Protein AF-A0A955GBH8-F1 (afdb_monomer_lite)

Radius of gyration: 36.07 Å; chains: 1; bounding box: 97×92×114 Å

Sequence (458 aa):
MDKEPNIINPETDNKENIGEPTSDTNLEPQIDPQAVQSPSPAPETPANDPSKVRRKVNLPNSPKMPSLPSIPDFKSDKREQPQKKSKKKVFLIILVILLLLAGAAAAYYFLVMKDSNSNPTSSTDETTQQSQNNTLPGEDITINGNTYYANPKEITDLVLFESDKCVEGSPCENNKSAFSRAFLVGTTKDKKDIIAYRTNGGSDSVDIIFVKNSDKYEVVIPENITETIDTSNMEPSVVPSSSTKLDELNPDKDITIEEQPIKTVNGLTIAFFSVDDKGKMTIKAPEKGTKIFTKEKVEYYEQAEEQDNLSIKSITAYFGNLFQFDYSLSGELSSEGSTAAKEITWSEGEKTTSNYYTGVKGCSTDRTYLIAKVKKGELNEVGKTPGGQVVYQLDSDSPLLKELFEKNYNKGEKATEDQYKNLTVDQFTDQHGYFLIENGFNEYIIMLSGTIIPASEC

Structure (mmCIF, N/CA/C/O backbone):
data_AF-A0A955GBH8-F1
#
_entry.id   AF-A0A955GBH8-F1
#
loop_
_atom_site.group_PDB
_atom_site.id
_atom_site.type_symbol
_atom_site.label_atom_id
_atom_site.label_alt_id
_atom_site.label_comp_id
_atom_site.label_asym_id
_atom_site.label_entity_id
_atom_site.label_seq_id
_atom_site.pdbx_PDB_ins_code
_atom_site.Cartn_x
_atom_site.Cartn_y
_atom_site.Cartn_z
_atom_site.occupancy
_atom_site.B_iso_or_equiv
_atom_site.auth_seq_id
_atom_site.auth_comp_id
_atom_site.auth_asym_id
_atom_site.auth_atom_id
_atom_site.pdbx_PDB_model_num
ATOM 1 N N . MET A 1 1 ? 47.337 -37.500 -48.415 1.00 40.78 1 MET A N 1
ATOM 2 C CA . MET A 1 1 ? 47.029 -38.787 -49.062 1.00 40.78 1 MET A CA 1
ATOM 3 C C . MET A 1 1 ? 45.710 -39.266 -48.494 1.00 40.78 1 MET A C 1
ATOM 5 O O . MET A 1 1 ? 45.607 -39.373 -47.282 1.00 40.78 1 MET A O 1
ATOM 9 N N . ASP A 1 2 ? 44.745 -39.438 -49.394 1.00 47.38 2 ASP A N 1
ATOM 10 C CA . ASP A 1 2 ? 43.521 -40.242 -49.301 1.00 47.38 2 ASP A CA 1
ATOM 11 C C . ASP A 1 2 ? 42.495 -39.949 -48.193 1.00 47.38 2 ASP A C 1
ATOM 13 O O . ASP A 1 2 ? 42.667 -40.352 -47.044 1.00 47.38 2 ASP A O 1
ATOM 17 N N . LYS A 1 3 ? 41.353 -39.359 -48.589 1.00 39.34 3 LYS A N 1
ATOM 18 C CA . LYS A 1 3 ? 40.039 -40.044 -48.679 1.00 39.34 3 LYS A CA 1
ATOM 19 C C . LYS A 1 3 ? 38.891 -39.054 -48.974 1.00 39.34 3 LYS A C 1
ATOM 21 O O . LYS A 1 3 ? 38.539 -38.236 -48.133 1.00 39.34 3 LYS A O 1
ATOM 26 N N . GLU A 1 4 ? 38.304 -39.181 -50.165 1.00 43.56 4 GLU A N 1
ATOM 27 C CA . GLU A 1 4 ? 36.871 -38.935 -50.463 1.00 43.56 4 GLU A CA 1
ATOM 28 C C . GLU A 1 4 ? 35.993 -40.052 -49.820 1.00 43.56 4 GLU A C 1
ATOM 30 O O . GLU A 1 4 ? 36.598 -40.951 -49.216 1.00 43.56 4 GLU A O 1
ATOM 35 N N . PRO A 1 5 ? 34.636 -40.144 -49.960 1.00 62.34 5 PRO A N 1
ATOM 36 C CA . PRO A 1 5 ? 33.628 -39.378 -50.743 1.00 62.34 5 PRO A CA 1
ATOM 37 C C . PRO A 1 5 ? 32.384 -39.004 -49.855 1.00 62.34 5 PRO A C 1
ATOM 39 O O . PRO A 1 5 ? 32.486 -39.077 -48.639 1.00 62.34 5 PRO A O 1
ATOM 42 N N . ASN A 1 6 ? 31.174 -38.591 -50.265 1.00 42.28 6 ASN A N 1
ATOM 43 C CA . ASN A 1 6 ? 30.391 -38.817 -51.477 1.00 42.28 6 ASN A CA 1
ATOM 44 C C . ASN A 1 6 ? 29.155 -37.887 -51.513 1.00 42.28 6 ASN A C 1
ATOM 46 O O . ASN A 1 6 ? 28.569 -37.582 -50.475 1.00 42.28 6 ASN A O 1
ATOM 50 N N . ILE A 1 7 ? 28.745 -37.515 -52.724 1.00 42.56 7 ILE A N 1
ATOM 51 C CA . ILE A 1 7 ? 27.544 -36.752 -53.092 1.00 42.56 7 ILE A CA 1
ATOM 52 C C . ILE A 1 7 ? 26.484 -37.751 -53.566 1.00 42.56 7 ILE A C 1
ATOM 54 O O . ILE A 1 7 ? 26.802 -38.544 -54.447 1.00 42.56 7 ILE A O 1
ATOM 58 N N . ILE A 1 8 ? 25.236 -37.676 -53.081 1.00 46.09 8 ILE A N 1
ATOM 59 C CA . ILE A 1 8 ? 24.059 -38.219 -53.791 1.00 46.09 8 ILE A CA 1
ATOM 60 C C . ILE A 1 8 ? 22.846 -37.297 -53.575 1.00 46.09 8 ILE A C 1
ATOM 62 O O . ILE A 1 8 ? 22.359 -37.142 -52.458 1.00 46.09 8 ILE A O 1
ATOM 66 N N . ASN A 1 9 ? 22.372 -36.724 -54.683 1.00 46.06 9 ASN A N 1
ATOM 67 C CA . ASN A 1 9 ? 21.043 -36.140 -54.891 1.00 46.06 9 ASN A CA 1
ATOM 68 C C . ASN A 1 9 ? 20.034 -37.257 -55.212 1.00 46.06 9 ASN A C 1
ATOM 70 O O . ASN A 1 9 ? 20.427 -38.278 -55.784 1.00 46.06 9 ASN A O 1
ATOM 74 N N . PRO A 1 10 ? 18.729 -37.008 -55.022 1.00 53.78 10 PRO A N 1
ATOM 75 C CA . PRO A 1 10 ? 17.821 -37.364 -56.108 1.00 53.78 10 PRO A CA 1
ATOM 76 C C . PRO A 1 10 ? 16.802 -36.261 -56.419 1.00 53.78 10 PRO A C 1
ATOM 78 O O . PRO A 1 10 ? 16.003 -35.861 -55.575 1.00 53.78 10 PRO A O 1
ATOM 81 N N . GLU A 1 11 ? 16.805 -35.838 -57.682 1.00 47.41 11 GLU A N 1
ATOM 82 C CA . GLU A 1 11 ? 15.620 -35.337 -58.377 1.00 47.41 11 GLU A CA 1
ATOM 83 C C . GLU A 1 11 ? 14.710 -36.519 -58.736 1.00 47.41 11 GLU A C 1
ATOM 85 O O . GLU A 1 11 ? 15.179 -37.603 -59.090 1.00 47.41 11 GLU A O 1
ATOM 90 N N . THR A 1 12 ? 13.397 -36.302 -58.719 1.00 41.94 12 THR A N 1
ATOM 91 C CA . THR A 1 12 ? 12.503 -36.936 -59.694 1.00 41.94 12 THR A CA 1
ATOM 92 C C . THR A 1 12 ? 11.272 -36.068 -59.920 1.00 41.94 12 THR A C 1
ATOM 94 O O . THR A 1 12 ? 10.509 -35.774 -59.003 1.00 41.94 12 THR A O 1
ATOM 97 N N . ASP A 1 13 ? 11.122 -35.679 -61.183 1.00 44.34 13 ASP A N 1
ATOM 98 C CA . ASP A 1 13 ? 9.925 -35.168 -61.837 1.00 44.34 13 ASP A CA 1
ATOM 99 C C . ASP A 1 13 ? 8.692 -36.068 -61.638 1.00 44.34 13 ASP A C 1
ATOM 101 O O . ASP A 1 13 ? 8.807 -37.295 -61.693 1.00 44.34 13 ASP A O 1
ATOM 105 N N . ASN A 1 14 ? 7.495 -35.465 -61.566 1.00 41.22 14 ASN A N 1
ATOM 106 C CA . ASN A 1 14 ? 6.426 -35.741 -62.543 1.00 41.22 14 ASN A CA 1
ATOM 107 C C . ASN A 1 14 ? 5.181 -34.835 -62.391 1.00 41.22 14 ASN A C 1
ATOM 109 O O . ASN A 1 14 ? 4.437 -34.914 -61.421 1.00 41.22 14 ASN A O 1
ATOM 113 N N . LYS A 1 15 ? 4.995 -34.002 -63.423 1.00 35.34 15 LYS A N 1
ATOM 114 C CA . LYS A 1 15 ? 3.792 -33.702 -64.232 1.00 35.34 15 LYS A CA 1
ATOM 115 C C . LYS A 1 15 ? 2.362 -33.837 -63.669 1.00 35.34 15 LYS A C 1
ATOM 117 O O . LYS A 1 15 ? 1.919 -34.912 -63.289 1.00 35.34 15 LYS A O 1
ATOM 122 N N . GLU A 1 16 ? 1.639 -32.723 -63.861 1.00 39.12 16 GLU A N 1
ATOM 123 C CA . GLU A 1 16 ? 0.307 -32.556 -64.488 1.00 39.12 16 GLU A CA 1
ATOM 124 C C . GLU A 1 16 ? -0.773 -33.629 -64.248 1.00 39.12 16 GLU A C 1
ATOM 126 O O . GLU A 1 16 ? -0.684 -34.726 -64.792 1.00 39.12 16 GLU A O 1
ATOM 131 N N . ASN A 1 17 ? -1.919 -33.227 -63.675 1.00 37.75 17 ASN A N 1
ATOM 132 C CA . ASN A 1 17 ? -3.123 -33.099 -64.507 1.00 37.75 17 ASN A CA 1
ATOM 133 C C . ASN A 1 17 ? -4.264 -32.271 -63.888 1.00 37.75 17 ASN A C 1
ATOM 135 O O . ASN A 1 17 ? -4.410 -32.143 -62.677 1.00 37.75 17 ASN A O 1
ATOM 139 N N . ILE A 1 18 ? -5.050 -31.737 -64.815 1.00 42.75 18 ILE A N 1
ATOM 140 C CA . ILE A 1 18 ? -6.172 -30.799 -64.757 1.00 42.75 18 ILE A CA 1
ATOM 141 C C . ILE A 1 18 ? -7.460 -31.465 -64.235 1.00 42.75 18 ILE A C 1
ATOM 143 O O . ILE A 1 18 ? -7.705 -32.633 -64.537 1.00 42.75 18 ILE A O 1
ATOM 147 N N . GLY A 1 19 ? -8.330 -30.701 -63.558 1.00 31.95 19 GLY A N 1
ATOM 148 C CA . GLY A 1 19 ? -9.738 -31.081 -63.368 1.00 31.95 19 GLY A CA 1
ATOM 149 C C . GLY A 1 19 ? -10.540 -30.243 -62.360 1.00 31.95 19 GLY A C 1
ATOM 150 O O . GLY A 1 19 ? -10.773 -30.695 -61.247 1.00 31.95 19 GLY A O 1
ATOM 151 N N . GLU A 1 20 ? -11.018 -29.063 -62.762 1.00 38.31 20 GLU A N 1
ATOM 152 C CA . GLU A 1 20 ? -12.366 -28.575 -62.380 1.00 38.31 20 GLU A CA 1
ATOM 153 C C . GLU A 1 20 ? -13.417 -29.329 -63.244 1.00 38.31 20 GLU A C 1
ATOM 155 O O . GLU A 1 20 ? -12.997 -29.850 -64.287 1.00 38.31 20 GLU A O 1
ATOM 160 N N . PRO A 1 21 ? -14.747 -29.391 -62.941 1.00 51.19 21 PRO A N 1
ATOM 161 C CA . PRO A 1 21 ? -15.557 -28.334 -62.300 1.00 51.19 21 PRO A CA 1
ATOM 162 C C . PRO A 1 21 ? -16.774 -28.784 -61.429 1.00 51.19 21 PRO A C 1
ATOM 164 O O . PRO A 1 21 ? -17.059 -29.969 -61.270 1.00 51.19 21 PRO A O 1
ATOM 167 N N . THR A 1 22 ? -17.562 -27.776 -61.002 1.00 36.12 22 THR A N 1
ATOM 168 C CA . THR A 1 22 ? -18.986 -27.774 -60.550 1.00 36.12 22 THR A CA 1
ATOM 169 C C . THR A 1 22 ? -19.295 -28.271 -59.139 1.00 36.12 22 THR A C 1
ATOM 171 O O . THR A 1 22 ? -18.574 -29.092 -58.595 1.00 36.12 22 THR A O 1
ATOM 174 N N . SER A 1 23 ? -20.416 -27.929 -58.509 1.00 38.28 23 SER A N 1
ATOM 175 C CA . SER A 1 23 ? -21.240 -26.722 -58.324 1.00 38.28 23 SER A CA 1
ATOM 176 C C . SER A 1 23 ? -22.182 -27.103 -57.163 1.00 38.28 23 SER A C 1
ATOM 178 O O . SER A 1 23 ? -22.402 -28.287 -56.923 1.00 38.28 23 SER A O 1
ATOM 180 N N . ASP A 1 24 ? -22.723 -26.116 -56.453 1.00 36.66 24 ASP A N 1
ATOM 181 C CA . ASP A 1 24 ? -23.930 -26.219 -55.616 1.00 36.66 24 ASP A CA 1
ATOM 182 C C . ASP A 1 24 ? -23.972 -27.277 -54.495 1.00 36.66 24 ASP A C 1
ATOM 184 O O . ASP A 1 24 ? -24.298 -28.434 -54.727 1.00 36.66 24 ASP A O 1
ATOM 188 N N . THR A 1 25 ? -23.904 -26.848 -53.229 1.00 39.75 25 THR A N 1
ATOM 189 C CA . THR A 1 25 ? -25.062 -27.057 -52.339 1.00 39.75 25 THR A CA 1
ATOM 190 C C . THR A 1 25 ? -25.100 -26.008 -51.232 1.00 39.75 25 THR A C 1
ATOM 192 O O . THR A 1 25 ? -24.221 -25.888 -50.385 1.00 39.75 25 THR A O 1
ATOM 195 N N . ASN A 1 26 ? -26.185 -25.256 -51.301 1.00 42.72 26 ASN A N 1
ATOM 196 C CA . ASN A 1 26 ? -26.746 -24.318 -50.355 1.00 42.72 26 ASN A CA 1
ATOM 197 C C . ASN A 1 26 ? -27.297 -25.083 -49.135 1.00 42.72 26 ASN A C 1
ATOM 199 O O . ASN A 1 26 ? -28.138 -25.952 -49.343 1.00 42.72 26 ASN A O 1
ATOM 203 N N . LEU A 1 27 ? -26.877 -24.778 -47.903 1.00 38.78 27 LEU A N 1
ATOM 204 C CA . LEU A 1 27 ? -27.595 -25.174 -46.680 1.00 38.78 27 LEU A CA 1
ATOM 205 C C . LEU A 1 27 ? -27.359 -24.133 -45.571 1.00 38.78 27 LEU A C 1
ATOM 207 O O . LEU A 1 27 ? -26.361 -24.164 -44.852 1.00 38.78 27 LEU A O 1
ATOM 211 N N . GLU A 1 28 ? -28.312 -23.208 -45.455 1.00 44.28 28 GLU A N 1
ATOM 212 C CA . GLU A 1 28 ? -28.612 -22.473 -44.223 1.00 44.28 28 GLU A CA 1
ATOM 213 C C . GLU A 1 28 ? -28.953 -23.449 -43.085 1.00 44.28 28 GLU A C 1
ATOM 215 O O . GLU A 1 28 ? -29.657 -24.437 -43.315 1.00 44.28 28 GLU A O 1
ATOM 220 N N . PRO A 1 29 ? -28.616 -23.129 -41.828 1.00 50.53 29 PRO A N 1
ATOM 221 C CA . PRO A 1 29 ? -29.415 -23.558 -40.698 1.00 50.53 29 PRO A CA 1
ATOM 222 C C . PRO A 1 29 ? -30.493 -22.503 -40.410 1.00 50.53 29 PRO A C 1
ATOM 224 O O . PRO A 1 29 ? -30.236 -21.482 -39.772 1.00 50.53 29 PRO A O 1
ATOM 227 N N . GLN A 1 30 ? -31.721 -22.781 -40.858 1.00 41.62 30 GLN A N 1
ATOM 228 C CA . GLN A 1 30 ? -32.926 -22.235 -40.235 1.00 41.62 30 GLN A CA 1
ATOM 229 C C . GLN A 1 30 ? -33.069 -22.833 -38.831 1.00 41.62 30 GLN A C 1
ATOM 231 O O . GLN A 1 30 ? -33.224 -24.046 -38.694 1.00 41.62 30 GLN A O 1
ATOM 236 N N . ILE A 1 31 ? -33.077 -21.985 -37.799 1.00 43.78 31 ILE A N 1
ATOM 237 C CA . ILE A 1 31 ? -33.743 -22.294 -36.531 1.00 43.78 31 ILE A CA 1
ATOM 238 C C . ILE A 1 31 ? -34.694 -21.142 -36.185 1.00 43.78 31 ILE A C 1
ATOM 240 O O . ILE A 1 31 ? -34.333 -19.968 -36.202 1.00 43.78 31 ILE A O 1
ATOM 244 N N . ASP A 1 32 ? -35.924 -21.578 -35.936 1.00 39.03 32 ASP A N 1
ATOM 245 C CA . ASP A 1 32 ? -37.195 -20.920 -35.642 1.00 39.03 32 ASP A CA 1
ATOM 246 C C . ASP A 1 32 ? -37.182 -19.638 -34.778 1.00 39.03 32 ASP A C 1
ATOM 248 O O . ASP A 1 32 ? -36.556 -19.612 -33.714 1.00 39.03 32 ASP A O 1
ATOM 252 N N . PRO A 1 33 ? -37.997 -18.621 -35.130 1.00 50.12 33 PRO A N 1
ATOM 253 C CA . PRO A 1 33 ? -38.352 -17.512 -34.258 1.00 50.12 33 PRO A CA 1
ATOM 254 C C . PRO A 1 33 ? -39.762 -17.703 -33.664 1.00 50.12 33 PRO A C 1
ATOM 256 O O . PRO A 1 33 ? -40.746 -17.224 -34.221 1.00 50.12 33 PRO A O 1
ATOM 259 N N . GLN A 1 34 ? -39.874 -18.344 -32.498 1.00 36.78 34 GLN A N 1
ATOM 260 C CA . GLN A 1 34 ? -41.035 -18.254 -31.591 1.00 36.78 34 GLN A CA 1
ATOM 261 C C . GLN A 1 34 ? -40.510 -18.400 -30.147 1.00 36.78 34 GLN A C 1
ATOM 263 O O . GLN A 1 34 ? -39.676 -19.255 -29.894 1.00 36.78 34 GLN A O 1
ATOM 268 N N . ALA A 1 35 ? -40.873 -17.620 -29.131 1.00 37.69 35 ALA A N 1
ATOM 269 C CA . ALA A 1 35 ? -42.033 -16.779 -28.925 1.00 37.69 35 ALA A CA 1
ATOM 270 C C . ALA A 1 35 ? -41.651 -15.519 -28.127 1.00 37.69 35 ALA A C 1
ATOM 272 O O . ALA A 1 35 ? -40.898 -15.567 -27.155 1.00 37.69 35 ALA A O 1
ATOM 273 N N . VAL A 1 36 ? -42.239 -14.394 -28.526 1.00 44.91 36 VAL A N 1
ATOM 274 C CA . VAL A 1 36 ? -42.290 -13.152 -27.756 1.00 44.91 36 VAL A CA 1
ATOM 275 C C . VAL A 1 36 ? -43.123 -13.410 -26.498 1.00 44.91 36 VAL A C 1
ATOM 277 O O . VAL A 1 36 ? -44.348 -13.487 -26.571 1.00 44.91 36 VAL A O 1
ATOM 280 N N . GLN A 1 37 ? -42.471 -13.547 -25.344 1.00 37.53 37 GLN A N 1
ATOM 281 C CA . GLN A 1 37 ? -43.119 -13.314 -24.057 1.00 37.53 37 GLN A CA 1
ATOM 282 C C . GLN A 1 37 ? -42.938 -11.841 -23.702 1.00 37.53 37 GLN A C 1
ATOM 284 O O . GLN A 1 37 ? -41.825 -11.350 -23.523 1.00 37.53 37 GLN A O 1
ATOM 289 N N . SER A 1 38 ? -44.062 -11.130 -23.667 1.00 40.81 38 SER A N 1
ATOM 290 C CA . SER A 1 38 ? -44.168 -9.754 -23.199 1.00 40.81 38 SER A CA 1
ATOM 291 C C . SER A 1 38 ? -43.548 -9.605 -21.805 1.00 40.81 38 SER A C 1
ATOM 293 O O . SER A 1 38 ? -43.774 -10.472 -20.956 1.00 40.81 38 SER A O 1
ATOM 295 N N . PRO A 1 39 ? -42.817 -8.513 -21.520 1.00 48.59 39 PRO A N 1
ATOM 296 C CA . PRO A 1 39 ? -42.389 -8.239 -20.161 1.00 48.59 39 PRO A CA 1
ATOM 297 C C . PRO A 1 39 ? -43.628 -8.017 -19.289 1.00 48.59 39 PRO A C 1
ATOM 299 O O . PRO A 1 39 ? -44.468 -7.159 -19.566 1.00 48.59 39 PRO A O 1
ATOM 302 N N . SER A 1 40 ? -43.735 -8.834 -18.243 1.00 46.28 40 SER A N 1
ATOM 303 C CA . SER A 1 40 ? -44.661 -8.627 -17.136 1.00 46.28 40 SER A CA 1
ATOM 304 C C . SER A 1 40 ? -44.464 -7.208 -16.583 1.00 46.28 40 SER A C 1
ATOM 306 O O . SER A 1 40 ? -43.314 -6.794 -16.412 1.00 46.28 40 SER A O 1
ATOM 308 N N . PRO A 1 41 ? -45.537 -6.444 -16.310 1.00 48.75 41 PRO A N 1
ATOM 309 C CA . PRO A 1 41 ? -45.396 -5.111 -15.749 1.00 48.75 41 PRO A CA 1
ATOM 310 C C . PRO A 1 41 ? -44.718 -5.202 -14.381 1.00 48.75 41 PRO A C 1
ATOM 312 O O . PRO A 1 41 ? -45.020 -6.087 -13.575 1.00 48.75 41 PRO A O 1
ATOM 315 N N . ALA A 1 42 ? -43.777 -4.287 -14.152 1.00 46.12 42 ALA A N 1
ATOM 316 C CA . ALA A 1 42 ? -43.154 -4.077 -12.857 1.00 46.12 42 ALA A CA 1
ATOM 317 C C . ALA A 1 42 ? -44.240 -3.895 -11.780 1.00 46.12 42 ALA A C 1
ATOM 319 O O . ALA A 1 42 ? -45.253 -3.244 -12.055 1.00 46.12 42 ALA A O 1
ATOM 320 N N . PRO A 1 43 ? -44.063 -4.442 -10.565 1.00 49.19 43 PRO A N 1
ATOM 321 C CA . PRO A 1 43 ? -44.957 -4.122 -9.468 1.00 49.19 43 PRO A CA 1
ATOM 322 C C . PRO A 1 43 ? -44.862 -2.619 -9.198 1.00 49.19 43 PRO A C 1
ATOM 324 O O . PRO A 1 43 ? -43.785 -2.093 -8.920 1.00 49.19 43 PRO A O 1
ATOM 327 N N . GLU A 1 44 ? -45.995 -1.931 -9.324 1.00 40.09 44 GLU A N 1
ATOM 328 C CA . GLU A 1 44 ? -46.150 -0.544 -8.909 1.00 40.09 44 GLU A CA 1
ATOM 329 C C . GLU A 1 44 ? -45.728 -0.420 -7.443 1.00 40.09 44 GLU A C 1
ATOM 331 O O . GLU A 1 44 ? -46.381 -0.936 -6.534 1.00 40.09 44 GLU A O 1
ATOM 336 N N . THR A 1 45 ? -44.618 0.272 -7.208 1.00 41.62 45 THR A N 1
ATOM 337 C CA . THR A 1 45 ? -44.285 0.792 -5.888 1.00 41.62 45 THR A CA 1
ATOM 338 C C . THR A 1 45 ? -45.399 1.767 -5.500 1.00 41.62 45 THR A C 1
ATOM 340 O O . THR A 1 45 ? -45.606 2.748 -6.222 1.00 41.62 45 THR A O 1
ATOM 343 N N . PRO A 1 46 ? -46.137 1.551 -4.398 1.00 43.44 46 PRO A N 1
ATOM 344 C CA . PRO A 1 46 ? -47.138 2.512 -3.979 1.00 43.44 46 PRO A CA 1
ATOM 345 C C . PRO A 1 46 ? -46.433 3.826 -3.643 1.00 43.44 46 PRO A C 1
ATOM 347 O O . PRO A 1 46 ? -45.528 3.873 -2.806 1.00 43.44 46 PRO A O 1
ATOM 350 N N . ALA A 1 47 ? -46.851 4.895 -4.317 1.00 39.72 47 ALA A N 1
ATOM 351 C CA . ALA A 1 47 ? -46.503 6.256 -3.959 1.00 39.72 47 ALA A CA 1
ATOM 352 C C . ALA A 1 47 ? -47.008 6.523 -2.534 1.00 39.72 47 ALA A C 1
ATOM 354 O O . ALA A 1 47 ? -48.183 6.813 -2.314 1.00 39.72 47 ALA A O 1
ATOM 355 N N . ASN A 1 48 ? -46.118 6.389 -1.552 1.00 38.84 48 ASN A N 1
ATOM 356 C CA . ASN A 1 48 ? -46.370 6.882 -0.210 1.00 38.84 48 ASN A CA 1
ATOM 357 C C . ASN A 1 48 ? -46.308 8.408 -0.255 1.00 38.84 48 ASN A C 1
ATOM 359 O O . ASN A 1 48 ? -45.238 9.008 -0.295 1.00 38.84 48 ASN A O 1
ATOM 363 N N . ASP A 1 49 ? -47.493 9.006 -0.265 1.00 40.19 49 ASP A N 1
ATOM 364 C CA . ASP A 1 49 ? -47.754 10.406 0.034 1.00 40.19 49 ASP A CA 1
ATOM 365 C C . ASP A 1 49 ? -47.132 10.779 1.402 1.00 40.19 49 ASP A C 1
ATOM 367 O O . ASP A 1 49 ? -47.593 10.289 2.439 1.00 40.19 49 ASP A O 1
ATOM 371 N N . PRO A 1 50 ? -46.098 11.643 1.464 1.00 42.34 50 PRO A N 1
ATOM 372 C CA . PRO A 1 50 ? -45.490 12.045 2.731 1.00 42.34 50 PRO A CA 1
ATOM 373 C C . PRO A 1 50 ? -46.330 13.073 3.509 1.00 42.34 50 PRO A C 1
ATOM 375 O O . PRO A 1 50 ? -45.879 13.598 4.527 1.00 42.34 50 PRO A O 1
ATOM 378 N N . SER A 1 51 ? -47.560 13.378 3.088 1.00 41.09 51 SER A N 1
ATOM 379 C CA . SER A 1 51 ? -48.331 14.488 3.644 1.00 41.09 51 SER A CA 1
ATOM 380 C C . SER A 1 51 ? -49.496 14.095 4.555 1.00 41.09 51 SER A C 1
ATOM 382 O O . SER A 1 51 ? -50.506 14.788 4.549 1.00 41.09 51 SER A O 1
ATOM 384 N N . LYS A 1 52 ? -49.394 13.056 5.413 1.00 46.47 52 LYS A N 1
ATOM 385 C CA . LYS A 1 52 ? -50.400 12.873 6.497 1.00 46.47 52 LYS A CA 1
ATOM 386 C C . LYS A 1 52 ? -50.091 11.878 7.631 1.00 46.47 52 LYS A C 1
ATOM 388 O O . LYS A 1 52 ? -50.926 11.046 7.954 1.00 46.47 52 LYS A O 1
ATOM 393 N N . VAL A 1 53 ? -48.987 12.027 8.372 1.00 39.62 53 VAL A N 1
ATOM 394 C CA . VAL A 1 53 ? -48.914 11.470 9.747 1.00 39.62 53 VAL A CA 1
ATOM 395 C C . VAL A 1 53 ? -48.210 12.441 10.702 1.00 39.62 53 VAL A C 1
ATOM 397 O O . VAL A 1 53 ? -47.064 12.261 11.096 1.00 39.62 53 VAL A O 1
ATOM 400 N N . ARG A 1 54 ? -48.928 13.482 11.145 1.00 40.69 54 ARG A N 1
ATOM 401 C CA . ARG A 1 54 ? -48.594 14.189 12.394 1.00 40.69 54 ARG A CA 1
ATOM 402 C C . ARG A 1 54 ? -49.008 13.303 13.573 1.00 40.69 54 ARG A C 1
ATOM 404 O O . ARG A 1 54 ? -50.113 13.440 14.094 1.00 40.69 54 ARG A O 1
ATOM 411 N N . ARG A 1 55 ? -48.127 12.408 14.025 1.00 37.75 55 ARG A N 1
ATOM 412 C CA . ARG A 1 55 ? -48.209 11.899 15.401 1.00 37.75 55 ARG A CA 1
ATOM 413 C C . ARG A 1 55 ? -47.661 12.984 16.327 1.00 37.75 55 ARG A C 1
ATOM 415 O O . ARG A 1 55 ? -46.484 13.318 16.272 1.00 37.75 55 ARG A O 1
ATOM 422 N N . LYS A 1 56 ? -48.536 13.548 17.165 1.00 41.44 56 LYS A N 1
ATOM 423 C CA . LYS A 1 56 ? -48.137 14.304 18.358 1.00 41.44 56 LYS A CA 1
ATOM 424 C C . LYS A 1 56 ? -47.360 13.353 19.269 1.00 41.44 56 LYS A C 1
ATOM 426 O O . LYS A 1 56 ? -47.968 12.538 19.957 1.00 41.44 56 LYS A O 1
ATOM 431 N N . VAL A 1 57 ? -46.038 13.456 19.263 1.00 38.38 57 VAL A N 1
ATOM 432 C CA . VAL A 1 57 ? -45.213 12.935 20.352 1.00 38.38 57 VAL A CA 1
ATOM 433 C C . VAL A 1 57 ? -45.267 13.985 21.458 1.00 38.38 57 VAL A C 1
ATOM 435 O O . VAL A 1 57 ? -44.748 15.088 21.307 1.00 38.38 57 VAL A O 1
ATOM 438 N N . ASN A 1 58 ? -45.973 13.669 22.543 1.00 38.78 58 ASN A N 1
ATOM 439 C CA . ASN A 1 58 ? -45.885 14.432 23.782 1.00 38.78 58 ASN A CA 1
ATOM 440 C C . ASN A 1 58 ? -44.517 14.131 24.407 1.00 38.78 58 ASN A C 1
ATOM 442 O O . ASN A 1 58 ? -44.341 13.066 24.996 1.00 38.78 58 ASN A O 1
ATOM 446 N N . LEU A 1 59 ? -43.558 15.052 24.270 1.00 35.75 59 LEU A N 1
ATOM 447 C CA . LEU A 1 59 ? -42.347 15.036 25.090 1.00 35.75 59 LEU A CA 1
ATOM 448 C C . LEU A 1 59 ? -42.733 15.340 26.550 1.00 35.75 59 LEU A C 1
ATOM 450 O O . LEU A 1 59 ? -43.403 16.348 26.795 1.00 35.75 59 LEU A O 1
ATOM 454 N N . PRO A 1 60 ? -42.317 14.521 27.530 1.00 41.97 60 PRO A N 1
ATOM 455 C CA . PRO A 1 60 ? -42.408 14.897 28.930 1.00 41.97 60 PRO A CA 1
ATOM 456 C C . PRO A 1 60 ? -41.404 16.016 29.244 1.00 41.97 60 PRO A C 1
ATOM 458 O O . PRO A 1 60 ? -40.244 15.975 28.845 1.00 41.97 60 PRO A O 1
ATOM 461 N N . ASN A 1 61 ? -41.915 17.024 29.950 1.00 44.06 61 ASN A N 1
ATOM 462 C CA . ASN A 1 61 ? -41.256 18.199 30.522 1.00 44.06 61 ASN A CA 1
ATOM 463 C C . ASN A 1 61 ? -39.730 18.100 30.716 1.00 44.06 61 ASN A C 1
ATOM 465 O O . ASN A 1 61 ? -39.248 17.396 31.603 1.00 44.06 61 ASN A O 1
ATOM 469 N N . SER A 1 62 ? -38.992 18.927 29.973 1.00 38.09 62 SER A N 1
ATOM 470 C CA . SER A 1 62 ? -37.596 19.253 30.263 1.00 38.09 62 SER A CA 1
ATOM 471 C C . SER A 1 62 ? -37.474 19.962 31.626 1.00 38.09 62 SER A C 1
ATOM 473 O O . SER A 1 62 ? -38.260 20.876 31.907 1.00 38.09 62 SER A O 1
ATOM 475 N N . PRO A 1 63 ? -36.493 19.608 32.476 1.00 47.22 63 PRO A N 1
ATOM 476 C CA . PRO A 1 63 ? -36.230 20.339 33.710 1.00 47.22 63 PRO A CA 1
ATOM 477 C C . PRO A 1 63 ? -35.712 21.749 33.401 1.00 47.22 63 PRO A C 1
ATOM 479 O O . PRO A 1 63 ? -34.812 21.930 32.582 1.00 47.22 63 PRO A O 1
ATOM 482 N N . LYS A 1 64 ? -36.265 22.758 34.085 1.00 41.94 64 LYS A N 1
ATOM 483 C CA . LYS A 1 64 ? -35.722 24.125 34.122 1.00 41.94 64 LYS A CA 1
ATOM 484 C C . LYS A 1 64 ? -34.264 24.080 34.587 1.00 41.94 64 LYS A C 1
ATOM 486 O O . LYS A 1 64 ? -34.005 23.665 35.714 1.00 41.94 64 LYS A O 1
ATOM 491 N N . MET A 1 65 ? -33.340 24.565 33.756 1.00 45.97 65 MET A N 1
ATOM 492 C CA . MET A 1 65 ? -31.979 24.852 34.208 1.00 45.97 65 MET A CA 1
ATOM 493 C C . MET A 1 65 ? -31.999 25.932 35.304 1.00 45.97 65 MET A C 1
ATOM 495 O O . MET A 1 65 ? -32.753 26.907 35.185 1.00 45.97 65 MET A O 1
ATOM 499 N N . PRO A 1 66 ? -31.172 25.801 36.354 1.00 48.31 66 PRO A N 1
ATOM 500 C CA . PRO A 1 66 ? -30.932 26.882 37.296 1.00 48.31 66 PRO A CA 1
ATOM 501 C C . PRO A 1 66 ? -30.186 28.031 36.603 1.00 48.31 66 PRO A C 1
ATOM 503 O O . PRO A 1 66 ? -29.247 27.825 35.838 1.00 48.31 66 PRO A O 1
ATOM 506 N N . SER A 1 67 ? -30.629 29.256 36.876 1.00 49.50 67 SER A N 1
ATOM 507 C CA . SER A 1 67 ? -29.997 30.496 36.426 1.00 49.50 67 SER A CA 1
ATOM 508 C C . SER A 1 67 ? -28.549 30.588 36.912 1.00 49.50 67 SER A C 1
ATOM 510 O O . SER A 1 67 ? -28.293 30.402 38.104 1.00 49.50 67 SER A O 1
ATOM 512 N N . LEU A 1 68 ? -27.630 30.929 36.002 1.00 48.03 68 LEU A N 1
ATOM 513 C CA . LEU A 1 68 ? -26.238 31.231 36.334 1.00 48.03 68 LEU A CA 1
ATOM 514 C C . LEU A 1 68 ? -26.147 32.359 37.380 1.00 48.03 68 LEU A C 1
ATOM 516 O O . LEU A 1 68 ? -26.881 33.347 37.274 1.00 48.03 68 LEU A O 1
ATOM 520 N N . PRO A 1 69 ? -25.224 32.263 38.353 1.00 49.03 69 PRO A N 1
ATOM 521 C CA . PRO A 1 69 ? -24.915 33.372 39.239 1.00 49.03 69 PRO A CA 1
ATOM 522 C C . PRO A 1 69 ? -24.256 34.513 38.453 1.00 49.03 69 PRO A C 1
ATOM 524 O O . PRO A 1 69 ? -23.341 34.313 37.655 1.00 49.03 69 PRO A O 1
ATOM 527 N N . SER A 1 70 ? -24.743 35.725 38.698 1.00 45.06 70 SER A N 1
ATOM 528 C CA . SER A 1 70 ? -24.214 36.981 38.175 1.00 45.06 70 SER A CA 1
ATOM 529 C C . SER A 1 70 ? -22.753 37.196 38.583 1.00 45.06 70 SER A C 1
ATOM 531 O O . SER A 1 70 ? -22.402 37.098 39.760 1.00 45.06 70 SER A O 1
ATOM 533 N N . ILE A 1 71 ? -21.926 37.513 37.586 1.00 47.62 71 ILE A N 1
ATOM 534 C CA . ILE A 1 71 ? -20.505 37.857 37.701 1.00 47.62 71 ILE A CA 1
ATOM 535 C C . ILE A 1 71 ? -20.355 39.092 38.612 1.00 47.62 71 ILE A C 1
ATOM 537 O O . ILE A 1 71 ? -21.035 40.090 38.367 1.00 47.62 71 ILE A O 1
ATOM 541 N N . PRO A 1 72 ? -19.499 39.065 39.650 1.00 47.59 72 PRO A N 1
ATOM 542 C CA . PRO A 1 72 ? -19.264 40.231 40.491 1.00 47.59 72 PRO A CA 1
ATOM 543 C C . PRO A 1 72 ? -18.366 41.264 39.794 1.00 47.59 72 PRO A C 1
ATOM 545 O O . PRO A 1 72 ? -17.359 40.923 39.172 1.00 47.59 72 PRO A O 1
ATOM 548 N N . ASP A 1 73 ? -18.735 42.536 39.955 1.00 43.75 73 ASP A N 1
ATOM 549 C CA . ASP A 1 73 ? -17.998 43.718 39.505 1.00 43.75 73 ASP A CA 1
ATOM 550 C C . ASP A 1 73 ? -16.547 43.732 40.012 1.00 43.75 73 ASP A C 1
ATOM 552 O O . ASP A 1 73 ? -16.279 43.793 41.218 1.00 43.75 73 ASP A O 1
ATOM 556 N N . PHE A 1 74 ? -15.595 43.761 39.077 1.00 41.41 74 PHE A N 1
ATOM 557 C CA . PHE A 1 74 ? -14.190 44.017 39.376 1.00 41.41 74 PHE A CA 1
ATOM 558 C C . PHE A 1 74 ? -13.981 45.504 39.697 1.00 41.41 74 PHE A C 1
ATOM 560 O O . PHE A 1 74 ? -13.931 46.359 38.812 1.00 41.41 74 PHE A O 1
ATOM 567 N N . LYS A 1 75 ? -13.811 45.812 40.987 1.00 44.22 75 LYS A N 1
ATOM 568 C CA . LYS A 1 75 ? -13.260 47.092 41.448 1.00 44.22 75 LYS A CA 1
ATOM 569 C C . LYS A 1 75 ? -11.777 47.178 41.084 1.00 44.22 75 LYS A C 1
ATOM 571 O O . LYS A 1 75 ? -10.990 46.303 41.432 1.00 44.22 75 LYS A O 1
ATOM 576 N N . SER A 1 76 ? -11.398 48.264 40.413 1.00 44.81 76 SER A N 1
ATOM 577 C CA . SER A 1 76 ? -10.006 48.618 40.142 1.00 44.81 76 SER A CA 1
ATOM 578 C C . SER A 1 76 ? -9.317 49.074 41.431 1.00 44.81 76 SER A C 1
ATOM 580 O O . SER A 1 76 ? -9.622 50.161 41.933 1.00 44.81 76 SER A O 1
ATOM 582 N N . ASP A 1 77 ? -8.376 48.284 41.945 1.00 43.84 77 ASP A N 1
ATOM 583 C CA . ASP A 1 77 ? -7.566 48.674 43.097 1.00 43.84 77 ASP A CA 1
ATOM 584 C C . ASP A 1 77 ? -6.164 49.179 42.714 1.00 43.84 77 ASP A C 1
ATOM 586 O O . ASP A 1 77 ? -5.424 48.603 41.919 1.00 43.84 77 ASP A O 1
ATOM 590 N N . LYS A 1 78 ? -5.880 50.338 43.312 1.00 44.16 78 LYS A N 1
ATOM 591 C CA . LYS A 1 78 ? -4.629 51.056 43.593 1.00 44.16 78 LYS A CA 1
ATOM 592 C C . LYS A 1 78 ? -3.300 50.505 43.047 1.00 44.16 78 LYS A C 1
ATOM 594 O O . LYS A 1 78 ? -2.786 49.478 43.471 1.00 44.16 78 LYS A O 1
ATOM 599 N N . ARG A 1 79 ? -2.633 51.377 42.275 1.00 45.16 79 ARG A N 1
ATOM 600 C CA . ARG A 1 79 ? -1.171 51.432 42.081 1.00 45.16 79 ARG A CA 1
ATOM 601 C C . ARG A 1 79 ? -0.436 51.399 43.428 1.00 45.16 79 ARG A C 1
ATOM 603 O O . ARG A 1 79 ? -0.443 52.393 44.156 1.00 45.16 79 ARG A O 1
ATOM 610 N N . GLU A 1 80 ? 0.269 50.307 43.701 1.00 47.53 80 GLU A N 1
ATOM 611 C CA . GLU A 1 80 ? 1.298 50.257 44.739 1.00 47.53 80 GLU A CA 1
ATOM 612 C C . GLU A 1 80 ? 2.627 50.825 44.225 1.00 47.53 80 GLU A C 1
ATOM 614 O O . GLU A 1 80 ? 3.078 50.555 43.110 1.00 47.53 80 GLU A O 1
ATOM 619 N N . GLN A 1 81 ? 3.245 51.659 45.060 1.00 49.81 81 GLN A N 1
ATOM 620 C CA . GLN A 1 81 ? 4.550 52.258 44.817 1.00 49.81 81 GLN A CA 1
ATOM 621 C C . GLN A 1 81 ? 5.677 51.211 44.879 1.00 49.81 81 GLN A C 1
ATOM 623 O O . GLN A 1 81 ? 5.617 50.274 45.678 1.00 49.81 81 GLN A O 1
ATOM 628 N N . PRO A 1 82 ? 6.754 51.385 44.091 1.00 44.12 82 PRO A N 1
ATOM 629 C CA . PRO A 1 82 ? 7.846 50.425 44.020 1.00 44.12 82 PRO A CA 1
ATOM 630 C C . PRO A 1 82 ? 8.644 50.388 45.329 1.00 44.12 82 PRO A C 1
ATOM 632 O O . PRO A 1 82 ? 9.376 51.320 45.670 1.00 44.12 82 PRO A O 1
ATOM 635 N N . GLN A 1 83 ? 8.546 49.270 46.051 1.00 53.22 83 GLN A N 1
ATOM 636 C CA . GLN A 1 83 ? 9.393 49.008 47.207 1.00 53.22 83 GLN A CA 1
ATOM 637 C C . GLN A 1 83 ? 10.860 48.843 46.788 1.00 53.22 83 GLN A C 1
ATOM 639 O O . GLN A 1 83 ? 11.217 48.086 45.880 1.00 53.22 83 GLN A O 1
ATOM 644 N N . LYS A 1 84 ? 11.727 49.563 47.501 1.00 53.03 84 LYS A N 1
ATOM 645 C CA . LYS A 1 84 ? 13.180 49.610 47.325 1.00 53.03 84 LYS A CA 1
ATOM 646 C C . LYS A 1 84 ? 13.785 48.223 47.600 1.00 53.03 84 LYS A C 1
ATOM 648 O O . LYS A 1 84 ? 14.022 47.852 48.748 1.00 53.03 84 LYS A O 1
ATOM 653 N N . LYS A 1 85 ? 14.017 47.440 46.538 1.00 55.91 85 LYS A N 1
ATOM 654 C CA . LYS A 1 85 ? 14.583 46.080 46.605 1.00 55.91 85 LYS A CA 1
ATOM 655 C C . LYS A 1 85 ? 15.965 46.098 47.267 1.00 55.91 85 LYS A C 1
ATOM 657 O O . LYS A 1 85 ? 16.861 46.838 46.859 1.00 55.91 85 LYS A O 1
ATOM 662 N N . SER A 1 86 ? 16.154 45.263 48.290 1.00 63.31 86 SER A N 1
ATOM 663 C CA . SER A 1 86 ? 17.445 45.112 48.959 1.00 63.31 86 SER A CA 1
ATOM 664 C C . SER A 1 86 ? 18.461 44.476 48.001 1.00 63.31 86 SER A C 1
ATOM 666 O O . SER A 1 86 ? 18.231 43.405 47.436 1.00 63.31 86 SER A O 1
ATOM 668 N N . LYS A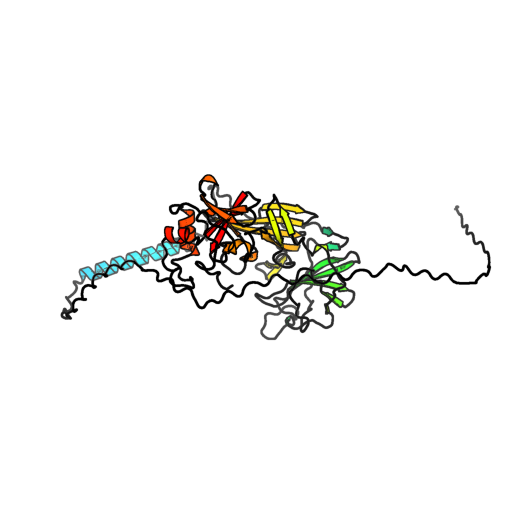 1 87 ? 19.609 45.141 47.814 1.00 64.38 87 LYS A N 1
ATOM 669 C CA . LYS A 1 87 ? 20.665 44.740 46.860 1.00 64.38 87 LYS A CA 1
ATOM 670 C C . LYS A 1 87 ? 21.158 43.294 47.055 1.00 64.38 87 LYS A C 1
ATOM 672 O O . LYS A 1 87 ? 21.600 42.669 46.099 1.00 64.38 87 LYS A O 1
ATOM 677 N N . LYS A 1 88 ? 21.009 42.728 48.261 1.00 72.12 88 LYS A N 1
ATOM 678 C CA . LYS A 1 88 ? 21.362 41.331 48.566 1.00 72.12 88 LYS A CA 1
ATOM 679 C C . LYS A 1 88 ? 20.452 40.300 47.879 1.00 72.12 88 LYS A C 1
ATOM 681 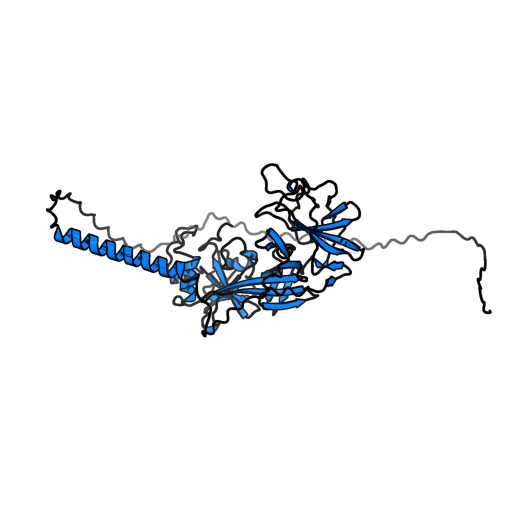O O . LYS A 1 88 ? 20.947 39.259 47.467 1.00 72.12 88 LYS A O 1
ATOM 686 N N . LYS A 1 89 ? 19.151 40.582 47.707 1.00 70.38 89 LYS A N 1
ATOM 687 C CA . LYS A 1 89 ? 18.217 39.644 47.049 1.00 70.38 89 LYS A CA 1
ATOM 688 C C . LYS A 1 89 ? 18.399 39.609 45.530 1.00 70.38 89 LYS A C 1
ATOM 690 O O . LYS A 1 89 ? 18.250 38.556 44.926 1.00 70.38 89 LYS A O 1
ATOM 695 N N . VAL A 1 90 ? 18.776 40.737 44.923 1.00 76.94 90 VAL A N 1
ATOM 696 C CA . VAL A 1 90 ? 19.073 40.805 43.481 1.00 76.94 90 VAL A CA 1
ATOM 697 C C . VAL A 1 90 ? 20.360 40.046 43.147 1.00 76.94 90 VAL A C 1
ATOM 699 O O . VAL A 1 90 ? 20.389 39.311 42.168 1.00 76.94 90 VAL A O 1
ATOM 702 N N . PHE A 1 91 ? 21.392 40.146 43.993 1.00 83.56 91 PHE A N 1
ATOM 703 C CA . PHE A 1 91 ? 22.639 39.400 43.799 1.00 83.56 91 PHE A CA 1
ATOM 704 C C . PHE A 1 91 ? 22.429 37.876 43.831 1.00 83.56 91 PHE A C 1
ATOM 706 O O . PHE A 1 91 ? 22.984 37.165 43.000 1.00 83.56 91 PHE A O 1
ATOM 713 N N . LEU A 1 92 ? 21.578 37.377 44.736 1.00 87.56 92 LEU A N 1
ATOM 714 C CA . LEU A 1 92 ? 21.290 35.943 44.835 1.00 87.56 92 LEU A CA 1
ATOM 715 C C . LEU A 1 92 ? 20.554 35.407 43.594 1.00 87.56 92 LEU A C 1
ATOM 717 O O . LEU A 1 92 ? 20.865 34.318 43.129 1.00 87.56 92 LEU A O 1
ATOM 721 N N . ILE A 1 93 ? 19.641 36.191 43.012 1.00 86.88 93 ILE A N 1
ATOM 722 C CA . ILE A 1 93 ? 18.950 35.821 41.764 1.00 86.88 93 ILE A CA 1
ATOM 723 C C . ILE A 1 93 ? 19.938 35.759 40.590 1.00 86.88 93 ILE A C 1
ATOM 725 O O . ILE A 1 93 ? 19.900 34.811 39.810 1.00 86.88 93 ILE A O 1
ATOM 729 N N . ILE A 1 94 ? 20.861 36.722 40.489 1.00 86.62 94 ILE A N 1
ATOM 730 C CA . ILE A 1 94 ? 21.891 36.730 39.437 1.00 86.62 94 ILE A CA 1
ATOM 731 C C . ILE A 1 94 ? 22.818 35.510 39.566 1.00 86.62 94 ILE A C 1
ATOM 733 O O . ILE A 1 94 ? 23.153 34.893 38.557 1.00 86.62 94 ILE A O 1
ATOM 737 N N . LEU A 1 95 ? 23.184 35.116 40.792 1.00 92.56 95 LEU A N 1
ATOM 738 C CA . LEU A 1 95 ? 24.009 33.930 41.043 1.00 92.56 95 LEU A CA 1
ATOM 739 C C . LEU A 1 95 ? 23.322 32.633 40.574 1.00 92.56 95 LEU A C 1
ATOM 741 O O . LEU A 1 95 ? 23.965 31.787 39.958 1.00 92.56 95 LEU A O 1
ATOM 745 N N . VAL A 1 96 ? 22.016 32.488 40.827 1.00 93.31 96 VAL A N 1
ATOM 746 C CA . VAL A 1 96 ? 21.237 31.310 40.401 1.00 93.31 96 VAL A CA 1
ATOM 747 C C . VAL A 1 96 ? 21.136 31.233 38.875 1.00 93.31 96 VAL A C 1
ATOM 749 O O . VAL A 1 96 ? 21.305 30.158 38.306 1.00 93.31 96 VAL A O 1
ATOM 752 N N . ILE A 1 97 ? 20.930 32.368 38.199 1.00 93.06 97 ILE A N 1
ATOM 753 C CA . ILE A 1 97 ? 20.884 32.415 36.729 1.00 93.06 97 ILE A CA 1
ATOM 754 C C . ILE A 1 97 ? 22.248 32.040 36.127 1.00 93.06 97 ILE A C 1
ATOM 756 O O . ILE A 1 97 ? 22.300 31.273 35.169 1.00 93.06 97 ILE A O 1
ATOM 760 N N . LEU A 1 98 ? 23.355 32.512 36.710 1.00 93.19 98 LEU A N 1
ATOM 761 C CA . LEU A 1 98 ? 24.706 32.136 36.271 1.00 93.19 98 LEU A CA 1
ATOM 762 C C . LEU A 1 98 ? 24.987 30.636 36.439 1.00 93.19 98 LEU A C 1
ATOM 764 O O . LEU A 1 98 ? 25.591 30.034 35.555 1.00 93.19 98 LEU A O 1
ATOM 768 N N . LEU A 1 99 ? 24.520 30.024 37.532 1.00 94.12 99 LEU A N 1
ATOM 769 C CA . LEU A 1 99 ? 24.645 28.579 37.756 1.00 94.12 99 LEU A CA 1
ATOM 770 C C . LEU A 1 99 ? 23.845 27.759 36.736 1.00 94.12 99 LEU A C 1
ATOM 772 O O . LEU A 1 99 ? 24.355 26.759 36.235 1.00 94.12 99 LEU A O 1
ATOM 776 N N . LEU A 1 100 ? 22.633 28.198 36.382 1.00 93.50 100 LEU A N 1
ATOM 777 C CA . LEU A 1 100 ? 21.822 27.537 35.353 1.00 93.50 100 LEU A CA 1
ATOM 778 C C . LEU A 1 100 ? 22.468 27.632 33.964 1.00 93.50 100 LEU A C 1
ATOM 780 O O . LEU A 1 100 ? 22.515 26.638 33.242 1.00 93.50 100 LEU A O 1
ATOM 784 N N . LEU A 1 101 ? 23.023 28.796 33.610 1.00 91.00 101 LEU A N 1
ATOM 785 C CA . LEU A 1 101 ? 23.724 28.981 32.336 1.00 91.00 101 LEU A CA 1
ATOM 786 C C . LEU A 1 101 ? 25.016 28.155 32.260 1.00 91.00 101 LEU A C 1
ATOM 788 O O . LEU A 1 101 ? 25.296 27.555 31.223 1.00 91.00 101 LEU A O 1
ATOM 792 N N . ALA A 1 102 ? 25.774 28.063 33.357 1.00 92.62 102 ALA A N 1
ATOM 793 C CA . ALA A 1 102 ? 26.958 27.208 33.427 1.00 92.62 102 ALA A CA 1
ATOM 794 C C . ALA A 1 102 ? 26.602 25.714 33.311 1.00 92.62 102 ALA A C 1
ATOM 796 O O . ALA A 1 102 ? 27.297 24.972 32.617 1.00 92.62 102 ALA A O 1
ATOM 797 N N . GLY A 1 103 ? 25.497 25.281 33.932 1.00 91.31 103 GLY A N 1
ATOM 798 C CA . GLY A 1 103 ? 24.992 23.910 33.816 1.00 91.31 103 GLY A CA 1
ATOM 799 C C . GLY A 1 103 ? 24.576 23.549 32.387 1.00 91.31 103 GLY A C 1
ATOM 800 O O . GLY A 1 103 ? 24.970 22.501 31.881 1.00 91.31 103 GLY A O 1
ATOM 801 N N . ALA A 1 104 ? 23.853 24.443 31.706 1.00 88.81 104 ALA A N 1
ATOM 802 C CA . ALA A 1 104 ? 23.451 24.243 30.314 1.00 88.81 104 ALA A CA 1
ATOM 803 C C . ALA A 1 104 ? 24.659 24.179 29.360 1.00 88.81 104 ALA A C 1
ATOM 805 O O . ALA A 1 104 ? 24.717 23.308 28.493 1.00 88.81 104 ALA A O 1
ATOM 806 N N . ALA A 1 105 ? 25.658 25.049 29.554 1.00 87.75 105 ALA A N 1
ATOM 807 C CA . ALA A 1 105 ? 26.882 25.036 28.753 1.00 87.75 105 ALA A CA 1
ATOM 808 C C . ALA A 1 105 ? 27.700 23.746 28.951 1.00 87.75 105 ALA A C 1
ATOM 810 O O . ALA A 1 105 ? 28.208 23.184 27.981 1.00 87.75 105 ALA A O 1
ATOM 811 N N . ALA A 1 106 ? 27.795 23.245 30.188 1.00 88.81 106 ALA A N 1
ATOM 812 C CA . ALA A 1 106 ? 28.477 21.987 30.483 1.00 88.81 106 ALA A CA 1
ATOM 813 C C . ALA A 1 106 ? 27.759 20.775 29.861 1.00 88.81 106 ALA A C 1
ATOM 815 O O . ALA A 1 106 ? 28.419 19.904 29.298 1.00 88.81 106 ALA A O 1
ATOM 816 N N . ALA A 1 107 ? 26.422 20.740 29.910 1.00 88.38 107 ALA A N 1
ATOM 817 C CA . ALA A 1 107 ? 25.626 19.685 29.283 1.00 88.38 107 ALA A CA 1
ATOM 818 C C . ALA A 1 107 ? 25.788 19.673 27.754 1.00 88.38 107 ALA A C 1
ATOM 820 O O . ALA A 1 107 ? 26.008 18.615 27.168 1.00 88.38 107 ALA A O 1
ATOM 821 N N . TYR A 1 108 ? 25.766 20.849 27.116 1.00 87.62 108 TYR A N 1
ATOM 822 C CA . TYR A 1 108 ? 26.003 20.977 25.676 1.00 87.62 108 TYR A CA 1
ATOM 823 C C . TYR A 1 108 ? 27.410 20.506 25.280 1.00 87.62 108 TYR A C 1
ATOM 825 O O . TYR A 1 108 ? 27.566 19.752 24.322 1.00 87.62 108 TYR A O 1
ATOM 833 N N . TYR A 1 109 ? 28.437 20.886 26.049 1.00 85.81 109 TYR A N 1
ATOM 834 C CA . TYR A 1 109 ? 29.811 20.440 25.804 1.00 85.81 109 TYR A CA 1
ATOM 835 C C . TYR A 1 109 ? 29.946 18.911 25.899 1.00 85.81 109 TYR A C 1
ATOM 837 O O . TYR A 1 109 ? 30.590 18.299 25.051 1.00 85.81 109 TYR A O 1
ATOM 845 N N . PHE A 1 110 ? 29.301 18.278 26.886 1.00 83.56 110 PHE A N 1
ATOM 846 C CA . PHE A 1 110 ? 29.371 16.825 27.068 1.00 83.56 110 PHE A CA 1
ATOM 847 C C . PHE A 1 110 ? 28.599 16.033 26.008 1.00 83.56 110 PHE A C 1
ATOM 849 O O . PHE A 1 110 ? 29.023 14.933 25.667 1.00 83.56 110 PHE A O 1
ATOM 856 N N . LEU A 1 111 ? 27.493 16.572 25.489 1.00 81.00 111 LEU A N 1
ATOM 857 C CA . LEU A 1 111 ? 26.714 15.912 24.440 1.00 81.00 111 LEU A CA 1
ATOM 858 C C . LEU A 1 111 ? 27.354 16.058 23.057 1.00 81.00 111 LEU A C 1
ATOM 860 O O . LEU A 1 111 ? 27.308 15.120 22.279 1.00 81.00 111 LEU A O 1
ATOM 864 N N . VAL A 1 112 ? 27.979 17.199 22.751 1.00 77.75 112 VAL A N 1
ATOM 865 C CA . VAL A 1 112 ? 28.477 17.468 21.389 1.00 77.75 112 VAL A CA 1
ATOM 866 C C . VAL A 1 112 ? 29.934 17.042 21.184 1.00 77.75 112 VAL A C 1
ATOM 868 O O . VAL A 1 112 ? 30.300 16.654 20.080 1.00 77.75 112 VAL A O 1
ATOM 871 N N . MET A 1 113 ? 30.793 17.093 22.211 1.00 70.19 113 MET A N 1
ATOM 872 C CA . MET A 1 113 ? 32.209 16.712 22.051 1.00 70.19 113 MET A CA 1
ATOM 873 C C . MET A 1 113 ? 32.526 15.250 22.388 1.00 70.19 113 MET A C 1
ATOM 875 O O . MET A 1 113 ? 33.615 14.786 22.044 1.00 70.19 113 MET A O 1
ATOM 879 N N . LYS A 1 114 ? 31.627 14.511 23.051 1.00 57.97 114 LYS A N 1
ATOM 880 C CA . LYS A 1 114 ? 31.906 13.120 23.451 1.00 57.97 114 LYS A CA 1
ATOM 881 C C . LYS A 1 114 ? 31.890 12.133 22.272 1.00 57.97 114 LYS A C 1
ATOM 883 O O . LYS A 1 114 ? 32.545 11.097 22.369 1.00 57.97 114 LYS A O 1
ATOM 888 N N . ASP A 1 115 ? 31.284 12.494 21.144 1.00 50.56 115 ASP A N 1
ATOM 889 C CA . ASP A 1 115 ? 31.225 11.627 19.958 1.00 50.56 115 ASP A CA 1
ATOM 890 C C . ASP A 1 115 ? 32.515 11.629 19.121 1.00 50.56 115 ASP A C 1
ATOM 892 O O . ASP A 1 115 ? 32.716 10.753 18.283 1.00 50.56 115 ASP A O 1
ATOM 896 N N . SER A 1 116 ? 33.448 12.555 19.373 1.00 52.50 116 SER A N 1
ATOM 897 C CA . SER A 1 116 ? 34.628 12.712 18.512 1.00 52.50 116 SER A CA 1
ATOM 898 C C . SER A 1 116 ? 35.870 11.930 18.954 1.00 52.50 116 SER A C 1
ATOM 900 O O . SER A 1 116 ? 36.880 12.013 18.262 1.00 52.50 116 SER A O 1
ATOM 902 N N . ASN A 1 117 ? 35.867 11.221 20.095 1.00 55.16 117 ASN A N 1
ATOM 903 C CA . ASN A 1 117 ? 37.108 10.644 20.646 1.00 55.16 117 ASN A CA 1
ATOM 904 C C . ASN A 1 117 ? 36.926 9.416 21.566 1.00 55.16 117 ASN A C 1
ATOM 906 O O . ASN A 1 117 ? 37.423 9.394 22.694 1.00 55.16 117 ASN A O 1
ATOM 910 N N . SER A 1 118 ? 36.280 8.342 21.100 1.00 44.69 118 SER A N 1
ATOM 911 C CA . SER A 1 118 ? 36.410 7.050 21.797 1.00 44.69 118 SER A CA 1
ATOM 912 C C . SER A 1 118 ? 36.603 5.860 20.855 1.00 44.69 118 SER A C 1
ATOM 914 O O . SER A 1 118 ? 35.714 5.462 20.114 1.00 44.69 118 SER A O 1
ATOM 916 N N . ASN A 1 119 ? 37.808 5.280 20.921 1.00 48.06 119 ASN A N 1
ATOM 917 C CA . ASN A 1 119 ? 38.074 3.898 20.520 1.00 48.06 119 ASN A CA 1
ATOM 918 C C . ASN A 1 119 ? 37.256 2.953 21.422 1.00 48.06 119 ASN A C 1
ATOM 920 O O . ASN A 1 119 ? 37.231 3.183 22.637 1.00 48.06 119 ASN A O 1
ATOM 924 N N . PRO A 1 120 ? 36.630 1.887 20.893 1.00 50.75 120 PRO A N 1
ATOM 925 C CA . PRO A 1 120 ? 35.718 1.076 21.680 1.00 50.75 120 PRO A CA 1
ATOM 926 C C . PRO A 1 120 ? 36.454 -0.068 22.385 1.00 50.75 120 PRO A C 1
ATOM 928 O O . PRO A 1 120 ? 37.128 -0.878 21.750 1.00 50.75 120 PRO A O 1
ATOM 931 N N . THR A 1 121 ? 36.245 -0.173 23.698 1.00 38.44 121 THR A N 1
ATOM 932 C CA . THR A 1 121 ? 36.458 -1.410 24.455 1.00 38.44 121 THR A CA 1
ATOM 933 C C . THR A 1 121 ? 35.212 -1.699 25.292 1.00 38.44 121 THR A C 1
ATOM 935 O O . THR A 1 121 ? 34.870 -0.941 26.195 1.00 38.44 121 THR A O 1
ATOM 938 N N . SER A 1 122 ? 34.606 -2.842 24.959 1.00 42.12 122 SER A N 1
ATOM 939 C CA . SER A 1 122 ? 33.735 -3.736 25.738 1.00 42.12 122 SER A CA 1
ATOM 940 C C . SER A 1 122 ? 32.326 -3.307 26.190 1.00 42.12 122 SER A C 1
ATOM 942 O O . SER A 1 122 ? 32.151 -2.491 27.089 1.00 42.12 122 SER A O 1
ATOM 944 N N . SER A 1 123 ? 31.384 -4.095 25.650 1.00 47.84 123 SER A N 1
ATOM 945 C CA . SER A 1 123 ? 30.271 -4.805 26.306 1.00 47.84 123 SER A CA 1
ATOM 946 C C . SER A 1 123 ? 29.030 -4.023 26.735 1.00 47.84 123 SER A C 1
ATOM 948 O O . SER A 1 123 ? 28.891 -3.684 27.907 1.00 47.84 123 SER A O 1
ATOM 950 N N . THR A 1 124 ? 28.084 -3.932 25.796 1.00 37.91 124 THR A N 1
ATOM 951 C CA . THR A 1 124 ? 26.644 -4.130 26.024 1.00 37.91 124 THR A CA 1
ATOM 952 C C . THR A 1 124 ? 26.079 -4.804 24.769 1.00 37.91 124 THR A C 1
ATOM 954 O O . THR A 1 124 ? 26.276 -4.290 23.670 1.00 37.91 124 THR A O 1
ATOM 957 N N . ASP A 1 125 ? 25.441 -5.966 24.926 1.00 41.44 125 ASP A N 1
ATOM 958 C CA . ASP A 1 125 ? 24.697 -6.663 23.870 1.00 41.44 125 ASP A CA 1
ATOM 959 C C . ASP A 1 125 ? 23.441 -5.855 23.503 1.00 41.44 125 ASP A C 1
ATOM 961 O O . ASP A 1 125 ? 22.346 -6.110 23.997 1.00 41.44 125 ASP A O 1
ATOM 965 N N . GLU A 1 126 ? 23.598 -4.867 22.630 1.00 37.56 126 GLU A N 1
ATOM 966 C CA . GLU A 1 126 ? 22.535 -4.447 21.724 1.00 37.56 126 GLU A CA 1
ATOM 967 C C . GLU A 1 126 ? 22.908 -4.980 20.345 1.00 37.56 126 GLU A C 1
ATOM 969 O O . GLU A 1 126 ? 23.974 -4.684 19.802 1.00 37.56 126 GLU A O 1
ATOM 974 N N . THR A 1 127 ? 22.043 -5.834 19.799 1.00 37.53 127 THR A N 1
ATOM 975 C CA . THR A 1 127 ? 22.178 -6.358 18.439 1.00 37.53 127 THR A CA 1
ATOM 976 C C . THR A 1 127 ? 21.858 -5.230 17.465 1.00 37.53 127 THR A C 1
ATOM 978 O O . THR A 1 127 ? 20.782 -5.168 16.880 1.00 37.53 127 THR A O 1
ATOM 981 N N . THR A 1 128 ? 22.800 -4.307 17.299 1.00 34.62 128 THR A N 1
ATOM 982 C CA . THR A 1 128 ? 22.810 -3.372 16.183 1.00 34.62 128 THR A CA 1
ATOM 983 C C . THR A 1 128 ? 23.137 -4.194 14.948 1.00 34.62 128 THR A C 1
ATOM 985 O O . THR A 1 128 ? 24.296 -4.528 14.695 1.00 34.62 128 THR A O 1
ATOM 988 N N . GLN A 1 129 ? 22.103 -4.564 14.190 1.00 33.12 129 GLN A N 1
ATOM 989 C CA . GLN A 1 129 ? 22.270 -5.064 12.832 1.00 33.12 129 GLN A CA 1
ATOM 990 C C . GLN A 1 129 ? 22.896 -3.946 11.997 1.00 33.12 129 GLN A C 1
ATOM 992 O O . GLN A 1 129 ? 22.222 -3.105 11.409 1.00 33.12 129 GLN A O 1
ATOM 997 N N . GLN A 1 130 ? 24.224 -3.920 11.965 1.00 35.19 130 GLN A N 1
ATOM 998 C CA . GLN A 1 130 ? 24.964 -3.201 10.949 1.00 35.19 130 GLN A CA 1
ATOM 999 C C . GLN A 1 130 ? 24.644 -3.908 9.628 1.00 35.19 130 GLN A C 1
ATOM 1001 O O . GLN A 1 130 ? 25.216 -4.954 9.319 1.00 35.19 130 GLN A O 1
ATOM 1006 N N . SER A 1 131 ? 23.662 -3.373 8.898 1.00 38.66 131 SER A N 1
ATOM 1007 C CA . SER A 1 131 ? 23.311 -3.806 7.550 1.00 38.66 131 SER A CA 1
ATOM 1008 C C . SER A 1 131 ? 24.539 -3.612 6.663 1.00 38.66 131 SER A C 1
ATOM 1010 O O . SER A 1 131 ? 24.832 -2.521 6.172 1.00 38.66 131 SER A O 1
ATOM 1012 N N . GLN A 1 132 ? 25.345 -4.664 6.539 1.00 33.25 132 GLN A N 1
ATOM 1013 C CA . GLN A 1 132 ? 26.367 -4.723 5.516 1.00 33.25 132 GLN A CA 1
ATOM 1014 C C . GLN A 1 132 ? 25.622 -4.786 4.185 1.00 33.25 132 GLN A C 1
ATOM 1016 O O . GLN A 1 132 ? 25.000 -5.801 3.878 1.00 33.25 132 GLN A O 1
ATOM 1021 N N . ASN A 1 133 ? 25.704 -3.702 3.408 1.00 40.53 133 ASN A N 1
ATOM 1022 C CA . ASN A 1 133 ? 25.330 -3.613 1.991 1.00 40.53 133 ASN A CA 1
ATOM 1023 C C . ASN A 1 133 ? 26.212 -4.552 1.137 1.00 40.53 133 ASN A C 1
ATOM 1025 O O . ASN A 1 133 ? 26.897 -4.138 0.203 1.00 40.53 133 ASN A O 1
ATOM 1029 N N . ASN A 1 134 ? 26.231 -5.841 1.468 1.00 34.41 134 ASN A N 1
ATOM 1030 C CA . ASN A 1 134 ? 26.744 -6.885 0.605 1.00 34.41 134 ASN A CA 1
ATOM 1031 C C . ASN A 1 134 ? 25.670 -7.131 -0.450 1.00 34.41 134 ASN A C 1
ATOM 1033 O O . ASN A 1 134 ? 24.889 -8.077 -0.358 1.00 34.41 134 ASN A O 1
ATOM 1037 N N . THR A 1 135 ? 25.616 -6.246 -1.445 1.00 44.50 135 THR A N 1
ATOM 1038 C CA . THR A 1 135 ? 24.890 -6.492 -2.687 1.00 44.50 135 THR A CA 1
ATOM 1039 C C . THR A 1 135 ? 25.582 -7.662 -3.378 1.00 44.50 135 THR A C 1
ATOM 1041 O O . THR A 1 135 ? 26.500 -7.481 -4.177 1.00 44.50 135 THR A O 1
ATOM 1044 N N . LEU A 1 136 ? 25.198 -8.888 -3.020 1.00 39.34 136 LEU A N 1
ATOM 1045 C CA . LEU A 1 136 ? 25.450 -10.041 -3.871 1.00 39.34 136 LEU A CA 1
ATOM 1046 C C . LEU A 1 136 ? 24.842 -9.696 -5.237 1.00 39.34 136 LEU A C 1
ATOM 1048 O O . LEU A 1 136 ? 23.676 -9.290 -5.272 1.00 39.34 136 LEU A O 1
ATOM 1052 N N . PRO A 1 137 ? 25.604 -9.783 -6.343 1.00 56.28 137 PRO A N 1
ATOM 1053 C CA . PRO A 1 137 ? 25.023 -9.581 -7.657 1.00 56.28 137 PRO A CA 1
ATOM 1054 C C . PRO A 1 137 ? 23.927 -10.632 -7.804 1.00 56.28 137 PRO A C 1
ATOM 1056 O O . PRO A 1 137 ? 24.204 -11.829 -7.731 1.00 56.28 137 PRO A O 1
ATOM 1059 N N . GLY A 1 138 ? 22.680 -10.179 -7.926 1.00 68.12 138 GLY A N 1
ATOM 1060 C CA . GLY A 1 138 ? 21.586 -11.087 -8.240 1.00 68.12 138 GLY A CA 1
ATOM 1061 C C . GLY A 1 138 ? 21.886 -11.824 -9.546 1.00 68.12 138 GLY A C 1
ATOM 1062 O O . GLY A 1 138 ? 22.698 -11.373 -10.359 1.00 68.12 138 GLY A O 1
ATOM 1063 N N . GLU A 1 139 ? 21.237 -12.961 -9.750 1.00 82.94 139 GLU A N 1
ATOM 1064 C CA . GLU A 1 139 ? 21.223 -13.614 -11.056 1.00 82.94 139 GLU A CA 1
ATOM 1065 C C . GLU A 1 139 ? 20.154 -12.969 -11.940 1.00 82.94 139 GLU A C 1
ATOM 1067 O O . GLU A 1 139 ? 19.105 -12.544 -11.445 1.00 82.94 139 GLU A O 1
ATOM 1072 N N . ASP A 1 140 ? 20.420 -12.890 -13.245 1.00 87.75 140 ASP A N 1
ATOM 1073 C CA . ASP A 1 140 ? 19.418 -12.469 -14.222 1.00 87.75 140 ASP A CA 1
ATOM 1074 C C . ASP A 1 140 ? 18.207 -13.413 -14.181 1.00 87.75 140 ASP A C 1
ATOM 1076 O O . ASP A 1 140 ? 18.335 -14.623 -13.975 1.00 87.75 140 ASP A O 1
ATOM 1080 N N . ILE A 1 141 ? 17.013 -12.868 -14.404 1.00 85.44 141 ILE A N 1
ATOM 1081 C CA . ILE A 1 141 ? 15.753 -13.607 -14.274 1.00 85.44 141 ILE A CA 1
ATOM 1082 C C . ILE A 1 141 ? 15.087 -13.714 -15.644 1.00 85.44 141 ILE A C 1
ATOM 1084 O O . ILE A 1 141 ? 14.822 -12.698 -16.277 1.00 85.44 141 ILE A O 1
ATOM 1088 N N . THR A 1 142 ? 14.762 -14.932 -16.092 1.00 89.38 142 THR A N 1
ATOM 1089 C CA . THR A 1 142 ? 14.036 -15.160 -17.357 1.00 89.38 142 THR A CA 1
ATOM 1090 C C . THR A 1 142 ? 12.609 -15.650 -17.120 1.00 89.38 142 THR A C 1
ATOM 1092 O O . THR A 1 142 ? 12.393 -16.658 -16.432 1.00 89.38 142 THR A O 1
ATOM 1095 N N . ILE A 1 143 ? 11.623 -14.952 -17.694 1.00 85.31 143 ILE A N 1
ATOM 1096 C CA . ILE A 1 143 ? 10.181 -15.199 -17.528 1.00 85.31 143 ILE A CA 1
ATOM 1097 C C . ILE A 1 143 ? 9.483 -14.960 -18.863 1.00 85.31 143 ILE A C 1
ATOM 1099 O O . ILE A 1 143 ? 9.744 -13.968 -19.528 1.00 85.31 143 ILE A O 1
ATOM 1103 N N . ASN A 1 144 ? 8.668 -15.921 -19.306 1.00 88.38 144 ASN A N 1
ATOM 1104 C CA . ASN A 1 144 ? 8.012 -15.898 -20.624 1.00 88.38 144 ASN A CA 1
ATOM 1105 C C . ASN A 1 144 ? 8.971 -15.645 -21.812 1.00 88.38 144 ASN A C 1
ATOM 1107 O O . ASN A 1 144 ? 8.568 -15.178 -22.875 1.00 88.38 144 ASN A O 1
ATOM 1111 N N . GLY A 1 145 ? 10.256 -15.975 -21.638 1.00 91.12 145 GLY A N 1
ATOM 1112 C CA . GLY A 1 145 ? 11.323 -15.716 -22.608 1.00 91.12 145 GLY A CA 1
ATOM 1113 C C . GLY A 1 145 ? 11.950 -14.319 -22.525 1.00 91.12 145 GLY A C 1
ATOM 1114 O O . GLY A 1 145 ? 12.980 -14.107 -23.157 1.00 91.12 145 GLY A O 1
ATOM 1115 N N . ASN A 1 146 ? 11.394 -13.398 -21.738 1.00 92.38 146 ASN A N 1
ATOM 1116 C CA . ASN A 1 146 ? 11.990 -12.097 -21.438 1.00 92.38 146 ASN A CA 1
ATOM 1117 C C . ASN A 1 146 ? 13.030 -12.260 -20.322 1.00 92.38 146 ASN A C 1
ATOM 1119 O O . ASN A 1 146 ? 12.781 -12.964 -19.345 1.00 92.38 146 ASN A O 1
ATOM 1123 N N . THR A 1 147 ? 14.196 -11.636 -20.465 1.00 92.75 147 THR A N 1
ATOM 1124 C CA . THR A 1 147 ? 15.286 -11.669 -19.483 1.00 92.75 147 THR A CA 1
ATOM 1125 C C . THR A 1 147 ? 15.419 -10.313 -18.821 1.00 92.75 147 THR A C 1
ATOM 1127 O O . THR A 1 147 ? 15.503 -9.298 -19.503 1.00 92.75 147 THR A O 1
ATOM 1130 N N . TYR A 1 148 ? 15.509 -10.304 -17.501 1.00 88.31 148 TYR A N 1
ATOM 1131 C CA . TYR A 1 148 ? 15.667 -9.116 -16.683 1.00 88.31 148 TYR A CA 1
ATOM 1132 C C . TYR A 1 148 ? 17.012 -9.144 -15.978 1.00 88.31 148 TYR A C 1
ATOM 1134 O O . TYR A 1 148 ? 17.364 -10.136 -15.336 1.00 88.31 148 TYR A O 1
ATOM 1142 N N . TYR A 1 149 ? 17.762 -8.057 -16.113 1.00 87.31 149 TYR A N 1
ATOM 1143 C CA . TYR A 1 149 ? 19.122 -7.972 -15.613 1.00 87.31 149 TYR A CA 1
ATOM 1144 C C . TYR A 1 149 ? 19.128 -7.707 -14.118 1.00 87.31 149 TYR A C 1
ATOM 1146 O O . TYR A 1 149 ? 18.535 -6.737 -13.651 1.00 87.31 149 TYR A O 1
ATOM 1154 N N . ALA A 1 150 ? 19.870 -8.511 -13.365 1.00 79.31 150 ALA A N 1
ATOM 1155 C CA . ALA A 1 150 ? 20.042 -8.272 -11.937 1.00 79.31 150 ALA A CA 1
ATOM 1156 C C . ALA A 1 150 ? 20.783 -6.967 -11.632 1.00 79.31 150 ALA A C 1
ATOM 1158 O O . ALA A 1 150 ? 20.612 -6.387 -10.562 1.00 79.31 150 ALA A O 1
ATOM 1159 N N . ASN A 1 151 ? 21.604 -6.507 -12.581 1.00 80.44 151 ASN A N 1
ATOM 1160 C CA . ASN A 1 151 ? 22.338 -5.251 -12.507 1.00 80.44 151 ASN A CA 1
ATOM 1161 C C . ASN A 1 151 ? 22.006 -4.388 -13.733 1.00 80.44 151 ASN A C 1
ATOM 1163 O O . ASN A 1 151 ? 22.745 -4.422 -14.723 1.00 80.44 151 ASN A O 1
ATOM 1167 N N . PRO A 1 152 ? 20.900 -3.628 -13.707 1.00 86.00 152 PRO A N 1
ATOM 1168 C CA . PRO A 1 152 ? 20.535 -2.759 -14.815 1.00 86.00 152 PRO A CA 1
ATOM 1169 C C . PRO A 1 152 ? 21.601 -1.717 -15.129 1.00 86.00 152 PRO A C 1
ATOM 1171 O O . PRO A 1 152 ? 22.275 -1.184 -14.244 1.00 86.00 152 PRO A O 1
ATOM 1174 N N . LYS A 1 153 ? 21.741 -1.412 -16.418 1.00 89.06 153 LYS A N 1
ATOM 1175 C CA . LYS A 1 153 ? 22.736 -0.462 -16.915 1.00 89.06 153 LYS A CA 1
ATOM 1176 C C . LYS A 1 153 ? 22.081 0.886 -17.181 1.00 89.06 153 LYS A C 1
ATOM 1178 O O . LYS A 1 153 ? 21.165 0.967 -17.993 1.00 89.06 153 LYS A O 1
ATOM 1183 N N . GLU A 1 154 ? 22.586 1.943 -16.557 1.00 88.50 154 GLU A N 1
ATOM 1184 C CA . GLU A 1 154 ? 22.119 3.303 -16.829 1.00 88.50 154 GLU A CA 1
ATOM 1185 C C . GLU A 1 154 ? 22.413 3.730 -18.280 1.00 88.50 154 GLU A C 1
ATOM 1187 O O . GLU A 1 154 ? 23.483 3.448 -18.831 1.00 88.50 154 GLU A O 1
ATOM 1192 N N . ILE A 1 155 ? 21.453 4.428 -18.888 1.00 91.38 155 ILE A N 1
ATOM 1193 C CA . ILE A 1 155 ? 21.536 5.047 -20.212 1.00 91.38 155 ILE A CA 1
ATOM 1194 C C . ILE A 1 155 ? 21.561 6.569 -20.007 1.00 91.38 155 ILE A C 1
ATOM 1196 O O . ILE A 1 155 ? 20.535 7.225 -19.801 1.00 91.38 155 ILE A O 1
ATOM 1200 N N . THR A 1 156 ? 22.762 7.143 -19.989 1.00 88.81 156 THR A N 1
ATOM 1201 C CA . THR A 1 156 ? 22.987 8.519 -19.519 1.00 88.81 156 THR A CA 1
ATOM 1202 C C . THR A 1 156 ? 22.481 9.592 -20.480 1.00 88.81 156 THR A C 1
ATOM 1204 O O . THR A 1 156 ? 22.169 10.691 -20.037 1.00 88.81 156 THR A O 1
ATOM 1207 N N . ASP A 1 157 ? 22.334 9.276 -21.761 1.00 88.88 157 ASP A N 1
ATOM 1208 C CA . ASP A 1 157 ? 21.992 10.192 -22.854 1.00 88.88 157 ASP A CA 1
ATOM 1209 C C . ASP A 1 157 ? 20.556 10.033 -23.384 1.00 88.88 157 ASP A C 1
ATOM 1211 O O . ASP A 1 157 ? 20.163 10.729 -24.318 1.00 88.88 157 ASP A O 1
ATOM 1215 N N . LEU A 1 158 ? 19.749 9.146 -22.790 1.00 91.81 158 LEU A N 1
ATOM 1216 C CA . LEU A 1 158 ? 18.374 8.930 -23.236 1.00 91.81 158 LEU A CA 1
ATOM 1217 C C . LEU A 1 158 ? 17.410 9.992 -22.685 1.00 91.81 158 LEU A C 1
ATOM 1219 O O . LEU A 1 158 ? 17.253 10.130 -21.468 1.00 91.81 158 LEU A O 1
ATOM 1223 N N . VAL A 1 159 ? 16.715 10.674 -23.596 1.00 92.56 159 VAL A N 1
ATOM 1224 C CA . VAL A 1 159 ? 15.600 11.593 -23.327 1.00 92.56 159 VAL A CA 1
ATOM 1225 C C . VAL A 1 159 ? 14.398 11.114 -24.133 1.00 92.56 159 VAL A C 1
ATOM 1227 O O . VAL A 1 159 ? 14.510 10.960 -25.346 1.00 92.56 159 VAL A O 1
ATOM 1230 N N . LEU A 1 160 ? 13.286 10.824 -23.454 1.00 92.06 160 LEU A N 1
ATOM 1231 C CA . LEU A 1 160 ? 12.046 10.338 -24.080 1.00 92.06 160 LEU A CA 1
ATOM 1232 C C . LEU A 1 160 ? 10.885 11.334 -23.945 1.00 92.06 160 LEU A C 1
ATOM 1234 O O . LEU A 1 160 ? 9.858 11.160 -24.600 1.00 92.06 160 LEU A O 1
ATOM 1238 N N . PHE A 1 161 ? 11.062 12.379 -23.134 1.00 91.44 161 PHE A N 1
ATOM 1239 C CA . PHE A 1 161 ? 10.079 13.432 -22.909 1.00 91.44 161 PHE A CA 1
ATOM 1240 C C . PHE A 1 161 ? 10.717 14.812 -23.086 1.00 91.44 161 PHE A C 1
ATOM 1242 O O . PHE A 1 161 ? 11.823 15.068 -22.613 1.00 91.44 161 PHE A O 1
ATOM 1249 N N . GLU A 1 162 ? 9.991 15.722 -23.722 1.00 89.94 162 GLU A N 1
ATOM 1250 C CA . GLU A 1 162 ? 10.383 17.118 -23.930 1.00 89.94 162 GLU A CA 1
ATOM 1251 C C . GLU A 1 162 ? 10.589 17.849 -22.594 1.00 89.94 162 GLU A C 1
ATOM 1253 O O . GLU A 1 162 ? 11.538 18.619 -22.447 1.00 89.94 162 GLU A O 1
ATOM 1258 N N . SER A 1 163 ? 9.758 17.550 -21.586 1.00 86.94 163 SER A N 1
ATOM 1259 C CA . SER A 1 163 ? 9.877 18.073 -20.210 1.00 86.94 163 SER A CA 1
ATOM 1260 C C . SER A 1 163 ? 11.184 17.687 -19.516 1.00 86.94 163 SER A C 1
ATOM 1262 O O . SER A 1 163 ? 11.593 18.319 -18.541 1.00 86.94 163 SER A O 1
ATOM 1264 N N . ASP A 1 164 ? 11.836 16.642 -20.019 1.00 88.44 164 ASP A N 1
ATOM 1265 C CA . ASP A 1 164 ? 13.037 16.064 -19.437 1.00 88.44 164 ASP A CA 1
ATOM 1266 C C . ASP A 1 164 ? 14.306 16.594 -20.113 1.00 88.44 164 ASP A C 1
ATOM 1268 O O . ASP A 1 164 ? 15.422 16.312 -19.660 1.00 88.44 164 ASP A O 1
ATOM 1272 N N . LYS A 1 165 ? 14.163 17.409 -21.167 1.00 89.88 165 LYS A N 1
ATOM 1273 C CA . LYS A 1 165 ? 15.271 18.191 -21.717 1.00 89.88 165 LYS A CA 1
ATOM 1274 C C . LYS A 1 165 ? 15.768 19.182 -20.673 1.00 89.88 165 LYS A C 1
ATOM 1276 O O . LYS A 1 165 ? 15.009 19.734 -19.881 1.00 89.88 165 LYS A O 1
ATOM 1281 N N . CYS A 1 166 ? 17.076 19.420 -20.675 1.00 87.12 166 CYS A N 1
ATOM 1282 C CA . CYS A 1 166 ? 17.659 20.419 -19.792 1.00 87.12 166 CYS A CA 1
ATOM 1283 C C . CYS A 1 166 ? 17.079 21.813 -20.085 1.00 87.12 166 CYS A C 1
ATOM 1285 O O . CYS A 1 166 ? 17.237 22.337 -21.189 1.00 87.12 166 CYS A O 1
ATOM 1287 N N . VAL A 1 167 ? 16.453 22.422 -19.077 1.00 86.12 167 VAL A N 1
ATOM 1288 C CA . VAL A 1 167 ? 15.990 23.814 -19.112 1.00 86.12 167 VAL A CA 1
ATOM 1289 C C . VAL A 1 167 ? 16.983 24.686 -18.347 1.00 86.12 167 VAL A C 1
ATOM 1291 O O . VAL A 1 167 ? 17.458 24.311 -17.272 1.00 86.12 167 VAL A O 1
ATOM 1294 N N . GLU A 1 168 ? 17.298 25.863 -18.890 1.00 86.88 168 GLU A N 1
ATOM 1295 C CA . GLU A 1 168 ? 18.186 26.830 -18.242 1.00 86.88 168 GLU A CA 1
ATOM 1296 C C . GLU A 1 168 ? 17.704 27.152 -16.815 1.00 86.88 168 GLU A C 1
ATOM 1298 O O . GLU A 1 168 ? 16.527 27.423 -16.583 1.00 86.88 168 GLU A O 1
ATOM 1303 N N . GLY A 1 169 ? 18.620 27.090 -15.845 1.00 84.75 169 GLY A N 1
ATOM 1304 C CA . GLY A 1 169 ? 18.314 27.310 -14.427 1.00 84.75 169 GLY A CA 1
ATOM 1305 C C . GLY A 1 169 ? 17.865 26.067 -13.649 1.00 84.75 169 GLY A C 1
ATOM 1306 O O . GLY A 1 169 ? 17.719 26.157 -12.432 1.00 84.75 169 GLY A O 1
ATOM 1307 N N . SER A 1 170 ? 17.704 24.912 -14.302 1.00 84.56 170 SER A N 1
ATOM 1308 C CA . SER A 1 170 ? 17.440 23.633 -13.628 1.00 84.56 170 SER A CA 1
ATOM 1309 C C . SER A 1 170 ? 18.719 22.803 -13.453 1.00 84.56 170 SER A C 1
ATOM 1311 O O . SER A 1 170 ? 19.654 22.937 -14.248 1.00 84.56 170 SER A O 1
ATOM 1313 N N . PRO A 1 171 ? 18.794 21.922 -12.437 1.00 83.62 171 PRO A N 1
ATOM 1314 C CA . PRO A 1 171 ? 19.854 20.926 -12.350 1.00 83.62 171 PRO A CA 1
ATOM 1315 C C . PRO A 1 171 ? 19.840 20.031 -13.594 1.00 83.62 171 PRO A C 1
ATOM 1317 O O . PRO A 1 171 ? 18.860 19.330 -13.854 1.00 83.62 171 PRO A O 1
ATOM 1320 N N . CYS A 1 172 ? 20.928 20.057 -14.360 1.00 84.62 172 CYS A N 1
ATOM 1321 C CA . CYS A 1 172 ? 21.067 19.281 -15.585 1.00 84.62 172 CYS A CA 1
ATOM 1322 C C . CYS A 1 172 ? 22.313 18.408 -15.561 1.00 84.62 172 CYS A C 1
ATOM 1324 O O . CYS A 1 172 ? 23.363 18.805 -15.056 1.00 84.62 172 CYS A O 1
ATOM 1326 N N . GLU A 1 173 ? 22.208 17.250 -16.197 1.00 83.38 173 GLU A N 1
ATOM 1327 C CA . GLU A 1 173 ? 23.304 16.313 -16.389 1.00 83.38 173 GLU A CA 1
ATOM 1328 C C . GLU A 1 173 ? 23.205 15.739 -17.804 1.00 83.38 173 GLU A C 1
ATOM 1330 O O . GLU A 1 173 ? 22.133 15.319 -18.220 1.00 83.38 173 GLU A O 1
ATOM 1335 N N . ASN A 1 174 ? 24.295 15.751 -18.579 1.00 83.50 174 ASN A N 1
ATOM 1336 C CA . ASN A 1 174 ? 24.325 15.209 -19.949 1.00 83.50 174 ASN A CA 1
ATOM 1337 C C . ASN A 1 174 ? 23.188 15.722 -20.872 1.00 83.50 174 ASN A C 1
ATOM 1339 O O . ASN A 1 174 ? 22.614 14.952 -21.636 1.00 83.50 174 ASN A O 1
ATOM 1343 N N . ASN A 1 175 ? 22.873 17.024 -20.815 1.00 82.25 175 ASN A N 1
ATOM 1344 C CA . ASN A 1 175 ? 21.800 17.693 -21.581 1.00 82.25 175 ASN A CA 1
ATOM 1345 C C . ASN A 1 175 ? 20.355 17.268 -21.244 1.00 82.25 175 ASN A C 1
ATOM 1347 O O . ASN A 1 175 ? 19.426 17.658 -21.954 1.00 82.25 175 ASN A O 1
ATOM 1351 N N . LYS A 1 176 ? 20.140 16.546 -20.143 1.00 85.94 176 LYS A N 1
ATOM 1352 C CA . LYS A 1 176 ? 18.810 16.212 -19.618 1.00 85.94 176 LYS A CA 1
ATOM 1353 C C . LYS A 1 176 ? 18.636 16.696 -18.182 1.00 85.94 176 LYS A C 1
ATOM 1355 O O . LYS A 1 176 ? 19.608 17.089 -17.532 1.00 85.94 176 LYS A O 1
ATOM 1360 N N . SER A 1 177 ? 17.401 16.672 -17.694 1.00 84.56 177 SER A N 1
ATOM 1361 C CA . SER A 1 177 ? 17.097 16.911 -16.287 1.00 84.56 177 SER A CA 1
ATOM 1362 C C . SER A 1 177 ? 17.886 15.946 -15.400 1.00 84.56 177 SER A C 1
ATOM 1364 O O . SER A 1 177 ? 17.933 14.741 -15.659 1.00 84.56 177 SER A O 1
ATOM 1366 N N . ALA A 1 178 ? 18.487 16.461 -14.324 1.00 83.38 178 ALA A N 1
ATOM 1367 C CA . ALA A 1 178 ? 19.172 15.632 -13.334 1.00 83.38 178 ALA A CA 1
ATOM 1368 C C . ALA A 1 178 ? 18.219 14.666 -12.602 1.00 83.38 178 ALA A C 1
ATOM 1370 O O . ALA A 1 178 ? 18.683 13.744 -11.939 1.00 83.38 178 ALA A O 1
ATOM 1371 N N . PHE A 1 179 ? 16.905 14.847 -12.741 1.00 81.75 179 PHE A N 1
ATOM 1372 C CA . PHE A 1 179 ? 15.890 13.977 -12.150 1.00 81.75 179 PHE A CA 1
ATOM 1373 C C . PHE A 1 179 ? 15.416 12.875 -13.108 1.00 81.75 179 PHE A C 1
ATOM 1375 O O . PHE A 1 179 ? 14.909 11.853 -12.653 1.00 81.75 179 PHE A O 1
ATOM 1382 N N . SER A 1 180 ? 15.647 13.036 -14.415 1.00 87.50 180 SER A N 1
ATOM 1383 C CA . SER A 1 180 ? 15.283 12.036 -15.422 1.00 87.50 180 SER A CA 1
ATOM 1384 C C . SER A 1 180 ? 16.365 10.987 -15.587 1.00 87.50 180 SER A C 1
ATOM 1386 O O . SER A 1 180 ? 17.564 11.284 -15.713 1.00 87.50 180 SER A O 1
ATOM 1388 N N . ARG A 1 181 ? 15.950 9.724 -15.602 1.00 87.38 181 ARG A N 1
ATOM 1389 C CA . ARG A 1 181 ? 16.870 8.587 -15.568 1.00 87.38 181 ARG A CA 1
ATOM 1390 C C . ARG A 1 181 ? 16.316 7.423 -16.366 1.00 87.38 181 ARG A C 1
ATOM 1392 O O . ARG A 1 181 ? 15.115 7.191 -16.389 1.00 87.38 181 ARG A O 1
ATOM 1399 N N . ALA A 1 182 ? 17.214 6.698 -17.020 1.00 90.38 182 ALA A N 1
ATOM 1400 C CA . ALA A 1 182 ? 16.868 5.590 -17.891 1.00 90.38 182 ALA A CA 1
ATOM 1401 C C . ALA A 1 182 ? 17.803 4.416 -17.628 1.00 90.38 182 ALA A C 1
ATOM 1403 O O . ALA A 1 182 ? 19.014 4.609 -17.522 1.00 90.38 182 ALA A O 1
ATOM 1404 N N . PHE A 1 183 ? 17.259 3.207 -17.571 1.00 90.06 183 PHE A N 1
ATOM 1405 C CA . PHE A 1 183 ? 18.024 1.988 -17.342 1.00 90.06 183 PHE A CA 1
ATOM 1406 C C . PHE A 1 183 ? 17.623 0.923 -18.340 1.00 90.06 183 PHE A C 1
ATOM 1408 O O . PHE A 1 183 ? 16.443 0.643 -18.522 1.00 90.06 183 PHE A O 1
ATOM 1415 N N . LEU A 1 184 ? 18.619 0.276 -18.931 1.00 92.50 184 LEU A N 1
ATOM 1416 C CA . LEU A 1 184 ? 18.451 -1.001 -19.596 1.00 92.50 184 LEU A CA 1
ATOM 1417 C C . LEU A 1 184 ? 18.252 -2.071 -18.515 1.00 92.50 184 LEU A C 1
ATOM 1419 O O . LEU A 1 184 ? 19.212 -2.462 -17.847 1.00 92.50 184 LEU A O 1
ATOM 1423 N N . VAL A 1 185 ? 17.007 -2.511 -18.339 1.00 90.56 185 VAL A N 1
ATOM 1424 C CA . VAL A 1 185 ? 16.596 -3.453 -17.282 1.00 90.56 185 VAL A CA 1
ATOM 1425 C C . VAL A 1 185 ? 16.425 -4.881 -17.783 1.00 90.56 185 VAL A C 1
ATOM 1427 O O . VAL A 1 185 ? 16.288 -5.794 -16.976 1.00 90.56 185 VAL A O 1
ATOM 1430 N N . GLY A 1 186 ? 16.447 -5.107 -19.096 1.00 92.75 186 GLY A N 1
ATOM 1431 C CA . GLY A 1 186 ? 16.297 -6.446 -19.646 1.00 92.75 186 GLY A CA 1
ATOM 1432 C C . GLY A 1 186 ? 16.256 -6.491 -21.165 1.00 92.75 186 GLY A C 1
ATOM 1433 O O . GLY A 1 186 ? 16.504 -5.495 -21.844 1.00 92.75 186 GLY A O 1
ATOM 1434 N N . THR A 1 187 ? 15.916 -7.660 -21.695 1.00 95.94 187 THR A N 1
ATOM 1435 C CA . THR A 1 187 ? 15.597 -7.898 -23.102 1.00 95.94 187 THR A CA 1
ATOM 1436 C C . THR A 1 187 ? 14.350 -8.761 -23.228 1.00 95.94 187 THR A C 1
ATOM 1438 O O . THR A 1 187 ? 14.103 -9.654 -22.424 1.00 95.94 187 THR A O 1
ATOM 1441 N N . THR A 1 188 ? 13.551 -8.506 -24.256 1.00 95.81 188 THR A N 1
ATOM 1442 C CA . THR A 1 188 ? 12.407 -9.354 -24.595 1.00 95.81 188 THR A CA 1
ATOM 1443 C C . THR A 1 188 ? 12.870 -10.684 -25.197 1.00 95.81 188 THR A C 1
ATOM 1445 O O . THR A 1 188 ? 14.022 -10.818 -25.619 1.00 95.81 188 THR A O 1
ATOM 1448 N N . LYS A 1 189 ? 11.956 -11.650 -25.335 1.00 94.56 189 LYS A N 1
ATOM 1449 C CA . LYS A 1 189 ? 12.187 -12.923 -26.042 1.00 94.56 189 LYS A CA 1
ATOM 1450 C C . LYS A 1 189 ? 12.734 -1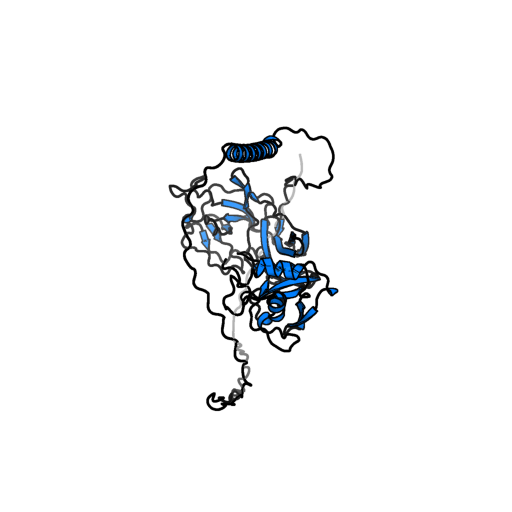2.740 -27.464 1.00 94.56 189 LYS A C 1
ATOM 1452 O O . LYS A 1 189 ? 13.537 -13.544 -27.932 1.00 94.56 189 LYS A O 1
ATOM 1457 N N . ASP A 1 190 ? 12.355 -11.639 -28.114 1.00 94.88 190 ASP A N 1
ATOM 1458 C CA . ASP A 1 190 ? 12.794 -11.256 -29.459 1.00 94.88 190 ASP A CA 1
ATOM 1459 C C . ASP A 1 190 ? 14.056 -10.368 -29.432 1.00 94.88 190 ASP A C 1
ATOM 1461 O O . ASP A 1 190 ? 14.410 -9.743 -30.430 1.00 94.88 190 ASP A O 1
ATOM 1465 N N . LYS A 1 191 ? 14.751 -10.313 -28.285 1.00 95.38 191 LYS A N 1
ATOM 1466 C CA . LYS A 1 191 ? 15.993 -9.562 -28.033 1.00 95.38 191 LYS A CA 1
ATOM 1467 C C . LYS A 1 191 ? 15.875 -8.043 -28.195 1.00 95.38 191 LYS A C 1
ATOM 1469 O O . LYS A 1 191 ? 16.874 -7.376 -28.454 1.00 95.38 191 LYS A O 1
ATOM 1474 N N . LYS A 1 192 ? 14.673 -7.484 -28.032 1.00 96.06 192 LYS A N 1
ATOM 1475 C CA . LYS A 1 192 ? 14.474 -6.025 -27.931 1.00 96.06 192 LYS A CA 1
ATOM 1476 C C . LYS A 1 192 ? 14.807 -5.549 -26.522 1.00 96.06 192 LYS A C 1
ATOM 1478 O O . LYS A 1 192 ? 14.418 -6.225 -25.575 1.00 96.06 192 LYS A O 1
ATOM 1483 N N . ASP A 1 193 ? 15.460 -4.402 -26.379 1.00 96.25 193 ASP A N 1
ATOM 1484 C CA . ASP A 1 193 ? 15.797 -3.846 -25.063 1.00 96.25 193 ASP A CA 1
ATOM 1485 C C . ASP A 1 193 ? 14.533 -3.468 -24.281 1.00 96.25 193 ASP A C 1
ATOM 1487 O O . ASP A 1 193 ? 13.628 -2.845 -24.836 1.00 96.25 193 ASP A O 1
ATOM 1491 N N . ILE A 1 194 ? 14.498 -3.803 -22.992 1.00 94.06 194 ILE A N 1
ATOM 1492 C CA . ILE A 1 194 ? 13.493 -3.330 -22.036 1.00 94.06 194 ILE A CA 1
ATOM 1493 C C . ILE A 1 194 ? 14.136 -2.208 -21.225 1.00 94.06 194 ILE A C 1
ATOM 1495 O O . ILE A 1 194 ? 15.194 -2.397 -20.616 1.00 94.06 194 ILE A O 1
ATOM 1499 N N . ILE A 1 195 ? 13.511 -1.036 -21.232 1.00 93.31 195 ILE A N 1
ATOM 1500 C CA . ILE A 1 195 ? 14.034 0.185 -20.631 1.00 93.31 195 ILE A CA 1
ATOM 1501 C C . ILE A 1 195 ? 13.064 0.673 -19.566 1.00 93.31 195 ILE A C 1
ATOM 1503 O O . ILE A 1 195 ? 11.893 0.894 -19.846 1.00 93.31 195 ILE A O 1
ATOM 1507 N N . ALA A 1 196 ? 13.568 0.872 -18.357 1.00 90.19 196 ALA A N 1
ATOM 1508 C CA . ALA A 1 196 ? 12.872 1.596 -17.309 1.00 90.19 196 ALA A CA 1
ATOM 1509 C C . ALA A 1 196 ? 13.253 3.072 -17.375 1.00 90.19 196 ALA A C 1
ATOM 1511 O O . ALA A 1 196 ? 14.440 3.391 -17.469 1.00 90.19 196 ALA A O 1
ATOM 1512 N N . TYR A 1 197 ? 12.272 3.962 -17.321 1.00 89.75 197 TYR A N 1
ATOM 1513 C CA . TYR A 1 197 ? 12.475 5.399 -17.438 1.00 89.75 197 TYR A CA 1
ATOM 1514 C C . TYR A 1 197 ? 11.687 6.134 -16.356 1.00 89.75 197 TYR A C 1
ATOM 1516 O O . TYR A 1 197 ? 10.482 5.938 -16.244 1.00 89.75 197 TYR A O 1
ATOM 1524 N N . ARG A 1 198 ? 12.357 6.999 -15.596 1.00 87.75 198 ARG A N 1
ATOM 1525 C CA . ARG A 1 198 ? 11.728 7.898 -14.624 1.00 87.75 198 ARG A CA 1
ATOM 1526 C C . ARG A 1 198 ? 11.695 9.311 -15.188 1.00 87.75 198 ARG A C 1
ATOM 1528 O O . ARG A 1 198 ? 12.753 9.828 -15.564 1.00 87.75 198 ARG A O 1
ATOM 1535 N N . THR A 1 199 ? 10.508 9.913 -15.229 1.00 87.06 199 THR A N 1
ATOM 1536 C CA . THR A 1 199 ? 10.311 11.291 -15.703 1.00 87.06 199 THR A CA 1
ATOM 1537 C C . THR A 1 199 ? 10.702 12.334 -14.654 1.00 87.06 199 THR A C 1
ATOM 1539 O O . THR A 1 199 ? 10.759 12.055 -13.452 1.00 87.06 199 THR A O 1
ATOM 1542 N N . ASN A 1 200 ? 10.954 13.569 -15.095 1.00 81.00 200 ASN A N 1
ATOM 1543 C CA . ASN A 1 200 ? 11.184 14.699 -14.199 1.00 81.00 200 ASN A CA 1
ATOM 1544 C C . ASN A 1 200 ? 9.850 15.266 -13.681 1.00 81.00 200 ASN A C 1
ATOM 1546 O O . ASN A 1 200 ? 9.263 16.137 -14.318 1.00 81.00 200 ASN A O 1
ATOM 1550 N N . GLY A 1 201 ? 9.376 14.778 -12.530 1.00 70.94 201 GLY A N 1
ATOM 1551 C CA . GLY A 1 201 ? 8.110 15.231 -11.924 1.00 70.94 201 GLY A CA 1
ATOM 1552 C C . GLY A 1 201 ? 8.187 15.656 -10.455 1.00 70.94 201 GLY A C 1
ATOM 1553 O O . GLY A 1 201 ? 7.180 16.056 -9.882 1.00 70.94 201 GLY A O 1
ATOM 1554 N N . GLY A 1 202 ? 9.353 15.575 -9.803 1.00 73.31 202 GLY A N 1
ATOM 1555 C CA . GLY A 1 202 ? 9.420 15.753 -8.348 1.00 73.31 202 GLY A CA 1
ATOM 1556 C C . GLY A 1 202 ? 8.601 14.675 -7.628 1.00 73.31 202 GLY A C 1
ATOM 1557 O O . GLY A 1 202 ? 8.908 13.496 -7.777 1.00 73.31 202 GLY A O 1
ATOM 1558 N N . SER A 1 203 ? 7.570 15.070 -6.870 1.00 64.00 203 SER A N 1
ATOM 1559 C CA . SER A 1 203 ? 6.597 14.138 -6.267 1.00 64.00 203 SER A CA 1
ATOM 1560 C C . SER A 1 203 ? 5.776 13.371 -7.304 1.00 64.00 203 SER A C 1
ATOM 1562 O O . SER A 1 203 ? 5.322 12.269 -7.018 1.00 64.00 203 SER A O 1
ATOM 1564 N N . ASP A 1 204 ? 5.639 13.933 -8.506 1.00 66.75 204 ASP A N 1
ATOM 1565 C CA . ASP A 1 204 ? 4.770 13.426 -9.569 1.00 66.75 204 ASP A CA 1
ATOM 1566 C C . ASP A 1 204 ? 5.582 12.653 -10.623 1.00 66.75 204 ASP A C 1
ATOM 1568 O O . ASP A 1 204 ? 5.163 12.492 -11.769 1.00 66.75 204 ASP A O 1
ATOM 1572 N N . SER A 1 205 ? 6.803 12.225 -10.278 1.00 75.00 205 SER A N 1
ATOM 1573 C CA . SER A 1 205 ? 7.621 11.416 -11.180 1.00 75.00 205 SER A CA 1
ATOM 1574 C C . SER A 1 205 ? 6.926 10.084 -11.447 1.00 75.00 205 SER A C 1
ATOM 1576 O O . SER A 1 205 ? 6.590 9.369 -10.502 1.00 75.00 205 SER A O 1
ATOM 1578 N N . VAL A 1 206 ? 6.776 9.727 -12.721 1.00 79.25 206 VAL A N 1
ATOM 1579 C CA . VAL A 1 206 ? 6.187 8.451 -13.132 1.00 79.25 206 VAL A CA 1
ATOM 1580 C C . VAL A 1 206 ? 7.292 7.544 -13.650 1.00 79.25 206 VAL A C 1
ATOM 1582 O O . VAL A 1 206 ? 8.168 7.967 -14.411 1.00 79.25 206 VAL A O 1
ATOM 1585 N N . ASP A 1 207 ? 7.240 6.284 -13.231 1.00 84.38 207 ASP A N 1
ATOM 1586 C CA . ASP A 1 207 ? 8.098 5.225 -13.740 1.00 84.38 207 ASP A CA 1
ATOM 1587 C C . ASP A 1 207 ? 7.404 4.532 -14.920 1.00 84.38 207 ASP A C 1
ATOM 1589 O O . ASP A 1 207 ? 6.304 3.998 -14.793 1.00 84.38 207 ASP A O 1
ATOM 1593 N N . ILE A 1 208 ? 8.046 4.550 -16.086 1.00 87.50 208 ILE A N 1
ATOM 1594 C CA . ILE A 1 208 ? 7.485 4.058 -17.346 1.00 87.50 208 ILE A CA 1
ATOM 1595 C C . ILE A 1 208 ? 8.408 2.987 -17.921 1.00 87.50 208 ILE A C 1
ATOM 1597 O O . ILE A 1 208 ? 9.632 3.141 -17.953 1.00 87.50 208 ILE A O 1
ATOM 1601 N N . ILE A 1 209 ? 7.816 1.896 -18.409 1.00 90.50 209 ILE A N 1
ATOM 1602 C CA . ILE A 1 209 ? 8.538 0.844 -19.121 1.00 90.50 209 ILE A CA 1
ATOM 1603 C C . ILE A 1 209 ? 8.410 1.059 -20.624 1.00 90.50 209 ILE A C 1
ATOM 1605 O O . ILE A 1 209 ? 7.322 1.268 -21.153 1.00 90.50 209 ILE A O 1
ATOM 1609 N N . PHE A 1 210 ? 9.535 0.957 -21.316 1.00 92.88 210 PHE A N 1
ATOM 1610 C CA . PHE A 1 210 ? 9.632 1.012 -22.763 1.00 92.88 210 PHE A CA 1
ATOM 1611 C C . PHE A 1 210 ? 10.255 -0.270 -23.303 1.00 92.88 210 PHE A C 1
ATOM 1613 O O . PHE A 1 210 ? 11.133 -0.865 -22.678 1.00 92.88 210 PHE A O 1
ATOM 1620 N N . VAL A 1 211 ? 9.867 -0.653 -24.514 1.00 94.94 211 VAL A N 1
ATOM 1621 C CA . VAL A 1 211 ? 10.592 -1.636 -25.318 1.00 94.94 211 VAL A CA 1
ATOM 1622 C C . VAL A 1 211 ? 11.162 -0.942 -26.542 1.00 94.94 211 VAL A C 1
ATOM 1624 O O . VAL A 1 211 ? 10.438 -0.329 -27.327 1.00 94.94 211 VAL A O 1
ATOM 1627 N N . LYS A 1 212 ? 12.478 -1.034 -26.724 1.00 94.88 212 LYS A N 1
ATOM 1628 C CA . LYS A 1 212 ? 13.153 -0.435 -27.874 1.00 94.88 212 LYS A CA 1
ATOM 1629 C C . LYS A 1 212 ? 12.970 -1.316 -29.104 1.00 94.88 212 LYS A C 1
ATOM 1631 O O . LYS A 1 212 ? 13.529 -2.408 -29.193 1.00 94.88 212 LYS A O 1
ATOM 1636 N N . ASN A 1 213 ? 12.220 -0.827 -30.081 1.00 91.56 213 ASN A N 1
ATOM 1637 C CA . ASN A 1 213 ? 12.009 -1.488 -31.357 1.00 91.56 213 ASN A CA 1
ATOM 1638 C C . ASN A 1 213 ? 12.701 -0.688 -32.468 1.00 91.56 213 ASN A C 1
ATOM 1640 O O . ASN A 1 213 ? 12.156 0.292 -32.973 1.00 91.56 213 ASN A O 1
ATOM 1644 N N . SER A 1 214 ? 13.914 -1.107 -32.844 1.00 89.50 214 SER A N 1
ATOM 1645 C CA . SER A 1 214 ? 14.777 -0.374 -33.784 1.00 89.50 214 SER A CA 1
ATOM 1646 C C . SER A 1 214 ? 15.135 1.030 -33.257 1.00 89.50 214 SER A C 1
ATOM 1648 O O . SER A 1 214 ? 15.840 1.160 -32.254 1.00 89.50 214 SER A O 1
ATOM 1650 N N . ASP A 1 215 ? 14.659 2.070 -33.933 1.00 88.50 215 ASP A N 1
ATOM 1651 C CA . ASP A 1 215 ? 14.827 3.496 -33.664 1.00 88.50 215 ASP A CA 1
ATOM 1652 C C . ASP A 1 215 ? 13.667 4.078 -32.844 1.00 88.50 215 ASP A C 1
ATOM 1654 O O . ASP A 1 215 ? 13.687 5.259 -32.500 1.00 88.50 215 ASP A O 1
ATOM 1658 N N . LYS A 1 216 ? 12.668 3.249 -32.516 1.00 91.56 216 LYS A N 1
ATOM 1659 C CA . LYS A 1 216 ? 11.474 3.650 -31.777 1.00 91.56 216 LYS A CA 1
ATOM 1660 C C . LYS A 1 216 ? 11.426 3.041 -30.384 1.00 91.56 216 LYS A C 1
ATOM 1662 O O . LYS A 1 216 ? 11.953 1.955 -30.140 1.00 91.56 216 LYS A O 1
ATOM 1667 N N . TYR A 1 217 ? 10.741 3.732 -29.485 1.00 92.81 217 TYR A N 1
ATOM 1668 C CA . TYR A 1 217 ? 10.472 3.294 -28.122 1.00 92.81 217 TYR A CA 1
ATOM 1669 C C . TYR A 1 217 ? 8.976 3.069 -27.972 1.00 92.81 217 TYR A C 1
ATOM 1671 O O . TYR A 1 217 ? 8.183 3.996 -28.106 1.00 92.81 217 TYR A O 1
ATOM 1679 N N . GLU A 1 218 ? 8.594 1.826 -27.724 1.00 92.75 218 GLU A N 1
ATOM 1680 C CA . GLU A 1 218 ? 7.206 1.447 -27.509 1.00 92.75 218 GLU A CA 1
ATOM 1681 C C . GLU A 1 218 ? 6.898 1.489 -26.017 1.00 92.75 218 GLU A C 1
ATOM 1683 O O . GLU A 1 218 ? 7.543 0.787 -25.240 1.00 92.75 218 GLU A O 1
ATOM 1688 N N . VAL A 1 219 ? 5.934 2.318 -25.617 1.00 89.38 219 VAL A N 1
ATOM 1689 C CA . VAL A 1 219 ? 5.473 2.377 -24.222 1.00 89.38 219 VAL A CA 1
ATOM 1690 C C . VAL A 1 219 ? 4.784 1.059 -23.873 1.00 89.38 219 VAL A C 1
ATOM 1692 O O . VAL A 1 219 ? 3.868 0.651 -24.581 1.00 89.38 219 VAL A O 1
ATOM 1695 N N . VAL A 1 220 ? 5.191 0.416 -22.781 1.00 86.94 220 VAL A N 1
ATOM 1696 C CA . VAL A 1 220 ? 4.493 -0.740 -22.212 1.00 86.94 220 VAL A CA 1
ATOM 1697 C C . VAL A 1 220 ? 3.497 -0.223 -21.187 1.00 86.94 220 VAL A C 1
ATOM 1699 O O . VAL A 1 220 ? 3.893 0.309 -20.152 1.00 86.94 220 VAL A O 1
ATOM 1702 N N . ILE A 1 221 ? 2.208 -0.376 -21.481 1.00 79.25 221 ILE A N 1
ATOM 1703 C CA . ILE A 1 221 ? 1.118 0.013 -20.583 1.00 79.25 221 ILE A CA 1
ATOM 1704 C C . ILE A 1 221 ? 0.621 -1.258 -19.880 1.00 79.25 221 ILE A C 1
ATOM 1706 O O . ILE A 1 221 ? 0.020 -2.106 -20.547 1.00 79.25 221 ILE A O 1
ATOM 1710 N N . PRO A 1 222 ? 0.867 -1.432 -18.568 1.00 73.25 222 PRO A N 1
ATOM 1711 C CA . PRO A 1 222 ? 0.269 -2.522 -17.808 1.00 73.25 222 PRO A CA 1
ATOM 1712 C C . PRO A 1 222 ? -1.258 -2.423 -17.871 1.00 73.25 222 PRO A C 1
ATOM 1714 O O . PRO A 1 222 ? -1.817 -1.330 -17.790 1.00 73.25 222 PRO A O 1
ATOM 1717 N N . GLU A 1 223 ? -1.950 -3.559 -17.957 1.00 72.75 223 GLU A N 1
ATOM 1718 C CA . GLU A 1 223 ? -3.409 -3.624 -18.158 1.00 72.75 223 GLU A CA 1
ATOM 1719 C C . GLU A 1 223 ? -4.218 -2.978 -17.016 1.00 72.75 223 GLU A C 1
ATOM 1721 O O . GLU A 1 223 ? -5.422 -2.749 -17.143 1.00 72.75 223 GLU A O 1
ATOM 1726 N N . ASN A 1 224 ? -3.552 -2.676 -15.898 1.00 65.19 224 ASN A N 1
ATOM 1727 C CA . ASN A 1 224 ? -4.155 -2.186 -14.662 1.00 65.19 224 ASN A CA 1
ATOM 1728 C C . ASN A 1 224 ? -3.875 -0.702 -14.402 1.00 65.19 224 ASN A C 1
ATOM 1730 O O . ASN A 1 224 ? -4.382 -0.164 -13.421 1.00 65.19 224 ASN A O 1
ATOM 1734 N N . ILE A 1 225 ? -3.087 -0.037 -15.254 1.00 65.75 225 ILE A N 1
ATOM 1735 C CA . ILE A 1 225 ? -2.862 1.406 -15.151 1.00 65.75 225 ILE A CA 1
ATOM 1736 C C . ILE A 1 225 ? -3.971 2.116 -15.923 1.00 65.75 225 ILE A C 1
ATOM 1738 O O . ILE A 1 225 ? -4.021 2.081 -17.149 1.00 65.75 225 ILE A O 1
ATOM 1742 N N . THR A 1 226 ? -4.883 2.754 -15.188 1.00 59.31 226 THR A N 1
ATOM 1743 C CA . THR A 1 226 ? -5.932 3.611 -15.762 1.00 59.31 226 THR A CA 1
ATOM 1744 C C . THR A 1 226 ? -5.450 5.029 -16.038 1.00 59.31 226 THR A C 1
ATOM 1746 O O . THR A 1 226 ? -6.161 5.795 -16.687 1.00 59.31 226 THR A O 1
ATOM 1749 N N . GLU A 1 227 ? -4.273 5.400 -15.531 1.00 65.75 227 GLU A N 1
ATOM 1750 C CA . GLU A 1 227 ? -3.702 6.716 -15.778 1.00 65.75 227 GLU A CA 1
ATOM 1751 C C . GLU A 1 227 ? -3.355 6.868 -17.257 1.00 65.75 227 GLU A C 1
ATOM 1753 O O . GLU A 1 227 ? -2.616 6.079 -17.851 1.00 65.75 227 GLU A O 1
ATOM 1758 N N . THR A 1 228 ? -3.916 7.906 -17.868 1.00 68.25 228 THR A N 1
ATOM 1759 C CA . THR A 1 228 ? -3.534 8.315 -19.210 1.00 68.25 228 THR A CA 1
ATOM 1760 C C . THR A 1 228 ? -2.126 8.877 -19.144 1.00 68.25 228 THR A C 1
ATOM 1762 O O . THR A 1 228 ? -1.930 9.984 -18.645 1.00 68.25 228 THR A O 1
ATOM 1765 N N . ILE A 1 229 ? -1.153 8.127 -19.658 1.00 76.00 229 ILE A N 1
ATOM 1766 C CA . ILE A 1 229 ? 0.190 8.657 -19.882 1.00 76.00 229 ILE A CA 1
ATOM 1767 C C . ILE A 1 229 ? 0.042 9.851 -20.828 1.00 76.00 229 ILE A C 1
ATOM 1769 O O . ILE A 1 229 ? -0.462 9.696 -21.943 1.00 76.00 229 ILE A O 1
ATOM 1773 N N . ASP A 1 230 ? 0.445 11.040 -20.383 1.00 80.06 230 ASP A N 1
ATOM 1774 C CA . ASP A 1 230 ? 0.396 12.236 -21.217 1.00 80.06 230 ASP A CA 1
ATOM 1775 C C . ASP A 1 230 ? 1.410 12.109 -22.360 1.00 80.06 230 ASP A C 1
ATOM 1777 O O . ASP A 1 230 ? 2.617 12.299 -22.201 1.00 80.06 230 ASP A O 1
ATOM 1781 N N . THR A 1 231 ? 0.905 11.764 -23.541 1.00 83.44 231 THR A N 1
ATOM 1782 C CA . THR A 1 231 ? 1.725 11.597 -24.740 1.00 83.44 231 THR A CA 1
ATOM 1783 C C . THR A 1 231 ? 2.074 12.927 -25.403 1.00 83.44 231 THR A C 1
ATOM 1785 O O . THR A 1 231 ? 2.827 12.929 -26.373 1.00 83.44 231 THR A O 1
ATOM 1788 N N . SER A 1 232 ? 1.516 14.058 -24.948 1.00 85.94 232 SER A N 1
ATOM 1789 C CA . SER A 1 232 ? 1.717 15.361 -25.600 1.00 85.94 232 SER A CA 1
ATOM 1790 C C . SER A 1 232 ? 3.159 15.863 -25.506 1.00 85.94 232 SER A C 1
ATOM 1792 O O . SER A 1 232 ? 3.605 16.599 -26.383 1.00 85.94 232 SER A O 1
ATOM 1794 N N . ASN A 1 233 ? 3.895 15.403 -24.491 1.00 86.81 233 ASN A N 1
ATOM 1795 C CA . ASN A 1 233 ? 5.284 15.770 -24.234 1.00 86.81 233 ASN A CA 1
ATOM 1796 C C . ASN A 1 233 ? 6.286 14.676 -24.634 1.00 86.81 233 ASN A C 1
ATOM 1798 O O . ASN A 1 233 ? 7.453 14.770 -24.270 1.00 86.81 233 ASN A O 1
ATOM 1802 N N . MET A 1 234 ? 5.865 13.622 -25.335 1.00 90.75 234 MET A N 1
ATOM 1803 C CA . MET A 1 234 ? 6.769 12.550 -25.760 1.00 90.75 234 MET A CA 1
ATOM 1804 C C . MET A 1 234 ? 7.602 12.954 -26.981 1.00 90.75 234 MET A C 1
ATOM 1806 O O . MET A 1 234 ? 7.104 13.595 -27.907 1.00 90.75 234 MET A O 1
ATOM 1810 N N . GLU A 1 235 ? 8.862 12.518 -27.018 1.00 91.25 235 GLU A N 1
ATOM 1811 C CA . GLU A 1 235 ? 9.711 12.673 -28.202 1.00 91.25 235 GLU A CA 1
ATOM 1812 C C . GLU A 1 235 ? 9.124 11.929 -29.417 1.00 91.25 235 GLU A C 1
ATOM 1814 O O . GLU A 1 235 ? 8.518 10.868 -29.254 1.00 91.25 235 GLU A O 1
ATOM 1819 N N . PRO A 1 236 ? 9.377 12.378 -30.663 1.00 88.62 236 PRO A N 1
ATOM 1820 C CA . PRO A 1 236 ? 8.863 11.713 -31.869 1.00 88.62 236 PRO A CA 1
ATOM 1821 C C . PRO A 1 236 ? 9.302 10.248 -32.045 1.00 88.62 236 PRO A C 1
ATOM 1823 O O . PRO A 1 236 ? 8.695 9.503 -32.817 1.00 88.62 236 PRO A O 1
ATOM 1826 N N . SER A 1 237 ? 10.386 9.840 -31.377 1.00 85.25 237 SER A N 1
ATOM 1827 C CA . SER A 1 237 ? 10.877 8.457 -31.358 1.00 85.25 237 SER A CA 1
ATOM 1828 C C . SER A 1 237 ? 10.057 7.546 -30.440 1.00 85.25 237 SER A C 1
ATOM 1830 O O . SER A 1 237 ? 10.170 6.324 -30.534 1.00 85.25 237 SER A O 1
ATOM 1832 N N . VAL A 1 238 ? 9.219 8.107 -29.570 1.00 87.06 238 VAL A N 1
ATOM 1833 C CA . VAL A 1 238 ? 8.336 7.364 -28.678 1.00 87.06 238 VAL A CA 1
ATOM 1834 C C . VAL A 1 238 ? 6.990 7.163 -29.356 1.00 87.06 238 VAL A C 1
ATOM 1836 O O . VAL A 1 238 ? 6.356 8.101 -29.833 1.00 87.06 238 VAL A O 1
ATOM 1839 N N . VAL A 1 239 ? 6.536 5.915 -29.396 1.00 83.25 239 VAL A N 1
ATOM 1840 C CA . VAL A 1 239 ? 5.227 5.555 -29.932 1.00 83.25 239 VAL A CA 1
ATOM 1841 C C . VAL A 1 239 ? 4.438 4.856 -28.830 1.00 83.25 239 VAL A C 1
ATOM 1843 O O . VAL A 1 239 ? 4.875 3.812 -28.337 1.00 83.25 239 VAL A O 1
ATOM 1846 N N . PRO A 1 240 ? 3.264 5.382 -28.440 1.00 77.94 240 PRO A N 1
ATOM 1847 C CA . PRO A 1 240 ? 2.334 4.635 -27.609 1.00 77.94 240 PRO A CA 1
ATOM 1848 C C . PRO A 1 240 ? 1.974 3.339 -28.337 1.00 77.94 240 PRO A C 1
ATOM 1850 O O . PRO A 1 240 ? 1.479 3.373 -29.464 1.00 77.94 240 PRO A O 1
ATOM 1853 N N . SER A 1 241 ? 2.259 2.194 -27.725 1.00 75.88 241 SER A N 1
ATOM 1854 C CA . SER A 1 241 ? 2.029 0.891 -28.341 1.00 75.88 241 SER A CA 1
ATOM 1855 C C . SER A 1 241 ? 1.161 0.051 -27.423 1.00 75.88 241 SER A C 1
ATOM 1857 O O . SER A 1 241 ? 1.531 -0.234 -26.293 1.00 75.88 241 SER A O 1
ATOM 1859 N N . SER A 1 242 ? -0.001 -0.369 -27.913 1.00 68.50 242 SER A N 1
ATOM 1860 C CA . SER A 1 242 ? -0.819 -1.383 -27.241 1.00 68.50 242 SER A CA 1
ATOM 1861 C C . SER A 1 242 ? -0.442 -2.808 -27.657 1.00 68.50 242 SER A C 1
ATOM 1863 O O . SER A 1 242 ? -1.006 -3.770 -27.135 1.00 68.50 242 SER A O 1
ATOM 1865 N N . SER A 1 243 ? 0.474 -2.964 -28.622 1.00 76.69 243 SER A N 1
ATOM 1866 C CA . SER A 1 243 ? 0.848 -4.269 -29.174 1.00 76.69 243 SER A CA 1
ATOM 1867 C C . SER A 1 243 ? 2.006 -4.923 -28.428 1.00 76.69 243 SER A C 1
ATOM 1869 O O . SER A 1 243 ? 2.075 -6.153 -28.393 1.00 76.69 243 SER A O 1
ATOM 1871 N N . THR A 1 244 ? 2.891 -4.139 -27.806 1.00 82.56 244 THR A N 1
ATOM 1872 C CA . THR A 1 244 ? 3.943 -4.690 -26.949 1.00 82.56 244 THR A CA 1
ATOM 1873 C C . THR A 1 244 ? 3.411 -4.901 -25.538 1.00 82.56 244 THR A C 1
ATOM 1875 O O . THR A 1 244 ? 3.174 -3.952 -24.795 1.00 82.56 244 THR A O 1
ATOM 1878 N N . LYS A 1 245 ? 3.255 -6.174 -25.171 1.00 84.44 245 LYS A N 1
ATOM 1879 C CA . LYS A 1 245 ? 2.875 -6.604 -23.827 1.00 84.44 245 LYS A CA 1
ATOM 1880 C C . LYS A 1 245 ? 4.046 -7.284 -23.128 1.00 84.44 245 LYS A C 1
ATOM 1882 O O . LYS A 1 245 ? 4.759 -8.081 -23.738 1.00 84.44 245 LYS A O 1
ATOM 1887 N N . LEU A 1 246 ? 4.209 -6.973 -21.848 1.00 86.62 246 LEU A N 1
ATOM 1888 C CA . LEU A 1 246 ? 5.048 -7.715 -20.911 1.00 86.62 246 LEU A CA 1
ATOM 1889 C C . LEU A 1 246 ? 4.099 -8.287 -19.860 1.00 86.62 246 LEU A C 1
ATOM 1891 O O . LEU A 1 246 ? 3.863 -7.657 -18.833 1.00 86.62 246 LEU A O 1
ATOM 1895 N N . ASP A 1 247 ? 3.463 -9.416 -20.183 1.00 85.38 247 ASP A N 1
ATOM 1896 C CA . ASP A 1 247 ? 2.341 -9.959 -19.402 1.00 85.38 247 ASP A CA 1
ATOM 1897 C C . ASP A 1 247 ? 2.741 -10.248 -17.950 1.00 85.38 247 ASP A C 1
ATOM 1899 O O . ASP A 1 247 ? 1.953 -10.041 -17.037 1.00 85.38 247 ASP A O 1
ATOM 1903 N N . GLU A 1 248 ? 3.994 -10.639 -17.719 1.00 83.69 248 GLU A N 1
ATOM 1904 C CA . GLU A 1 248 ? 4.574 -10.834 -16.388 1.00 83.69 248 GLU A CA 1
ATOM 1905 C C . GLU A 1 248 ? 4.672 -9.561 -15.531 1.00 83.69 248 GLU A C 1
ATOM 1907 O O . GLU A 1 248 ? 4.863 -9.657 -14.321 1.00 83.69 248 GLU A O 1
ATOM 1912 N N . LEU A 1 249 ? 4.539 -8.374 -16.131 1.00 84.00 249 LEU A N 1
ATOM 1913 C CA . LEU A 1 249 ? 4.459 -7.101 -15.410 1.00 84.00 249 LEU A CA 1
ATOM 1914 C C . LEU A 1 249 ? 3.018 -6.728 -15.026 1.00 84.00 249 LEU A C 1
ATOM 1916 O O . LEU A 1 249 ? 2.799 -5.672 -14.431 1.00 84.00 249 LEU A O 1
ATOM 1920 N N . ASN A 1 250 ? 2.045 -7.584 -15.349 1.00 84.12 250 ASN A N 1
ATOM 1921 C CA . ASN A 1 250 ? 0.680 -7.496 -14.853 1.00 84.12 250 ASN A CA 1
ATOM 1922 C C . ASN A 1 250 ? 0.544 -8.465 -13.671 1.00 84.12 250 ASN A C 1
ATOM 1924 O O . ASN A 1 250 ? 0.345 -9.662 -13.889 1.00 84.12 250 ASN A O 1
ATOM 1928 N N . PRO A 1 251 ? 0.672 -7.988 -12.422 1.00 81.94 251 PRO A N 1
ATOM 1929 C CA . PRO A 1 251 ? 0.514 -8.857 -11.272 1.00 81.94 251 PRO A CA 1
ATOM 1930 C C . PRO A 1 251 ? -0.929 -9.360 -11.226 1.00 81.94 251 PRO A C 1
ATOM 1932 O O . PRO A 1 251 ? -1.852 -8.714 -11.742 1.00 81.94 251 PRO A O 1
ATOM 1935 N N . ASP A 1 252 ? -1.131 -10.490 -10.557 1.00 87.00 252 ASP A N 1
ATOM 1936 C CA . ASP A 1 252 ? -2.476 -10.949 -10.246 1.00 87.00 252 ASP A CA 1
ATOM 1937 C C . ASP A 1 252 ? -3.249 -9.837 -9.519 1.00 87.00 252 ASP A C 1
ATOM 1939 O O . ASP A 1 252 ? -2.825 -9.324 -8.480 1.00 87.00 252 ASP A O 1
ATOM 1943 N N . LYS A 1 253 ? -4.403 -9.454 -10.075 1.00 87.56 253 LYS A N 1
ATOM 1944 C CA . LYS A 1 253 ? -5.259 -8.417 -9.478 1.00 87.56 253 LYS A CA 1
ATOM 1945 C C . LYS A 1 253 ? -5.722 -8.815 -8.090 1.00 87.56 253 LYS A C 1
ATOM 1947 O O . LYS A 1 253 ? -5.688 -7.985 -7.190 1.00 87.56 253 LYS A O 1
ATOM 1952 N N . ASP A 1 254 ? -6.108 -10.077 -7.959 1.00 90.38 254 ASP A N 1
ATOM 1953 C CA . ASP A 1 254 ? -6.677 -10.672 -6.766 1.00 90.38 254 ASP A CA 1
ATOM 1954 C C . ASP A 1 254 ? -5.946 -11.981 -6.481 1.00 90.38 254 ASP A C 1
ATOM 1956 O O . ASP A 1 254 ? -5.886 -12.874 -7.331 1.00 90.38 254 ASP A O 1
ATOM 1960 N N . ILE A 1 255 ? -5.401 -12.108 -5.275 1.00 92.38 255 ILE A N 1
ATOM 1961 C CA . ILE A 1 255 ? -4.829 -13.363 -4.786 1.00 92.38 255 ILE A CA 1
ATOM 1962 C C . ILE A 1 255 ? -5.292 -13.628 -3.360 1.00 92.38 255 ILE A C 1
ATOM 1964 O O . ILE A 1 255 ? -5.854 -12.762 -2.696 1.00 92.38 255 ILE A O 1
ATOM 1968 N N . THR A 1 256 ? -5.029 -14.833 -2.871 1.00 94.06 256 THR A N 1
ATOM 1969 C CA . THR A 1 256 ? -5.289 -15.206 -1.482 1.00 94.06 256 THR A CA 1
ATOM 1970 C C . THR A 1 256 ? -4.006 -15.749 -0.874 1.00 94.06 256 THR A C 1
ATOM 1972 O O . THR A 1 256 ? -3.428 -16.695 -1.411 1.00 94.06 256 THR A O 1
ATOM 1975 N N . ILE A 1 257 ? -3.570 -15.153 0.235 1.00 92.00 257 ILE A N 1
ATOM 1976 C CA . ILE A 1 257 ? -2.431 -15.614 1.035 1.00 92.00 257 ILE A CA 1
ATOM 1977 C C . ILE A 1 257 ? -2.980 -15.990 2.406 1.00 92.00 257 ILE A C 1
ATOM 1979 O O . ILE A 1 257 ? -3.607 -15.152 3.035 1.00 92.00 257 ILE A O 1
ATOM 1983 N N . GLU A 1 258 ? -2.776 -17.233 2.851 1.00 90.56 258 GLU A N 1
ATOM 1984 C CA . GLU A 1 258 ? -3.257 -17.707 4.165 1.00 90.56 258 GLU A CA 1
ATOM 1985 C C . GLU A 1 258 ? -4.725 -17.324 4.436 1.00 90.56 258 GLU A C 1
ATOM 1987 O O . GLU A 1 258 ? -5.050 -16.709 5.438 1.00 90.56 258 GLU A O 1
ATOM 1992 N N . GLU A 1 259 ? -5.620 -17.628 3.490 1.00 90.94 259 GLU A N 1
ATOM 1993 C CA . GLU A 1 259 ? -7.056 -17.284 3.551 1.00 90.94 259 GLU A CA 1
ATOM 1994 C C . GLU A 1 259 ? -7.392 -15.785 3.488 1.00 90.94 259 GLU A C 1
ATOM 1996 O O . GLU A 1 259 ? -8.553 -15.448 3.276 1.00 90.94 259 GLU A O 1
ATOM 2001 N N . GLN A 1 260 ? -6.411 -14.883 3.576 1.00 92.88 260 GLN A N 1
ATOM 2002 C CA . GLN A 1 260 ? -6.605 -13.450 3.403 1.00 92.88 260 GLN A CA 1
ATOM 2003 C C . GLN A 1 260 ? -6.622 -13.105 1.909 1.00 92.88 260 GLN A C 1
ATOM 2005 O O . GLN A 1 260 ? -5.586 -13.210 1.239 1.00 92.88 260 GLN A O 1
ATOM 2010 N N . PRO A 1 261 ? -7.765 -12.669 1.348 1.00 92.38 261 PRO A N 1
ATOM 2011 C CA . PRO A 1 261 ? -7.760 -12.124 0.008 1.00 92.38 261 PRO A CA 1
ATOM 2012 C C . PRO A 1 261 ? -7.020 -10.781 0.025 1.00 92.38 261 PRO A C 1
ATOM 2014 O O . PRO A 1 261 ? -7.151 -9.983 0.953 1.00 92.38 261 PRO A O 1
ATOM 2017 N N . ILE A 1 262 ? -6.182 -10.540 -0.975 1.00 91.31 262 ILE A N 1
ATOM 2018 C CA . ILE A 1 262 ? -5.499 -9.263 -1.173 1.00 91.31 262 ILE A CA 1
ATOM 2019 C C . ILE A 1 262 ? -5.648 -8.835 -2.628 1.00 91.31 262 ILE A C 1
ATOM 2021 O O . ILE A 1 262 ? -5.729 -9.674 -3.528 1.00 91.31 262 ILE A O 1
ATOM 2025 N N . LYS A 1 263 ? -5.701 -7.523 -2.853 1.00 90.25 263 LYS A N 1
ATOM 2026 C CA . LYS A 1 263 ? -5.845 -6.927 -4.181 1.00 90.25 263 LYS A CA 1
ATOM 2027 C C . LYS A 1 263 ? -4.726 -5.940 -4.467 1.00 90.25 263 LYS A C 1
ATOM 2029 O O . LYS A 1 263 ? -4.327 -5.181 -3.580 1.00 90.25 263 LYS A O 1
ATOM 2034 N N . THR A 1 264 ? -4.263 -5.918 -5.707 1.00 87.69 264 THR A N 1
ATOM 2035 C CA . THR A 1 264 ? -3.306 -4.915 -6.179 1.00 87.69 264 THR A CA 1
ATOM 2036 C C . THR A 1 264 ? -3.951 -3.521 -6.113 1.00 87.69 264 THR A C 1
ATOM 2038 O O . THR A 1 264 ? -5.060 -3.329 -6.610 1.00 87.69 264 THR A O 1
ATOM 2041 N N . VAL A 1 265 ? -3.285 -2.554 -5.473 1.00 79.38 265 VAL A N 1
ATOM 2042 C CA . VAL A 1 265 ? -3.823 -1.191 -5.240 1.00 79.38 265 VAL A CA 1
ATOM 2043 C C . VAL A 1 265 ? -3.391 -0.224 -6.324 1.00 79.38 265 VAL A C 1
ATOM 2045 O O . VAL A 1 265 ? -4.149 0.645 -6.735 1.00 79.38 265 VAL A O 1
ATOM 2048 N N . ASN A 1 266 ? -2.153 -0.383 -6.778 1.00 72.50 266 ASN A N 1
ATOM 2049 C CA . ASN A 1 266 ? -1.511 0.512 -7.718 1.00 72.50 266 ASN A CA 1
ATOM 2050 C C . ASN A 1 266 ? -0.952 -0.274 -8.898 1.00 72.50 266 ASN A C 1
ATOM 2052 O O . ASN A 1 266 ? -0.708 -1.478 -8.812 1.00 72.50 266 ASN A O 1
ATOM 2056 N N . GLY A 1 267 ? -0.746 0.426 -10.010 1.00 67.56 267 GLY A N 1
ATOM 2057 C CA . GLY A 1 267 ? -0.019 -0.121 -11.145 1.00 67.56 267 GLY A CA 1
ATOM 2058 C C . GLY A 1 267 ? 1.391 -0.586 -10.779 1.00 67.56 267 GLY A C 1
ATOM 2059 O O . GLY A 1 267 ? 1.896 -0.348 -9.681 1.00 67.56 267 GLY A O 1
ATOM 2060 N N . LEU A 1 268 ? 2.040 -1.236 -11.743 1.00 71.31 268 LEU A N 1
ATOM 2061 C CA . LEU A 1 268 ? 3.462 -1.564 -11.691 1.00 71.31 268 LEU A CA 1
ATOM 2062 C C . LEU A 1 268 ? 4.276 -0.354 -11.207 1.00 71.31 268 LEU A C 1
ATOM 2064 O O . LEU A 1 268 ? 4.315 0.667 -11.888 1.00 71.31 268 LEU A O 1
ATOM 2068 N N . THR A 1 269 ? 4.961 -0.491 -10.073 1.00 70.12 269 THR A N 1
ATOM 2069 C CA . THR A 1 269 ? 6.012 0.447 -9.669 1.00 70.12 269 THR A CA 1
ATOM 2070 C C . THR A 1 269 ? 7.356 -0.208 -9.956 1.00 70.12 269 THR A C 1
ATOM 2072 O O . THR A 1 269 ? 7.561 -1.393 -9.686 1.00 70.12 269 THR A O 1
ATOM 2075 N N . ILE A 1 270 ? 8.299 0.532 -10.528 1.00 67.38 270 ILE A N 1
ATOM 2076 C CA . ILE A 1 270 ? 9.661 0.022 -10.690 1.00 67.38 270 ILE A CA 1
ATOM 2077 C C . ILE A 1 270 ? 10.326 0.162 -9.322 1.00 67.38 270 ILE A C 1
ATOM 2079 O O . ILE A 1 270 ? 10.325 1.247 -8.742 1.00 67.38 270 ILE A O 1
ATOM 2083 N N . ALA A 1 271 ? 10.823 -0.948 -8.769 1.00 61.50 271 ALA A N 1
ATOM 2084 C CA . ALA A 1 271 ? 11.383 -0.985 -7.424 1.00 61.50 271 ALA A CA 1
ATOM 2085 C C . ALA A 1 271 ? 12.431 0.126 -7.271 1.00 61.50 271 ALA A C 1
ATOM 2087 O O . ALA A 1 271 ? 13.294 0.302 -8.133 1.00 61.50 271 ALA A O 1
ATOM 2088 N N . PHE A 1 272 ? 12.279 0.895 -6.189 1.00 61.84 272 PHE A N 1
ATOM 2089 C CA . PHE A 1 272 ? 12.857 2.218 -5.980 1.00 61.84 272 PHE A CA 1
ATOM 2090 C C . PHE A 1 272 ? 14.250 2.394 -6.588 1.00 61.84 272 PHE A C 1
ATOM 2092 O O . PHE A 1 272 ? 15.248 1.850 -6.104 1.00 61.84 272 PHE A O 1
ATOM 2099 N N . PHE A 1 273 ? 14.331 3.265 -7.592 1.00 60.53 273 PHE A N 1
ATOM 2100 C CA . PHE A 1 273 ? 15.580 3.950 -7.860 1.00 60.53 273 PHE A CA 1
ATOM 2101 C C . PHE A 1 273 ? 15.952 4.756 -6.609 1.00 60.53 273 PHE A C 1
ATOM 2103 O O . PHE A 1 273 ? 15.331 5.774 -6.303 1.00 60.53 273 PHE A O 1
ATOM 2110 N N . SER A 1 274 ? 16.938 4.274 -5.858 1.00 58.19 274 SER A N 1
ATOM 2111 C CA . SER A 1 274 ? 17.507 4.979 -4.718 1.00 58.19 274 SER A CA 1
ATOM 2112 C C . SER A 1 274 ? 18.703 5.766 -5.207 1.00 58.19 274 SER A C 1
ATOM 2114 O O . SER A 1 274 ? 19.685 5.187 -5.665 1.00 58.19 274 SER A O 1
ATOM 2116 N N . VAL A 1 275 ? 18.652 7.082 -5.070 1.00 54.62 275 VAL A N 1
ATOM 2117 C CA . VAL A 1 275 ? 19.831 7.932 -5.222 1.00 54.62 275 VAL A CA 1
ATOM 2118 C C . VAL A 1 275 ? 20.686 7.733 -3.967 1.00 54.62 275 VAL A C 1
ATOM 2120 O O . VAL A 1 275 ? 20.203 7.964 -2.861 1.00 54.62 275 VAL A O 1
ATOM 2123 N N . ASP A 1 276 ? 21.915 7.236 -4.105 1.00 60.28 276 ASP A N 1
ATOM 2124 C CA . ASP A 1 276 ? 22.852 7.205 -2.980 1.00 60.28 276 ASP A CA 1
ATOM 2125 C C . ASP A 1 276 ? 23.315 8.627 -2.603 1.00 60.28 276 ASP A C 1
ATOM 2127 O O . ASP A 1 276 ? 23.009 9.616 -3.272 1.00 60.28 276 ASP A O 1
ATOM 2131 N N . ASP A 1 277 ? 24.073 8.747 -1.517 1.00 51.25 277 ASP A N 1
ATOM 2132 C CA . ASP A 1 277 ? 24.614 10.017 -1.015 1.00 51.25 277 ASP A CA 1
ATOM 2133 C C . ASP A 1 277 ? 25.536 10.746 -2.014 1.00 51.25 277 ASP A C 1
ATOM 2135 O O . ASP A 1 277 ? 25.862 11.919 -1.825 1.00 51.25 277 ASP A O 1
ATOM 2139 N N . LYS A 1 278 ? 25.939 10.073 -3.097 1.00 54.44 278 LYS A N 1
ATOM 2140 C CA . LYS A 1 278 ? 26.772 10.606 -4.181 1.00 54.44 278 LYS A CA 1
ATOM 2141 C C . LYS A 1 278 ? 25.969 10.929 -5.437 1.00 54.44 278 LYS A C 1
ATOM 2143 O O . LYS A 1 278 ? 26.568 11.245 -6.464 1.00 54.44 278 LYS A O 1
ATOM 2148 N N . GLY A 1 279 ? 24.640 10.861 -5.380 1.00 50.19 279 GLY A N 1
ATOM 2149 C CA . GLY A 1 279 ? 23.790 11.136 -6.534 1.00 50.19 279 GLY A CA 1
ATOM 2150 C C . GLY A 1 279 ? 23.677 9.962 -7.511 1.00 50.19 279 GLY A C 1
ATOM 2151 O O . GLY A 1 279 ? 23.024 10.099 -8.547 1.00 50.19 279 GLY A O 1
ATOM 2152 N N . LYS A 1 280 ? 24.294 8.808 -7.219 1.00 54.97 280 LYS A N 1
ATOM 2153 C CA . LYS A 1 280 ? 24.230 7.636 -8.091 1.00 54.97 280 LYS A CA 1
ATOM 2154 C C . LYS A 1 280 ? 22.945 6.884 -7.794 1.00 54.97 280 LYS A C 1
ATOM 2156 O O . LYS A 1 280 ? 22.741 6.382 -6.691 1.00 54.97 280 LYS A O 1
ATOM 2161 N N . MET A 1 281 ? 22.089 6.757 -8.801 1.00 52.09 281 MET A N 1
ATOM 2162 C CA . MET A 1 281 ? 20.932 5.888 -8.665 1.00 52.09 281 MET A CA 1
ATOM 2163 C C . MET A 1 281 ? 21.360 4.425 -8.687 1.00 52.09 281 MET A C 1
ATOM 2165 O O . MET A 1 281 ? 22.012 3.943 -9.611 1.00 52.09 281 MET A O 1
ATOM 2169 N N . THR A 1 282 ? 20.983 3.724 -7.633 1.00 57.59 282 THR A N 1
ATOM 2170 C CA . THR A 1 282 ? 21.077 2.281 -7.495 1.00 57.59 282 THR A CA 1
ATOM 2171 C C . THR A 1 282 ? 19.667 1.732 -7.415 1.00 57.59 282 THR A C 1
ATOM 2173 O O . THR A 1 282 ? 18.763 2.376 -6.883 1.00 57.59 282 THR A O 1
ATOM 2176 N N . ILE A 1 283 ? 19.465 0.531 -7.938 1.00 58.31 283 ILE A N 1
ATOM 2177 C CA . ILE A 1 283 ? 18.282 -0.235 -7.572 1.00 58.31 283 ILE A CA 1
ATOM 2178 C C . ILE A 1 283 ? 18.627 -0.833 -6.221 1.00 58.31 283 ILE A C 1
ATOM 2180 O O . ILE A 1 283 ? 19.400 -1.790 -6.126 1.00 58.31 283 ILE A O 1
ATOM 2184 N N . LYS A 1 284 ? 18.159 -0.178 -5.157 1.00 61.12 284 LYS A N 1
ATOM 2185 C CA . LYS A 1 284 ? 18.288 -0.748 -3.824 1.00 61.12 284 LYS A CA 1
ATOM 2186 C C . LYS A 1 284 ? 17.275 -1.880 -3.790 1.00 61.12 284 LYS A C 1
ATOM 2188 O O . LYS A 1 284 ? 16.100 -1.657 -4.084 1.00 61.12 284 LYS A O 1
ATOM 2193 N N . ALA A 1 285 ? 17.726 -3.085 -3.440 1.00 57.31 285 ALA A N 1
ATOM 2194 C CA . ALA A 1 285 ? 16.773 -4.088 -3.005 1.00 57.31 285 ALA A CA 1
ATOM 2195 C C . ALA A 1 285 ? 15.956 -3.413 -1.892 1.00 57.31 285 ALA A C 1
ATOM 2197 O O . ALA A 1 285 ? 16.561 -2.861 -0.965 1.00 57.31 285 ALA A O 1
ATOM 2198 N N . PRO A 1 286 ? 14.627 -3.355 -2.014 1.00 61.91 286 PRO A N 1
ATOM 2199 C CA . PRO A 1 286 ? 13.807 -2.761 -0.976 1.00 61.91 286 PRO A CA 1
ATOM 2200 C C . PRO A 1 286 ? 14.162 -3.445 0.338 1.00 61.91 286 PRO A C 1
ATOM 2202 O O . PRO A 1 286 ? 14.614 -4.596 0.333 1.00 61.91 286 PRO A O 1
ATOM 2205 N N . GLU A 1 287 ? 14.008 -2.740 1.456 1.00 68.62 287 GLU A N 1
ATOM 2206 C CA . GLU A 1 287 ? 14.072 -3.402 2.753 1.00 68.62 287 GLU A CA 1
ATOM 2207 C C . GLU A 1 287 ? 12.923 -4.406 2.777 1.00 68.62 287 GLU A C 1
ATOM 2209 O O . GLU A 1 287 ? 11.753 -4.086 2.989 1.00 68.62 287 GLU A O 1
ATOM 2214 N N . LYS A 1 288 ? 13.271 -5.625 2.364 1.00 67.75 288 LYS A N 1
ATOM 2215 C CA . LYS A 1 288 ? 12.364 -6.743 2.250 1.00 67.75 288 LYS A CA 1
ATOM 2216 C C . LYS A 1 288 ? 11.950 -7.025 3.679 1.00 67.75 288 LYS A C 1
ATOM 2218 O O . LYS A 1 288 ? 12.799 -7.311 4.522 1.00 67.75 288 LYS A O 1
ATOM 2223 N N . GLY A 1 289 ? 10.657 -6.877 3.936 1.00 85.06 289 GLY A N 1
ATOM 2224 C CA . GLY A 1 289 ? 10.085 -7.262 5.210 1.00 85.06 289 GLY A CA 1
ATOM 2225 C C . GLY A 1 289 ? 10.127 -8.781 5.387 1.00 85.06 289 GLY A C 1
ATOM 2226 O O . GLY A 1 289 ? 10.965 -9.491 4.820 1.00 85.06 289 GLY A O 1
ATOM 2227 N N . THR A 1 290 ? 9.192 -9.323 6.147 1.00 90.94 290 THR A N 1
ATOM 2228 C CA . THR A 1 290 ? 9.081 -10.772 6.303 1.00 90.94 290 THR A CA 1
ATOM 2229 C C . THR A 1 290 ? 8.492 -11.367 5.030 1.00 90.94 290 THR A C 1
ATOM 2231 O O . THR A 1 290 ? 7.417 -10.969 4.592 1.00 90.94 290 THR A O 1
ATOM 2234 N N . LYS A 1 291 ? 9.181 -12.327 4.406 1.00 92.31 291 LYS A N 1
ATOM 2235 C CA . LYS A 1 291 ? 8.631 -13.058 3.257 1.00 92.31 291 LYS A CA 1
ATOM 2236 C C . LYS A 1 291 ? 7.443 -13.905 3.721 1.00 92.31 291 LYS A C 1
ATOM 2238 O O . LYS A 1 291 ? 7.638 -14.792 4.547 1.00 92.31 291 LYS A O 1
ATOM 2243 N N . ILE A 1 292 ? 6.260 -13.668 3.158 1.00 93.31 292 ILE A N 1
ATOM 2244 C CA . ILE A 1 292 ? 5.015 -14.358 3.539 1.00 93.31 292 ILE A CA 1
ATOM 2245 C C . ILE A 1 292 ? 4.541 -15.367 2.488 1.00 93.31 292 ILE A C 1
ATOM 2247 O O . ILE A 1 292 ? 3.873 -16.338 2.821 1.00 93.31 292 ILE A O 1
ATOM 2251 N N . PHE A 1 293 ? 4.887 -15.181 1.209 1.00 93.50 293 PHE A N 1
ATOM 2252 C CA . PHE A 1 293 ? 4.356 -16.031 0.138 1.00 93.50 293 PHE A CA 1
ATOM 2253 C C . PHE A 1 293 ? 5.230 -16.015 -1.122 1.00 93.50 293 PHE A C 1
ATOM 2255 O O . PHE A 1 293 ? 6.097 -15.159 -1.313 1.00 93.50 293 PHE A O 1
ATOM 2262 N N . THR A 1 294 ? 5.048 -16.997 -2.005 1.00 92.00 294 THR A N 1
ATOM 2263 C CA . THR A 1 294 ? 5.671 -17.022 -3.338 1.00 92.00 294 THR A CA 1
ATOM 2264 C C . THR A 1 294 ? 4.739 -17.691 -4.332 1.00 92.00 294 THR A C 1
ATOM 2266 O O . THR A 1 294 ? 4.291 -18.811 -4.093 1.00 92.00 294 THR A O 1
ATOM 2269 N N . LYS A 1 295 ? 4.511 -17.040 -5.475 1.00 89.12 295 LYS A N 1
ATOM 2270 C CA . LYS A 1 295 ? 3.722 -17.574 -6.589 1.00 89.12 295 LYS A CA 1
ATOM 2271 C C . LYS A 1 295 ? 4.395 -17.212 -7.905 1.00 89.12 295 LYS A C 1
ATOM 2273 O O . LYS A 1 295 ? 4.722 -16.057 -8.118 1.00 89.12 295 LYS A O 1
ATOM 2278 N N . GLU A 1 296 ? 4.644 -18.201 -8.765 1.00 83.94 296 GLU A N 1
ATOM 2279 C CA . GLU A 1 296 ? 5.132 -17.988 -10.144 1.00 83.94 296 GLU A CA 1
ATOM 2280 C C . GLU A 1 296 ? 6.340 -17.029 -10.267 1.00 83.94 296 GLU A C 1
ATOM 2282 O O . GLU A 1 296 ? 6.455 -16.266 -11.219 1.00 83.94 296 GLU A O 1
ATOM 2287 N N . LYS A 1 297 ? 7.283 -17.115 -9.311 1.00 83.44 297 LYS A N 1
ATOM 2288 C CA . LYS A 1 297 ? 8.494 -16.269 -9.162 1.00 83.44 297 LYS A CA 1
ATOM 2289 C C . LYS A 1 297 ? 8.262 -14.846 -8.634 1.00 83.44 297 LYS A C 1
ATOM 2291 O O . LYS A 1 297 ? 9.233 -14.112 -8.467 1.00 83.44 297 LYS A O 1
ATOM 2296 N N . VAL A 1 298 ? 7.027 -14.486 -8.310 1.00 85.94 298 VAL A N 1
ATOM 2297 C CA . VAL A 1 298 ? 6.702 -13.310 -7.502 1.00 85.94 298 VAL A CA 1
ATOM 2298 C C . VAL A 1 298 ? 6.861 -13.674 -6.027 1.00 85.94 298 VAL A C 1
ATOM 2300 O O . VAL A 1 298 ? 6.297 -14.662 -5.548 1.00 85.94 298 VAL A O 1
ATOM 2303 N N . GLU A 1 299 ? 7.646 -12.886 -5.303 1.00 90.50 299 GLU A N 1
ATOM 2304 C CA . GLU A 1 299 ? 7.864 -13.023 -3.866 1.00 90.50 299 GLU A CA 1
ATOM 2305 C C . GLU A 1 299 ? 7.067 -11.955 -3.116 1.00 90.50 299 GLU A C 1
ATOM 2307 O O . GLU A 1 299 ? 7.204 -10.773 -3.408 1.00 90.50 299 GLU A O 1
ATOM 2312 N N . TYR A 1 300 ? 6.270 -12.350 -2.128 1.00 91.75 300 TYR A N 1
ATOM 2313 C CA . TYR A 1 300 ? 5.446 -11.430 -1.346 1.00 91.75 300 TYR A CA 1
ATOM 2314 C C . TYR A 1 300 ? 6.059 -11.227 0.027 1.00 91.75 300 TYR A C 1
ATOM 2316 O O . TYR A 1 300 ? 6.460 -12.192 0.689 1.00 91.75 300 TYR A O 1
ATOM 2324 N N . TYR A 1 301 ? 6.100 -9.974 0.448 1.00 92.38 301 TYR A N 1
ATOM 2325 C CA . TYR A 1 301 ? 6.683 -9.539 1.699 1.00 92.38 301 TYR A CA 1
ATOM 2326 C C . TYR A 1 301 ? 5.689 -8.687 2.464 1.00 92.38 301 TYR A C 1
ATOM 2328 O O . TYR A 1 301 ? 4.990 -7.854 1.892 1.00 92.38 301 TYR A O 1
ATOM 2336 N N . GLU A 1 302 ? 5.681 -8.890 3.768 1.00 92.50 302 GLU A N 1
ATOM 2337 C CA . GLU A 1 302 ? 5.010 -8.033 4.724 1.00 92.50 302 GLU A CA 1
ATOM 2338 C C . GLU A 1 302 ? 6.047 -7.114 5.361 1.00 92.50 302 GLU A C 1
ATOM 2340 O O . GLU A 1 302 ? 6.997 -7.583 5.993 1.00 92.50 302 GLU A O 1
ATOM 2345 N N . GLN A 1 303 ? 5.879 -5.808 5.195 1.00 91.19 303 GLN A N 1
ATOM 2346 C CA . GLN A 1 303 ? 6.639 -4.815 5.946 1.00 91.19 303 GLN A CA 1
ATOM 2347 C C . GLN A 1 303 ? 5.823 -4.399 7.165 1.00 91.19 303 GLN A C 1
ATOM 2349 O O . GLN A 1 303 ? 4.609 -4.242 7.070 1.00 91.19 303 GLN A O 1
ATOM 2354 N N . ALA A 1 304 ? 6.497 -4.229 8.299 1.00 91.88 304 ALA A N 1
ATOM 2355 C CA . ALA A 1 304 ? 5.870 -3.848 9.552 1.00 91.88 304 ALA A CA 1
ATOM 2356 C C . ALA A 1 304 ? 6.685 -2.743 10.230 1.00 91.88 304 ALA A C 1
ATOM 2358 O O . ALA A 1 304 ? 7.886 -2.895 10.463 1.00 91.88 304 ALA A O 1
ATOM 2359 N N . GLU A 1 305 ? 6.024 -1.637 10.554 1.00 91.50 305 GLU A N 1
ATOM 2360 C CA . GLU A 1 305 ? 6.525 -0.612 11.460 1.00 91.50 305 GLU A CA 1
ATOM 2361 C C . GLU A 1 305 ? 5.907 -0.850 12.841 1.00 91.50 305 GLU A C 1
ATOM 2363 O O . GLU A 1 305 ? 4.723 -0.593 13.081 1.00 91.50 305 GLU A O 1
ATOM 2368 N N . GLU A 1 306 ? 6.722 -1.374 13.751 1.00 92.75 306 GLU A N 1
ATOM 2369 C CA . GLU A 1 306 ? 6.300 -1.727 15.100 1.00 92.75 306 GLU A CA 1
ATOM 2370 C C . GLU A 1 306 ? 6.211 -0.489 16.005 1.00 92.75 306 GLU A C 1
ATOM 2372 O O . GLU A 1 306 ? 7.171 0.265 16.159 1.00 92.75 306 GLU A O 1
ATOM 2377 N N . GLN A 1 307 ? 5.061 -0.315 16.654 1.00 90.12 307 GLN A N 1
ATOM 2378 C CA . GLN A 1 307 ? 4.815 0.656 17.727 1.00 90.12 307 GLN A CA 1
ATOM 2379 C C . GLN A 1 307 ? 4.441 -0.111 19.010 1.00 90.12 307 GLN A C 1
ATOM 2381 O O . GLN A 1 307 ? 4.411 -1.342 18.998 1.00 90.12 307 GLN A O 1
ATOM 2386 N N . ASP A 1 308 ? 4.179 0.566 20.131 1.00 91.31 308 ASP A N 1
ATOM 2387 C CA . ASP A 1 308 ? 3.966 -0.101 21.429 1.00 91.31 308 ASP A CA 1
ATOM 2388 C C . ASP A 1 308 ? 2.850 -1.165 21.367 1.00 91.31 308 ASP A C 1
ATOM 2390 O O . ASP A 1 308 ? 3.127 -2.367 21.398 1.00 91.31 308 ASP A O 1
ATOM 2394 N N . ASN A 1 309 ? 1.593 -0.738 21.206 1.00 93.00 309 ASN A N 1
ATOM 2395 C CA . ASN A 1 309 ? 0.426 -1.632 21.117 1.00 93.00 309 ASN A CA 1
ATOM 2396 C C . ASN A 1 309 ? -0.115 -1.779 19.684 1.00 93.00 309 ASN A C 1
ATOM 2398 O O . ASN A 1 309 ? -1.167 -2.385 19.460 1.00 93.00 309 ASN A O 1
ATOM 2402 N N . LEU A 1 310 ? 0.603 -1.212 18.716 1.00 93.88 310 LEU A N 1
ATOM 2403 C CA . LEU A 1 310 ? 0.197 -1.080 17.324 1.00 93.88 310 LEU A CA 1
ATOM 2404 C C . LEU A 1 310 ? 1.302 -1.577 16.387 1.00 93.88 310 LEU A C 1
ATOM 2406 O O . LEU A 1 310 ? 2.479 -1.567 16.739 1.00 93.88 310 LEU A O 1
ATOM 2410 N N . SER A 1 311 ? 0.928 -1.992 15.184 1.00 93.19 311 SER A N 1
ATOM 2411 C CA . SER A 1 311 ? 1.859 -2.220 14.074 1.00 93.19 311 SER A CA 1
ATOM 2412 C C . SER A 1 311 ? 1.230 -1.672 12.796 1.00 93.19 311 SER A C 1
ATOM 2414 O O . SER A 1 311 ? 0.046 -1.902 12.546 1.00 93.19 311 SER A O 1
ATOM 2416 N N . ILE A 1 312 ? 1.978 -0.891 12.020 1.00 91.75 312 ILE A N 1
ATOM 2417 C CA . ILE A 1 312 ? 1.545 -0.452 10.689 1.00 91.75 312 ILE A CA 1
ATOM 2418 C C . ILE A 1 312 ? 2.150 -1.421 9.691 1.00 91.75 312 ILE A C 1
ATOM 2420 O O . ILE A 1 312 ? 3.369 -1.562 9.638 1.00 91.75 312 ILE A O 1
ATOM 2424 N N . LYS A 1 313 ? 1.305 -2.076 8.901 1.00 92.75 313 LYS A N 1
ATOM 2425 C CA . LYS A 1 313 ? 1.741 -3.097 7.957 1.00 92.75 313 LYS A CA 1
ATOM 2426 C C . LYS A 1 313 ? 1.392 -2.746 6.523 1.00 92.75 313 LYS A C 1
ATOM 2428 O O . LYS A 1 313 ? 0.390 -2.080 6.273 1.00 92.75 313 LYS A O 1
ATOM 2433 N N . SER A 1 314 ? 2.201 -3.229 5.590 1.00 91.50 314 SER A N 1
ATOM 2434 C CA . SER A 1 314 ? 1.928 -3.221 4.152 1.00 91.50 314 SER A CA 1
ATOM 2435 C C . SER A 1 314 ? 2.346 -4.547 3.531 1.00 91.50 314 SER A C 1
ATOM 2437 O O . SER A 1 314 ? 3.266 -5.216 4.010 1.00 91.50 314 SER A O 1
ATOM 2439 N N . ILE A 1 315 ? 1.666 -4.924 2.447 1.00 91.38 315 ILE A N 1
ATOM 2440 C CA . ILE A 1 315 ? 2.027 -6.100 1.658 1.00 91.38 315 ILE A CA 1
ATOM 2441 C C . ILE A 1 315 ? 2.531 -5.633 0.307 1.00 91.38 315 ILE A C 1
ATOM 2443 O O . ILE A 1 315 ? 1.826 -4.970 -0.456 1.00 91.38 315 ILE A O 1
ATOM 2447 N N . THR A 1 316 ? 3.745 -6.051 -0.005 1.00 90.44 316 THR A N 1
ATOM 2448 C CA . THR A 1 316 ? 4.398 -5.724 -1.259 1.00 90.44 316 THR A CA 1
ATOM 2449 C C . THR A 1 316 ? 4.891 -6.999 -1.916 1.00 90.44 316 THR A C 1
ATOM 2451 O O . THR A 1 316 ? 5.521 -7.850 -1.288 1.00 90.44 316 THR A O 1
ATOM 2454 N N . ALA A 1 317 ? 4.611 -7.138 -3.203 1.00 89.69 317 ALA A N 1
ATOM 2455 C CA . ALA A 1 317 ? 5.145 -8.209 -4.014 1.00 89.69 317 ALA A CA 1
ATOM 2456 C C . ALA A 1 317 ? 6.295 -7.698 -4.872 1.00 89.69 317 ALA A C 1
ATOM 2458 O O . ALA A 1 317 ? 6.230 -6.611 -5.447 1.00 89.69 317 ALA A O 1
ATOM 2459 N N . TYR A 1 318 ? 7.328 -8.518 -4.989 1.00 86.44 318 TYR A N 1
ATOM 2460 C CA . TYR A 1 318 ? 8.468 -8.262 -5.841 1.00 86.44 318 TYR A CA 1
ATOM 2461 C C . TYR A 1 318 ? 8.563 -9.309 -6.926 1.00 86.44 318 TYR A C 1
ATOM 2463 O O . TYR A 1 318 ? 8.511 -10.516 -6.677 1.00 86.44 318 TYR A O 1
ATOM 2471 N N . PHE A 1 319 ? 8.753 -8.821 -8.140 1.00 80.50 319 PHE A N 1
ATOM 2472 C CA . PHE A 1 319 ? 9.130 -9.644 -9.266 1.00 80.50 319 PHE A CA 1
ATOM 2473 C C . PHE A 1 319 ? 10.604 -9.394 -9.563 1.00 80.50 319 PHE A C 1
ATOM 2475 O O . PHE A 1 319 ? 11.021 -8.323 -10.020 1.00 80.50 319 PHE A O 1
ATOM 2482 N N . GLY A 1 320 ? 11.418 -10.383 -9.194 1.00 74.56 320 GLY A N 1
ATOM 2483 C CA . GLY A 1 320 ? 12.852 -10.179 -9.044 1.00 74.56 320 GLY A CA 1
ATOM 2484 C C . GLY A 1 320 ? 13.178 -9.106 -8.003 1.00 74.56 320 GLY A C 1
ATOM 2485 O O . GLY A 1 320 ? 12.454 -8.927 -7.030 1.00 74.56 320 GLY A O 1
ATOM 2486 N N . ASN A 1 321 ? 14.276 -8.380 -8.212 1.00 73.38 321 ASN A N 1
ATOM 2487 C CA . ASN A 1 321 ? 14.635 -7.203 -7.408 1.00 73.38 321 ASN A CA 1
ATOM 2488 C C . ASN A 1 321 ? 14.331 -5.885 -8.147 1.00 73.38 321 ASN A C 1
ATOM 2490 O O . ASN A 1 321 ? 14.895 -4.854 -7.799 1.00 73.38 321 ASN A O 1
ATOM 2494 N N . LEU A 1 322 ? 13.505 -5.927 -9.200 1.00 75.44 322 LEU A N 1
ATOM 2495 C CA . LEU A 1 322 ? 13.334 -4.813 -10.142 1.00 75.44 322 LEU A CA 1
ATOM 2496 C C . LEU A 1 322 ? 11.940 -4.206 -10.137 1.00 75.44 322 LEU A C 1
ATOM 2498 O O . LEU A 1 322 ? 11.806 -3.013 -10.385 1.00 75.44 322 LEU A O 1
ATOM 2502 N N . PHE A 1 323 ? 10.908 -5.008 -9.897 1.00 82.75 323 PHE A N 1
ATOM 2503 C CA . PHE A 1 323 ? 9.529 -4.548 -9.982 1.00 82.75 323 PHE A CA 1
ATOM 2504 C C . PHE A 1 323 ? 8.818 -4.788 -8.668 1.00 82.75 323 PHE A C 1
ATOM 2506 O O . PHE A 1 323 ? 9.009 -5.825 -8.028 1.00 82.75 323 PHE A O 1
ATOM 2513 N N . GLN A 1 324 ? 8.016 -3.805 -8.293 1.00 86.50 324 GLN A N 1
ATOM 2514 C CA . GLN A 1 324 ? 7.272 -3.741 -7.058 1.00 86.50 324 GLN A CA 1
ATOM 2515 C C . GLN A 1 324 ? 5.783 -3.590 -7.364 1.00 86.50 324 GLN A C 1
ATOM 2517 O O . GLN A 1 324 ? 5.375 -2.787 -8.205 1.00 86.50 324 GLN A O 1
ATOM 2522 N N . PHE A 1 325 ? 4.974 -4.336 -6.626 1.00 86.88 325 PHE A N 1
ATOM 2523 C CA . PHE A 1 325 ? 3.525 -4.257 -6.669 1.00 86.88 325 PHE A CA 1
ATOM 2524 C C . PHE A 1 325 ? 3.003 -4.133 -5.250 1.00 86.88 325 PHE A C 1
ATOM 2526 O O . PHE A 1 325 ? 3.307 -4.978 -4.408 1.00 86.88 325 PHE A O 1
ATOM 2533 N N . ASP A 1 326 ? 2.210 -3.104 -4.989 1.00 88.06 326 ASP A N 1
ATOM 2534 C CA . ASP A 1 326 ? 1.629 -2.905 -3.668 1.00 88.06 326 ASP A CA 1
ATOM 2535 C C . ASP A 1 326 ? 0.219 -3.475 -3.610 1.00 88.06 326 ASP A C 1
ATOM 2537 O O . ASP A 1 326 ? -0.607 -3.272 -4.508 1.00 88.06 326 ASP A O 1
ATOM 2541 N N . TYR A 1 327 ? -0.040 -4.191 -2.523 1.00 89.69 327 TYR A N 1
ATOM 2542 C CA . TYR A 1 327 ? -1.295 -4.867 -2.272 1.00 89.69 327 TYR A CA 1
ATOM 2543 C C . TYR A 1 327 ? -1.971 -4.285 -1.038 1.00 89.69 327 TYR A C 1
ATOM 2545 O O . TYR A 1 327 ? -1.340 -3.955 -0.037 1.00 89.69 327 TYR A O 1
ATOM 2553 N N . SER A 1 328 ? -3.292 -4.217 -1.117 1.00 88.69 328 SER A N 1
ATOM 2554 C CA . SER A 1 328 ? -4.175 -3.964 0.013 1.00 88.69 328 SER A CA 1
ATOM 2555 C C . SER A 1 328 ? -4.858 -5.256 0.389 1.00 88.69 328 SER A C 1
ATOM 2557 O O . SER A 1 328 ? -5.099 -6.126 -0.454 1.00 88.69 328 SER A O 1
ATOM 2559 N N . LEU A 1 329 ? -5.250 -5.348 1.648 1.00 89.31 329 LEU A N 1
ATOM 2560 C CA . LEU A 1 329 ? -6.163 -6.385 2.076 1.00 89.31 329 LEU A CA 1
ATOM 2561 C C . LEU A 1 329 ? -7.496 -6.226 1.332 1.00 89.31 329 LEU A C 1
ATOM 2563 O O . LEU A 1 329 ? -8.105 -5.155 1.323 1.00 89.31 329 LEU A O 1
ATOM 2567 N N . SER A 1 330 ? -7.985 -7.297 0.718 1.00 82.38 330 SER A N 1
ATOM 2568 C CA . SER A 1 330 ? -9.333 -7.376 0.158 1.00 82.38 330 SER A CA 1
ATOM 2569 C C . SER A 1 330 ? -10.201 -8.317 0.993 1.00 82.38 330 SER A C 1
ATOM 2571 O O . SER A 1 330 ? -9.722 -9.067 1.841 1.00 82.38 330 SER A O 1
ATOM 2573 N N . GLY A 1 331 ? -11.514 -8.174 0.864 1.00 78.81 331 GLY A N 1
ATOM 2574 C CA . GLY A 1 331 ? -12.461 -8.741 1.814 1.00 78.81 331 GLY A CA 1
ATOM 2575 C C . GLY A 1 331 ? -13.601 -7.773 2.073 1.00 78.81 331 GLY A C 1
ATOM 2576 O O . GLY A 1 331 ? -13.662 -6.689 1.493 1.00 78.81 331 GLY A O 1
ATOM 2577 N N . GLU A 1 332 ? -14.527 -8.180 2.932 1.00 81.19 332 GLU A N 1
ATOM 2578 C CA . GLU A 1 332 ? -15.766 -7.437 3.127 1.00 81.19 332 GLU A CA 1
ATOM 2579 C C . GLU A 1 332 ? -15.521 -6.043 3.723 1.00 81.19 332 GLU A C 1
ATOM 2581 O O . GLU A 1 332 ? -16.079 -5.065 3.232 1.00 81.19 332 GLU A O 1
ATOM 2586 N N . LEU A 1 333 ? -14.633 -5.915 4.712 1.00 78.25 333 LEU A N 1
ATOM 2587 C CA . LEU A 1 333 ? -14.339 -4.636 5.375 1.00 78.25 333 LEU A CA 1
ATOM 2588 C C . LEU A 1 333 ? -12.919 -4.105 5.166 1.00 78.25 333 LEU A C 1
ATOM 2590 O O . LEU A 1 333 ? -12.600 -3.026 5.654 1.00 78.25 333 LEU A O 1
ATOM 2594 N N . SER A 1 334 ? -12.056 -4.829 4.462 1.00 65.75 334 SER A N 1
ATOM 2595 C CA . SER A 1 334 ? -10.619 -4.535 4.451 1.00 65.75 334 SER A CA 1
ATOM 2596 C C . SER A 1 334 ? -10.185 -3.485 3.421 1.00 65.75 334 SER A C 1
ATOM 2598 O O . SER A 1 334 ? -9.025 -3.085 3.428 1.00 65.75 334 SER A O 1
ATOM 2600 N N . SER A 1 335 ? -11.085 -3.028 2.543 1.00 62.75 335 SER A N 1
ATOM 2601 C CA . SER A 1 335 ? -10.792 -1.949 1.597 1.00 62.75 335 SER A CA 1
ATOM 2602 C C . SER A 1 335 ? -11.490 -0.649 1.972 1.00 62.75 335 SER A C 1
ATOM 2604 O O . SER A 1 335 ? -12.696 -0.644 2.237 1.00 62.75 335 SER A O 1
ATOM 2606 N N . GLU A 1 336 ? -10.747 0.455 1.901 1.00 59.44 336 GLU A N 1
ATOM 2607 C CA . GLU A 1 336 ? -11.276 1.810 2.049 1.00 59.44 336 GLU A CA 1
ATOM 2608 C C . GLU A 1 336 ? -12.516 2.019 1.162 1.00 59.44 336 GLU A C 1
ATOM 2610 O O . GLU A 1 336 ? -12.549 1.626 -0.007 1.00 59.44 336 GLU A O 1
ATOM 2615 N N . GLY A 1 337 ? -13.579 2.578 1.746 1.00 55.22 337 GLY A N 1
ATOM 2616 C CA . GLY A 1 337 ? -14.828 2.842 1.028 1.00 55.22 337 GLY A CA 1
ATOM 2617 C C . GLY A 1 337 ? -15.701 1.616 0.734 1.00 55.22 337 GLY A C 1
ATOM 2618 O O . GLY A 1 337 ? -16.671 1.757 -0.015 1.00 55.22 337 GLY A O 1
ATOM 2619 N N . SER A 1 338 ? -15.417 0.440 1.318 1.00 57.97 338 SER A N 1
ATOM 2620 C CA . SER A 1 338 ? -16.292 -0.734 1.181 1.00 57.97 338 SER A CA 1
ATOM 2621 C C . SER A 1 338 ? -17.737 -0.389 1.559 1.00 57.97 338 SER A C 1
ATOM 2623 O O . SER A 1 338 ? -18.021 0.089 2.661 1.00 57.97 338 SER A O 1
ATOM 2625 N N . THR A 1 339 ? -18.677 -0.661 0.651 1.00 59.09 339 THR A N 1
ATOM 2626 C CA . THR A 1 339 ? -20.114 -0.518 0.917 1.00 59.09 339 THR A CA 1
ATOM 2627 C C . THR A 1 339 ? -20.565 -1.400 2.074 1.00 59.09 339 THR A C 1
ATOM 2629 O O . THR A 1 339 ? -21.496 -1.021 2.775 1.00 59.09 339 THR A O 1
ATOM 2632 N N . ALA A 1 340 ? -19.886 -2.520 2.333 1.00 59.78 340 ALA A N 1
ATOM 2633 C CA . ALA A 1 340 ? -20.237 -3.410 3.432 1.00 59.78 340 ALA A CA 1
ATOM 2634 C C . ALA A 1 340 ? -19.993 -2.776 4.812 1.00 59.78 340 ALA A C 1
ATOM 2636 O O . ALA A 1 340 ? -20.733 -3.059 5.752 1.00 59.78 340 ALA A O 1
ATOM 2637 N N . ALA A 1 341 ? -19.044 -1.837 4.933 1.00 69.44 341 ALA A N 1
ATOM 2638 C CA . ALA A 1 341 ? -18.858 -1.071 6.169 1.00 69.44 341 ALA A CA 1
ATOM 2639 C C . ALA A 1 341 ? -20.083 -0.201 6.502 1.00 69.44 341 ALA A C 1
ATOM 2641 O O . ALA A 1 341 ? -20.379 0.023 7.672 1.00 69.44 341 ALA A O 1
ATOM 2642 N N . LYS A 1 342 ? -20.846 0.224 5.486 1.00 72.50 342 LYS A N 1
ATOM 2643 C CA . LYS A 1 342 ? -22.096 0.988 5.653 1.00 72.50 342 LYS A CA 1
ATOM 2644 C C . LYS A 1 342 ? -23.280 0.118 6.078 1.00 72.50 342 LYS A C 1
ATOM 2646 O O . LYS A 1 342 ? -24.359 0.640 6.326 1.00 72.50 342 LYS A O 1
ATOM 2651 N N . GLU A 1 343 ? -23.106 -1.199 6.126 1.00 85.88 343 GLU A N 1
ATOM 2652 C CA . GLU A 1 343 ? -24.183 -2.152 6.398 1.00 85.88 343 GLU A CA 1
ATOM 2653 C C . GLU A 1 343 ? -23.905 -3.047 7.610 1.00 85.88 343 GLU A C 1
ATOM 2655 O O . GLU A 1 343 ? -24.662 -3.991 7.854 1.00 85.88 343 GLU A O 1
ATOM 2660 N N . ILE A 1 344 ? -22.865 -2.742 8.398 1.00 92.69 344 ILE A N 1
ATOM 2661 C CA . ILE A 1 344 ? -22.635 -3.420 9.678 1.00 92.69 344 ILE A CA 1
ATOM 2662 C C . ILE A 1 344 ? -23.895 -3.259 10.533 1.00 92.69 344 ILE A C 1
ATOM 2664 O O . ILE A 1 344 ? -24.452 -2.166 10.662 1.00 92.69 344 ILE A O 1
ATOM 2668 N N . THR A 1 345 ? -24.365 -4.381 11.068 1.00 94.94 345 THR A N 1
ATOM 2669 C CA . THR A 1 345 ? -25.449 -4.432 12.045 1.00 94.94 345 THR A CA 1
ATOM 2670 C C . THR A 1 345 ? -24.819 -4.621 13.414 1.00 94.94 345 THR A C 1
ATOM 2672 O O . THR A 1 345 ? -24.201 -5.657 13.675 1.00 94.94 345 THR A O 1
ATOM 2675 N N . TRP A 1 346 ? -24.953 -3.608 14.262 1.00 95.62 346 TRP A N 1
ATOM 2676 C CA . TRP A 1 346 ? -24.458 -3.628 15.631 1.00 95.62 346 TRP A CA 1
ATOM 2677 C C . TRP A 1 346 ? -25.290 -4.578 16.495 1.00 95.62 346 TRP A C 1
ATOM 2679 O O . TRP A 1 346 ? -26.425 -4.926 16.149 1.00 95.62 346 TRP A O 1
ATOM 2689 N N . SER A 1 347 ? -24.740 -5.008 17.625 1.00 94.62 347 SER A N 1
ATOM 2690 C CA . SER A 1 347 ? -25.404 -5.910 18.574 1.00 94.62 347 SER A CA 1
ATOM 2691 C C . SER A 1 347 ? -26.717 -5.330 19.120 1.00 94.62 347 SER A C 1
ATOM 2693 O O . SER A 1 347 ? -27.637 -6.075 19.458 1.00 94.62 347 SER A O 1
ATOM 2695 N N . GLU A 1 348 ? -26.849 -4.005 19.135 1.00 93.19 348 GLU A N 1
ATOM 2696 C CA . GLU A 1 348 ? -28.051 -3.254 19.505 1.00 93.19 348 GLU A CA 1
ATOM 2697 C C . GLU A 1 348 ? -29.131 -3.275 18.404 1.00 93.19 348 GLU A C 1
ATOM 2699 O O . GLU A 1 348 ? -30.272 -2.866 18.631 1.00 93.19 348 GLU A O 1
ATOM 2704 N N . GLY A 1 349 ? -28.794 -3.773 17.211 1.00 92.88 349 GLY A N 1
ATOM 2705 C CA . GLY A 1 349 ? -29.665 -3.863 16.038 1.00 92.88 349 GLY A CA 1
ATOM 2706 C C . GLY A 1 349 ? -29.643 -2.626 15.137 1.00 92.88 349 GLY A C 1
ATOM 2707 O O . GLY A 1 349 ? -30.285 -2.629 14.082 1.00 92.88 349 GLY A O 1
ATOM 2708 N N . GLU A 1 350 ? -28.917 -1.578 15.524 1.00 93.12 350 GLU A N 1
ATOM 2709 C CA . GLU A 1 350 ? -28.699 -0.404 14.684 1.00 93.12 350 GLU A CA 1
ATOM 2710 C C . GLU A 1 350 ? -27.763 -0.734 13.516 1.00 93.12 350 GLU A C 1
ATOM 2712 O O . GLU A 1 350 ? -26.918 -1.625 13.597 1.00 93.12 350 GLU A O 1
ATOM 2717 N N . LYS A 1 351 ? -27.930 -0.016 12.403 1.00 91.38 351 LYS A N 1
ATOM 2718 C CA . LYS A 1 351 ? -27.040 -0.127 11.246 1.00 91.38 351 LYS A CA 1
ATOM 2719 C C . LYS A 1 351 ? -26.082 1.044 11.198 1.00 91.38 351 LYS A C 1
ATOM 2721 O O . LYS A 1 351 ? -26.451 2.171 11.530 1.00 91.38 351 LYS A O 1
ATOM 2726 N N . THR A 1 352 ? -24.885 0.781 10.704 1.00 88.12 352 THR A N 1
ATOM 2727 C CA . THR A 1 352 ? -23.868 1.805 10.511 1.00 88.12 352 THR A CA 1
ATOM 2728 C C . THR A 1 352 ? -24.311 2.905 9.551 1.00 88.12 352 THR A C 1
ATOM 2730 O O . THR A 1 352 ? -24.915 2.661 8.511 1.00 88.12 352 THR A O 1
ATOM 2733 N N . THR A 1 353 ? -23.967 4.144 9.894 1.00 83.56 353 THR A N 1
ATOM 2734 C CA . THR A 1 353 ? -24.209 5.339 9.067 1.00 83.56 353 THR A CA 1
ATOM 2735 C C . THR A 1 353 ? -22.917 5.999 8.586 1.00 83.56 353 THR A C 1
ATOM 2737 O O . THR A 1 353 ? -22.959 6.905 7.755 1.00 83.56 353 THR A O 1
ATOM 2740 N N . SER A 1 354 ? -21.768 5.551 9.097 1.00 86.88 354 SER A N 1
ATOM 2741 C CA . SER A 1 354 ? -20.455 6.131 8.833 1.00 86.88 354 SER A CA 1
ATOM 2742 C C . SER A 1 354 ? -19.665 5.325 7.795 1.00 86.88 354 SER A C 1
ATOM 2744 O O . SER A 1 354 ? -19.893 4.132 7.599 1.00 86.88 354 SER A O 1
ATOM 2746 N N . ASN A 1 355 ? -18.718 5.985 7.128 1.00 88.06 355 ASN A N 1
ATOM 2747 C CA . ASN A 1 355 ? -17.678 5.299 6.360 1.00 88.06 355 ASN A CA 1
ATOM 2748 C C . ASN A 1 355 ? -16.555 4.896 7.308 1.00 88.06 355 ASN A C 1
ATOM 2750 O O . ASN A 1 355 ? -16.272 5.638 8.244 1.00 88.06 355 ASN A O 1
ATOM 2754 N N . TYR A 1 356 ? -15.883 3.782 7.037 1.00 88.56 356 TYR A N 1
ATOM 2755 C CA . TYR A 1 356 ? -14.719 3.362 7.811 1.00 88.56 356 TYR A CA 1
ATOM 2756 C C . TYR A 1 356 ? -13.508 3.156 6.912 1.00 88.56 356 TYR A C 1
ATOM 2758 O O . TYR A 1 356 ? -13.648 2.791 5.742 1.00 88.56 356 TYR A O 1
ATOM 2766 N N . TYR A 1 357 ? -12.331 3.404 7.473 1.00 87.00 357 TYR A N 1
ATOM 2767 C CA . TYR A 1 357 ? -11.045 3.277 6.796 1.00 87.00 357 TYR A CA 1
ATOM 2768 C C . TYR A 1 357 ? -10.011 2.651 7.740 1.00 87.00 357 TYR A C 1
ATOM 2770 O O . TYR A 1 357 ? -10.183 2.681 8.964 1.00 87.00 357 TYR A O 1
ATOM 2778 N N . THR A 1 358 ? -8.961 2.048 7.182 1.00 84.75 358 THR A N 1
ATOM 2779 C CA . THR A 1 358 ? -7.862 1.471 7.968 1.00 84.75 358 THR A CA 1
ATOM 2780 C C . THR A 1 358 ? -7.153 2.604 8.712 1.00 84.75 358 THR A C 1
ATOM 2782 O O . THR A 1 358 ? -6.894 3.656 8.141 1.00 84.75 358 THR A O 1
ATOM 2785 N N . GLY A 1 359 ? -6.879 2.452 10.010 1.00 68.88 359 GLY A N 1
ATOM 2786 C CA . GLY A 1 359 ? -6.502 3.572 10.891 1.00 68.88 359 GLY A CA 1
ATOM 2787 C C . GLY A 1 359 ? -5.169 4.298 10.625 1.00 68.88 359 GLY A C 1
ATOM 2788 O O . GLY A 1 359 ? -4.699 5.029 11.501 1.00 68.88 359 GLY A O 1
ATOM 2789 N N . VAL A 1 360 ? -4.548 4.105 9.463 1.00 74.25 360 VAL A N 1
ATOM 2790 C CA . VAL A 1 360 ? -3.321 4.785 9.044 1.00 74.25 360 VAL A CA 1
ATOM 2791 C C . VAL A 1 360 ? -3.677 6.184 8.523 1.00 74.25 360 VAL A C 1
ATOM 2793 O O . VAL A 1 360 ? -4.635 6.356 7.779 1.00 74.25 360 VAL A O 1
ATOM 2796 N N . LYS A 1 361 ? -2.942 7.218 8.952 1.00 62.16 361 LYS A N 1
ATOM 2797 C CA . LYS A 1 361 ? -3.116 8.606 8.482 1.00 62.16 361 LYS A CA 1
ATOM 2798 C C . LYS A 1 361 ? -2.045 8.928 7.430 1.00 62.16 361 LYS A C 1
ATOM 2800 O O . LYS A 1 361 ? -0.868 8.774 7.741 1.00 62.16 361 LYS A O 1
ATOM 2805 N N . GLY A 1 362 ? -2.428 9.450 6.260 1.00 64.88 362 GLY A N 1
ATOM 2806 C CA . GLY A 1 362 ? -1.510 10.048 5.269 1.00 64.88 362 GLY A CA 1
ATOM 2807 C C . GLY A 1 362 ? -1.642 9.493 3.845 1.00 64.88 362 GLY A C 1
ATOM 2808 O O . GLY A 1 362 ? -2.422 8.581 3.615 1.00 64.88 362 GLY A O 1
ATOM 2809 N N . CYS A 1 363 ? -0.850 10.020 2.902 1.00 57.09 363 CYS A N 1
ATOM 2810 C CA . CYS A 1 363 ? -0.931 9.790 1.444 1.00 57.09 363 CYS A CA 1
ATOM 2811 C C . CYS A 1 363 ? -0.586 8.360 0.967 1.00 57.09 363 CYS A C 1
ATOM 2813 O O . CYS A 1 363 ? -0.157 8.162 -0.165 1.00 57.09 363 CYS A O 1
ATOM 2815 N N . SER A 1 364 ? -0.685 7.355 1.836 1.00 61.34 364 SER A N 1
ATOM 2816 C CA . SER A 1 364 ? -0.389 5.946 1.536 1.00 61.34 364 SER A CA 1
ATOM 2817 C C . SER A 1 364 ? -1.356 4.990 2.253 1.00 61.34 364 SER A C 1
ATOM 2819 O O . SER A 1 364 ? -1.008 3.835 2.527 1.00 61.34 364 SER A O 1
ATOM 2821 N N . THR A 1 365 ? -2.554 5.474 2.608 1.00 63.47 365 THR A N 1
ATOM 2822 C CA . THR A 1 365 ? -3.576 4.725 3.364 1.00 63.47 365 THR A CA 1
ATOM 2823 C C . THR A 1 365 ? -4.040 3.468 2.644 1.00 63.47 365 THR A C 1
ATOM 2825 O O . THR A 1 365 ? -4.317 2.451 3.267 1.00 63.47 365 THR A O 1
ATOM 2828 N N . ASP A 1 366 ? -4.068 3.504 1.323 1.00 73.19 366 ASP A N 1
ATOM 2829 C CA . ASP A 1 366 ? -4.575 2.450 0.464 1.00 73.19 366 ASP A CA 1
ATOM 2830 C C . ASP A 1 366 ? -3.631 1.237 0.386 1.00 73.19 366 ASP A C 1
ATOM 2832 O O . ASP A 1 366 ? -4.077 0.146 0.044 1.00 73.19 366 ASP A O 1
ATOM 2836 N N . ARG A 1 367 ? -2.356 1.375 0.783 1.00 80.38 367 ARG A N 1
ATOM 2837 C CA . ARG A 1 367 ? -1.352 0.284 0.810 1.00 80.38 367 ARG A CA 1
ATOM 2838 C C . ARG A 1 367 ? -1.059 -0.250 2.212 1.00 80.38 367 ARG A C 1
ATOM 2840 O O . ARG A 1 367 ? -0.332 -1.233 2.354 1.00 80.38 367 ARG A O 1
ATOM 2847 N N . THR A 1 368 ? -1.564 0.420 3.245 1.00 88.00 368 THR A N 1
ATOM 2848 C CA . THR A 1 368 ? -1.190 0.155 4.635 1.00 88.00 368 THR A CA 1
ATOM 2849 C C . THR A 1 368 ? -2.408 -0.127 5.504 1.00 88.00 368 THR A C 1
ATOM 2851 O O . THR A 1 368 ? -3.514 0.361 5.275 1.00 88.00 368 THR A O 1
ATOM 2854 N N . TYR A 1 369 ? -2.216 -0.938 6.536 1.00 90.25 369 TYR A N 1
ATOM 2855 C CA . TYR A 1 369 ? -3.248 -1.231 7.518 1.00 90.25 369 TYR A CA 1
ATOM 2856 C C . TYR A 1 369 ? -2.673 -1.214 8.930 1.00 90.25 369 TYR A C 1
ATOM 2858 O O . TYR A 1 369 ? -1.505 -1.521 9.160 1.00 90.25 369 TYR A O 1
ATOM 2866 N N . LEU A 1 370 ? -3.509 -0.803 9.883 1.00 91.81 370 LEU A N 1
ATOM 2867 C CA . LEU A 1 370 ? -3.133 -0.679 11.285 1.00 91.81 370 LEU A CA 1
ATOM 2868 C C . LEU A 1 370 ? -3.584 -1.926 12.046 1.00 91.81 370 LEU A C 1
ATOM 2870 O O . LEU A 1 370 ? -4.781 -2.200 12.112 1.00 91.81 370 LEU A O 1
ATOM 2874 N N . ILE A 1 371 ? -2.640 -2.653 12.635 1.00 94.88 371 ILE A N 1
ATOM 2875 C CA . ILE A 1 371 ? -2.880 -3.847 13.445 1.00 94.88 371 ILE A CA 1
ATOM 2876 C C . ILE A 1 371 ? -2.827 -3.508 14.933 1.00 94.88 371 ILE A C 1
ATOM 2878 O O . ILE A 1 371 ? -1.893 -2.862 15.410 1.00 94.88 371 ILE A O 1
ATOM 2882 N N . ALA A 1 372 ? -3.822 -3.994 15.672 1.00 96.88 372 ALA A N 1
ATOM 2883 C CA . ALA A 1 372 ? -3.848 -4.014 17.126 1.00 96.88 372 ALA A CA 1
ATOM 2884 C C . ALA A 1 372 ? -3.115 -5.247 17.670 1.00 96.88 372 ALA A C 1
ATOM 2886 O O . ALA A 1 372 ? -3.450 -6.382 17.322 1.00 96.88 372 ALA A O 1
ATOM 2887 N N . LYS A 1 373 ? -2.172 -5.048 18.597 1.00 96.31 373 LYS A N 1
ATOM 2888 C CA . LYS A 1 373 ? -1.488 -6.141 19.309 1.00 96.31 373 LYS A CA 1
ATOM 2889 C C . LYS A 1 373 ? -2.327 -6.646 20.483 1.00 96.31 373 LYS A C 1
ATOM 2891 O O . LYS A 1 373 ? -1.964 -6.470 21.643 1.00 96.31 373 LYS A O 1
ATOM 2896 N N . VAL A 1 374 ? -3.468 -7.252 20.173 1.00 97.12 374 VAL A N 1
ATOM 2897 C CA . VAL A 1 374 ? -4.453 -7.719 21.160 1.00 97.12 374 VAL A CA 1
ATOM 2898 C C . VAL A 1 374 ? -4.778 -9.189 20.971 1.00 97.12 374 VAL A C 1
ATOM 2900 O O . VAL A 1 374 ? -4.649 -9.748 19.883 1.00 97.12 374 VAL A O 1
ATOM 2903 N N . LYS A 1 375 ? -5.206 -9.833 22.052 1.00 97.06 375 LYS A N 1
ATOM 2904 C CA . LYS A 1 375 ? -5.700 -11.208 22.030 1.00 97.06 375 LYS A CA 1
ATOM 2905 C C . LYS A 1 375 ? -7.213 -11.203 21.882 1.00 97.06 375 LYS A C 1
ATOM 2907 O O . LYS A 1 375 ? -7.898 -10.369 22.460 1.00 97.06 375 LYS A O 1
ATOM 2912 N N . LYS A 1 376 ? -7.752 -12.234 21.229 1.00 97.06 376 LYS A N 1
ATOM 2913 C CA . LYS A 1 376 ? -9.203 -12.412 21.050 1.00 97.06 376 LYS A CA 1
ATOM 2914 C C . LYS A 1 376 ? -10.021 -12.307 22.343 1.00 97.06 376 LYS A C 1
ATOM 2916 O O . LYS A 1 376 ? -11.135 -11.813 22.323 1.00 97.06 376 LYS A O 1
ATOM 2921 N N . GLY A 1 377 ? -9.473 -12.771 23.470 1.00 97.69 377 GLY A N 1
ATOM 2922 C CA . GLY A 1 377 ? -10.149 -12.714 24.773 1.00 97.69 377 GLY A CA 1
ATOM 2923 C C . GLY A 1 377 ? -10.259 -11.313 25.388 1.00 97.69 377 GLY A C 1
ATOM 2924 O O . GLY A 1 377 ? -10.935 -11.169 26.397 1.00 97.69 377 GLY A O 1
ATOM 2925 N N . GLU A 1 378 ? -9.596 -10.312 24.809 1.00 97.69 378 GLU A N 1
ATOM 2926 C CA . GLU A 1 378 ? -9.652 -8.896 25.210 1.00 97.69 378 GLU A CA 1
ATOM 2927 C C . GLU A 1 378 ? -10.652 -8.102 24.348 1.00 97.69 378 GLU A C 1
ATOM 2929 O O . GLU A 1 378 ? -10.741 -6.880 24.458 1.00 97.69 378 GLU A O 1
ATOM 2934 N N . LEU A 1 379 ? -11.361 -8.791 23.448 1.00 98.25 379 LEU A N 1
ATOM 2935 C CA . LEU A 1 379 ? -12.261 -8.209 22.466 1.00 98.25 379 LEU A CA 1
ATOM 2936 C C . LEU A 1 379 ? -13.713 -8.576 22.763 1.00 98.25 379 LEU A C 1
ATOM 2938 O O . LEU A 1 379 ? -14.043 -9.734 23.019 1.00 98.25 379 LEU A O 1
ATOM 2942 N N . ASN A 1 380 ? -14.588 -7.587 22.629 1.00 98.06 380 ASN A N 1
ATOM 2943 C CA . ASN A 1 380 ? -16.032 -7.746 22.706 1.00 98.06 380 ASN A CA 1
ATOM 2944 C C . ASN A 1 380 ? -16.616 -7.790 21.293 1.00 98.06 380 ASN A C 1
ATOM 2946 O O . ASN A 1 380 ? -16.347 -6.900 20.489 1.00 98.06 380 ASN A O 1
ATOM 2950 N N . GLU A 1 381 ? -17.418 -8.809 20.981 1.00 97.94 381 GLU A N 1
ATOM 2951 C CA . GLU A 1 381 ? -18.205 -8.858 19.742 1.00 97.94 381 GLU A CA 1
ATOM 2952 C C . GLU A 1 381 ? -19.333 -7.817 19.811 1.00 97.94 381 GLU A C 1
ATOM 2954 O O . GLU A 1 381 ? -20.199 -7.887 20.683 1.00 97.94 381 GLU A O 1
ATOM 2959 N N . VAL A 1 382 ? -19.323 -6.854 18.887 1.00 97.44 382 VAL A N 1
ATOM 2960 C CA . VAL A 1 382 ? -20.263 -5.715 18.881 1.00 97.44 382 VAL A CA 1
ATOM 2961 C C . VAL A 1 382 ? -21.093 -5.608 17.609 1.00 97.44 382 VAL A C 1
ATOM 2963 O O . VAL A 1 382 ? -21.943 -4.732 17.502 1.00 97.44 382 VAL A O 1
ATOM 2966 N N . GLY A 1 383 ? -20.871 -6.476 16.625 1.00 96.75 383 GLY A N 1
ATOM 2967 C CA . GLY A 1 383 ? -21.666 -6.465 15.406 1.00 96.75 383 GLY A CA 1
ATOM 2968 C C . GLY A 1 383 ? -21.194 -7.462 14.365 1.00 96.75 383 GLY A C 1
ATOM 2969 O O . GLY A 1 383 ? -20.217 -8.191 14.559 1.00 96.75 383 GLY A O 1
ATOM 2970 N N . LYS A 1 384 ? -21.913 -7.487 13.241 1.00 95.94 384 LYS A N 1
ATOM 2971 C CA . LYS A 1 384 ? -21.573 -8.292 12.064 1.00 95.94 384 LYS A CA 1
ATOM 2972 C C . LYS A 1 384 ? -21.850 -7.544 10.777 1.00 95.94 384 LYS A C 1
ATOM 2974 O O . LYS A 1 384 ? -22.788 -6.752 10.685 1.00 95.94 384 LYS A O 1
ATOM 2979 N N . THR A 1 385 ? -21.055 -7.846 9.769 1.00 92.88 385 THR A N 1
ATOM 2980 C CA . THR A 1 385 ? -21.309 -7.443 8.389 1.00 92.88 385 THR A CA 1
ATOM 2981 C C . THR A 1 385 ? -22.406 -8.303 7.741 1.00 92.88 385 THR A C 1
ATOM 2983 O O . THR A 1 385 ? -22.739 -9.373 8.267 1.00 92.88 385 THR A O 1
ATOM 2986 N N . PRO A 1 386 ? -22.956 -7.899 6.579 1.00 89.12 386 PRO A N 1
ATOM 2987 C CA . PRO A 1 386 ? -23.885 -8.730 5.805 1.00 89.12 386 PRO A CA 1
ATOM 2988 C C . PRO A 1 386 ? -23.350 -10.124 5.431 1.00 89.12 386 PRO A C 1
ATOM 2990 O O . PRO A 1 386 ? -24.111 -11.091 5.427 1.00 89.12 386 PRO A O 1
ATOM 2993 N N . GLY A 1 387 ? -22.053 -10.243 5.141 1.00 90.44 387 GLY A N 1
ATOM 2994 C CA . GLY A 1 387 ? -21.347 -11.493 4.848 1.00 90.44 387 GLY A CA 1
ATOM 2995 C C . GLY A 1 387 ? -20.965 -12.303 6.089 1.00 90.44 387 GLY A C 1
ATOM 2996 O O . GLY A 1 387 ? -20.435 -13.406 5.959 1.00 90.44 387 GLY A O 1
ATOM 2997 N N . GLY A 1 388 ? -21.280 -11.807 7.290 1.00 92.50 388 GLY A N 1
ATOM 2998 C CA . GLY A 1 388 ? -21.104 -12.520 8.554 1.00 92.50 388 GLY A CA 1
ATOM 2999 C C . GLY A 1 388 ? -19.740 -12.337 9.221 1.00 92.50 388 GLY A C 1
ATOM 3000 O O . GLY A 1 388 ? -19.483 -13.000 10.228 1.00 92.50 388 GLY A O 1
ATOM 3001 N N . GLN A 1 389 ? -18.882 -11.446 8.714 1.00 93.25 389 GLN A N 1
ATOM 3002 C CA . GLN A 1 389 ? -17.641 -11.062 9.383 1.00 93.25 389 GLN A CA 1
ATOM 3003 C C . GLN A 1 389 ? -17.968 -10.387 10.719 1.00 93.25 389 GLN A C 1
ATOM 3005 O O . GLN A 1 389 ? -18.767 -9.451 10.791 1.00 93.25 389 GLN A O 1
ATOM 3010 N N . VAL A 1 390 ? -17.359 -10.896 11.788 1.00 95.81 390 VAL A N 1
ATOM 3011 C CA . VAL A 1 390 ? -17.552 -10.382 13.145 1.00 95.81 390 VAL A CA 1
ATOM 3012 C C . VAL A 1 390 ? -16.757 -9.095 13.329 1.00 95.81 390 VAL A C 1
ATOM 3014 O O . VAL A 1 390 ? -15.602 -9.005 12.910 1.00 95.81 390 VAL A O 1
ATOM 3017 N N . VAL A 1 391 ? -17.384 -8.116 13.975 1.00 96.38 391 VAL A N 1
ATOM 3018 C CA . VAL A 1 391 ? -16.790 -6.829 14.323 1.00 96.38 391 VAL A CA 1
ATOM 3019 C C . VAL A 1 391 ? -16.606 -6.752 15.834 1.00 96.38 391 VAL A C 1
ATOM 3021 O O . VAL A 1 391 ? -17.507 -7.104 16.601 1.00 96.38 391 VAL A O 1
ATOM 3024 N N . TYR A 1 392 ? -15.436 -6.278 16.254 1.00 98.19 392 TYR A N 1
ATOM 3025 C CA . TYR A 1 392 ? -15.024 -6.249 17.651 1.00 98.19 392 TYR A CA 1
ATOM 3026 C C . TYR A 1 392 ? -14.739 -4.833 18.159 1.00 98.19 392 TYR A C 1
ATOM 3028 O O . TYR A 1 392 ? -14.374 -3.942 17.393 1.00 98.19 392 TYR A O 1
ATOM 3036 N N . GLN A 1 393 ? -14.829 -4.643 19.471 1.00 98.31 393 GLN A N 1
ATOM 3037 C CA . GLN A 1 393 ? -14.323 -3.470 20.188 1.00 98.31 393 GLN A CA 1
ATOM 3038 C C . GLN A 1 393 ? -13.523 -3.897 21.424 1.00 98.31 393 GLN A C 1
ATOM 3040 O O . GLN A 1 393 ? -13.553 -5.056 21.832 1.00 98.31 393 GLN A O 1
ATOM 3045 N N . LEU A 1 394 ? -12.787 -2.949 22.000 1.00 98.06 394 LEU A N 1
ATOM 3046 C CA . LEU A 1 394 ? -12.046 -3.127 23.252 1.00 98.06 394 LEU A CA 1
ATOM 3047 C C . LEU A 1 394 ? -12.865 -2.539 24.402 1.00 98.06 394 LEU A C 1
ATOM 3049 O O . LEU A 1 394 ? -13.667 -1.630 24.184 1.00 98.06 394 LEU A O 1
ATOM 3053 N N . ASP A 1 395 ? -12.611 -3.002 25.623 1.00 97.25 395 ASP A N 1
ATOM 3054 C CA . ASP A 1 395 ? -13.129 -2.343 26.823 1.00 97.25 395 ASP A CA 1
ATOM 3055 C C . ASP A 1 395 ? -12.630 -0.893 26.923 1.00 97.25 395 ASP A C 1
ATOM 3057 O O . ASP A 1 395 ? -11.508 -0.569 26.516 1.00 97.25 395 ASP A O 1
ATOM 3061 N N . SER A 1 396 ? -13.450 -0.006 27.495 1.00 95.44 396 SER A N 1
ATOM 3062 C CA . SER A 1 396 ? -13.146 1.430 27.560 1.00 95.44 396 SER A CA 1
ATOM 3063 C C . SER A 1 396 ? -11.942 1.783 28.441 1.00 95.44 396 SER A C 1
ATOM 3065 O O . SER A 1 396 ? -11.345 2.858 28.314 1.00 95.44 396 SER A O 1
ATOM 3067 N N . ASP A 1 397 ? -11.524 0.866 29.313 1.00 95.75 397 ASP A N 1
ATOM 3068 C CA . ASP A 1 397 ? -10.322 0.998 30.123 1.00 95.75 397 ASP A CA 1
ATOM 306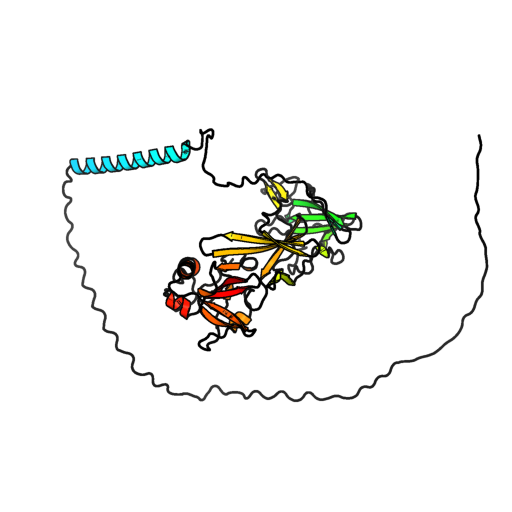9 C C . ASP A 1 397 ? -9.047 0.476 29.436 1.00 95.75 397 ASP A C 1
ATOM 3071 O O . ASP A 1 397 ? -7.953 0.747 29.953 1.00 95.75 397 ASP A O 1
ATOM 3075 N N . SER A 1 398 ? -9.167 -0.156 28.260 1.00 97.56 398 SER A N 1
ATOM 3076 C CA . SER A 1 398 ? -8.055 -0.695 27.475 1.00 97.56 398 SER A CA 1
ATOM 3077 C C . SER A 1 398 ? -6.975 0.365 27.209 1.00 97.56 398 SER A C 1
ATOM 3079 O O . SER A 1 398 ? -7.279 1.448 26.689 1.00 97.56 398 SER A O 1
ATOM 3081 N N . PRO A 1 399 ? -5.693 0.078 27.520 1.00 96.06 399 PRO A N 1
ATOM 3082 C CA . PRO A 1 399 ? -4.586 0.979 27.205 1.00 96.06 399 PRO A CA 1
ATOM 3083 C C . PRO A 1 399 ? -4.498 1.318 25.714 1.00 96.06 399 PRO A C 1
ATOM 3085 O O . PRO A 1 399 ? -4.285 2.477 25.368 1.00 96.06 399 PRO A O 1
ATOM 3088 N N . LEU A 1 400 ? -4.737 0.334 24.840 1.00 95.38 400 LEU A N 1
ATOM 3089 C CA . LEU A 1 400 ? -4.701 0.527 23.392 1.00 95.38 400 LEU A CA 1
ATOM 3090 C C . LEU A 1 400 ? -5.816 1.466 22.913 1.00 95.38 400 LEU A C 1
ATOM 3092 O O . LEU A 1 400 ? -5.579 2.330 22.073 1.00 95.38 400 LEU A O 1
ATOM 3096 N N . LEU A 1 401 ? -7.032 1.336 23.450 1.00 96.56 401 LEU A N 1
ATOM 3097 C CA . LEU A 1 401 ? -8.119 2.248 23.096 1.00 96.56 401 LEU A CA 1
ATOM 3098 C C . LEU A 1 401 ? -7.799 3.684 23.522 1.00 96.56 401 LEU A C 1
ATOM 3100 O O . LEU A 1 401 ? -8.020 4.615 22.753 1.00 96.56 401 LEU A O 1
ATOM 3104 N N . LYS A 1 402 ? -7.241 3.877 24.721 1.00 95.56 402 LYS A N 1
ATOM 3105 C CA . LYS A 1 402 ? -6.816 5.207 25.183 1.00 95.56 402 LYS A CA 1
ATOM 3106 C C . LYS A 1 402 ? -5.747 5.802 24.265 1.00 95.56 402 LYS A C 1
ATOM 3108 O O . LYS A 1 402 ? -5.875 6.957 23.872 1.00 95.56 402 LYS A O 1
ATOM 3113 N N . GLU A 1 403 ? -4.763 5.001 23.858 1.00 93.75 403 GLU A N 1
ATOM 3114 C CA . GLU A 1 403 ? -3.738 5.398 22.885 1.00 93.75 403 GLU A CA 1
ATOM 3115 C C . GLU A 1 403 ? -4.359 5.812 21.538 1.00 93.75 403 GLU A C 1
ATOM 3117 O O . GLU A 1 403 ? -4.069 6.897 21.025 1.00 93.75 403 GLU A O 1
ATOM 3122 N N . LEU A 1 404 ? -5.266 4.997 20.986 1.00 92.25 404 LEU A N 1
ATOM 3123 C CA . LEU A 1 404 ? -5.981 5.300 19.741 1.00 92.25 404 LEU A CA 1
ATOM 3124 C C . LEU A 1 404 ? -6.813 6.580 19.855 1.00 92.25 404 LEU A C 1
ATOM 3126 O O . LEU A 1 404 ? -6.779 7.427 18.962 1.00 92.25 404 LEU A O 1
ATOM 3130 N N . PHE A 1 405 ? -7.539 6.743 20.956 1.00 94.50 405 PHE A N 1
ATOM 3131 C CA . PHE A 1 405 ? -8.362 7.914 21.225 1.00 94.50 405 PHE A CA 1
ATOM 3132 C C . PHE A 1 405 ? -7.510 9.196 21.302 1.00 94.50 405 PHE A C 1
ATOM 3134 O O . PHE A 1 405 ? -7.829 10.205 20.668 1.00 94.50 405 PHE A O 1
ATOM 3141 N N . GLU A 1 406 ? -6.388 9.165 22.020 1.00 91.88 406 GLU A N 1
ATOM 3142 C CA . GLU A 1 406 ? -5.497 10.320 22.161 1.00 91.88 406 GLU A CA 1
ATOM 3143 C C . GLU A 1 406 ? -4.797 10.678 20.841 1.00 91.88 406 GLU A C 1
ATOM 3145 O O . GLU A 1 406 ? -4.811 11.841 20.432 1.00 91.88 406 GLU A O 1
ATOM 3150 N N . LYS A 1 407 ? -4.237 9.687 20.134 1.00 89.62 407 LYS A N 1
ATOM 3151 C CA . LYS A 1 407 ? -3.456 9.892 18.901 1.00 89.62 407 LYS A CA 1
ATOM 3152 C C . LYS A 1 407 ? -4.329 10.220 17.690 1.00 89.62 407 LYS A C 1
ATOM 3154 O O . LYS A 1 407 ? -3.982 11.074 16.862 1.00 89.62 407 LYS A O 1
ATOM 3159 N N . ASN A 1 408 ? -5.461 9.530 17.548 1.00 87.94 408 ASN A N 1
ATOM 3160 C CA . ASN A 1 408 ? -6.239 9.588 16.316 1.00 87.94 408 ASN A CA 1
ATOM 3161 C C . ASN A 1 408 ? -7.385 10.589 16.392 1.00 87.94 408 ASN A C 1
ATOM 3163 O O . ASN A 1 408 ? -7.517 11.388 15.459 1.00 87.94 408 ASN A O 1
ATOM 3167 N N . TYR A 1 409 ? -8.143 10.590 17.489 1.00 91.81 409 TYR A N 1
ATOM 3168 C CA . TYR A 1 409 ? -9.301 11.463 17.661 1.00 91.81 409 TYR A CA 1
ATOM 3169 C C . TYR A 1 409 ? -8.925 12.865 18.167 1.00 91.81 409 TYR A C 1
ATOM 3171 O O . TYR A 1 409 ? -9.463 13.844 17.652 1.00 91.81 409 TYR A O 1
ATOM 3179 N N . ASN A 1 410 ? -7.991 12.988 19.123 1.00 87.56 410 ASN A N 1
ATOM 3180 C CA . ASN A 1 410 ? -7.511 14.271 19.670 1.00 87.56 410 ASN A CA 1
ATOM 3181 C C . ASN A 1 410 ? -8.655 15.277 19.948 1.00 87.56 410 ASN A C 1
ATOM 3183 O O . ASN A 1 410 ? -8.713 16.364 19.374 1.00 87.56 410 ASN A O 1
ATOM 3187 N N . LYS A 1 411 ? -9.629 14.878 20.781 1.00 88.88 411 LYS A N 1
ATOM 3188 C CA . LYS A 1 411 ? -10.834 15.668 21.131 1.00 88.88 411 LYS A CA 1
ATOM 3189 C C . LYS A 1 411 ? -11.739 16.056 19.950 1.00 88.88 411 LYS A C 1
ATOM 3191 O O . LYS A 1 411 ? -12.610 16.913 20.107 1.00 88.88 411 LYS A O 1
ATOM 3196 N N . GLY A 1 412 ? -11.572 15.437 18.785 1.00 87.75 412 GLY A N 1
ATOM 3197 C CA . GLY A 1 412 ? -12.402 15.695 17.613 1.00 87.75 412 GLY A CA 1
ATOM 3198 C C . GLY A 1 412 ? -12.111 17.038 16.956 1.00 87.75 412 GLY A C 1
ATOM 3199 O O . GLY A 1 412 ? -12.988 17.592 16.305 1.00 87.75 412 GLY A O 1
ATOM 3200 N N . GLU A 1 413 ? -10.896 17.580 17.090 1.00 88.44 413 GLU A N 1
ATOM 3201 C CA . GLU A 1 413 ? -10.515 18.845 16.434 1.00 88.44 413 GLU A CA 1
ATOM 3202 C C . GLU A 1 413 ? -10.766 18.832 14.919 1.00 88.44 413 GLU A C 1
ATOM 3204 O O . GLU A 1 413 ? -11.052 19.872 14.329 1.00 88.44 413 GLU A O 1
ATOM 3209 N N . LYS A 1 414 ? -10.694 17.646 14.303 1.00 86.06 414 LYS A N 1
ATOM 3210 C CA . LYS A 1 414 ? -10.958 17.433 12.878 1.00 86.06 414 LYS A CA 1
ATOM 3211 C C . LYS A 1 414 ? -12.384 16.977 12.567 1.00 86.06 414 LYS A C 1
ATOM 3213 O O . LYS A 1 414 ? -12.705 16.874 11.393 1.00 86.06 414 LYS A O 1
ATOM 3218 N N . ALA A 1 415 ? -13.225 16.696 13.564 1.00 89.94 415 ALA A N 1
ATOM 3219 C CA . ALA A 1 415 ? -14.583 16.212 13.334 1.00 89.94 415 ALA A CA 1
ATOM 3220 C C . ALA A 1 415 ? -15.436 17.276 12.623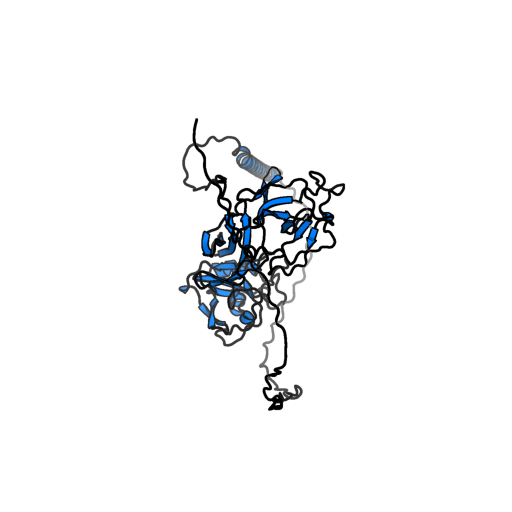 1.00 89.94 415 ALA A C 1
ATOM 3222 O O . ALA A 1 415 ? -15.409 18.459 12.985 1.00 89.94 415 ALA A O 1
ATOM 3223 N N . THR A 1 416 ? -16.204 16.851 11.617 1.00 83.88 416 THR A N 1
ATOM 3224 C CA . THR A 1 416 ? -17.016 17.748 10.778 1.00 83.88 416 THR A CA 1
ATOM 3225 C C . THR A 1 416 ? -18.237 18.300 11.510 1.00 83.88 416 THR A C 1
ATOM 3227 O O . THR A 1 416 ? -18.646 19.430 11.244 1.00 83.88 416 THR A O 1
ATOM 3230 N N . GLU A 1 417 ? -18.798 17.548 12.460 1.00 91.94 417 GLU A N 1
ATOM 3231 C CA . GLU A 1 417 ? -19.985 17.938 13.225 1.00 91.94 417 GLU A CA 1
ATOM 3232 C C . GLU A 1 417 ? -19.662 18.151 14.709 1.00 91.94 417 GLU A C 1
ATOM 3234 O O . GLU A 1 417 ? -18.907 17.395 15.321 1.00 91.94 417 GLU A O 1
ATOM 3239 N N . ASP A 1 418 ? -20.274 19.169 15.320 1.00 94.75 418 ASP A N 1
ATOM 3240 C CA . ASP A 1 418 ? -19.985 19.559 16.707 1.00 94.75 418 ASP A CA 1
ATOM 3241 C C . ASP A 1 418 ? -20.358 18.488 17.740 1.00 94.75 418 ASP A C 1
ATOM 3243 O O . ASP A 1 418 ? -19.731 18.414 18.795 1.00 94.75 418 ASP A O 1
ATOM 3247 N N . GLN A 1 419 ? -21.341 17.633 17.435 1.00 95.19 419 GLN A N 1
ATOM 3248 C CA . GLN A 1 419 ? -21.741 16.531 18.316 1.00 95.19 419 GLN A CA 1
ATOM 3249 C C . GLN A 1 419 ? -20.652 15.463 18.488 1.00 95.19 419 GLN A C 1
ATOM 3251 O O . GLN A 1 419 ? -20.673 14.730 19.473 1.00 95.19 419 GLN A O 1
ATOM 3256 N N . TYR A 1 420 ? -19.686 15.409 17.566 1.00 95.19 420 TYR A N 1
ATOM 3257 C CA . TYR A 1 420 ? -18.555 14.484 17.602 1.00 95.19 420 TYR A CA 1
ATOM 3258 C C . TYR A 1 420 ? -17.290 15.118 18.183 1.00 95.19 420 TYR A C 1
ATOM 3260 O O . TYR A 1 420 ? -16.211 14.543 18.070 1.00 95.19 420 TYR A O 1
ATOM 3268 N N . LYS A 1 421 ? -17.379 16.296 18.812 1.00 95.56 421 LYS A N 1
ATOM 3269 C CA . LYS A 1 421 ? -16.246 16.969 19.466 1.00 95.56 421 LYS A CA 1
ATOM 3270 C C . LYS A 1 421 ? -16.264 16.741 20.972 1.00 95.56 421 LYS A C 1
ATOM 3272 O O . LYS A 1 421 ? -17.320 16.737 21.595 1.00 95.56 421 LYS A O 1
ATOM 3277 N N . ASN A 1 422 ? -15.078 16.654 21.571 1.00 96.06 422 ASN A N 1
ATOM 3278 C CA . ASN A 1 422 ? -14.877 16.465 23.011 1.00 96.06 422 ASN A CA 1
ATOM 3279 C C . ASN A 1 422 ? -15.606 15.244 23.604 1.00 96.06 422 ASN A C 1
ATOM 3281 O O . ASN A 1 422 ? -16.027 15.292 24.761 1.00 96.06 422 ASN A O 1
ATOM 3285 N N . LEU A 1 423 ? -15.751 14.166 22.830 1.00 96.94 423 LEU A N 1
ATOM 3286 C CA . LEU A 1 423 ? -16.264 12.895 23.337 1.00 96.94 423 LEU A CA 1
ATOM 3287 C C . LEU A 1 423 ? -15.357 12.380 24.464 1.00 96.94 423 LEU A C 1
ATOM 3289 O O . LEU A 1 423 ? -14.152 12.631 24.456 1.00 96.94 423 LEU A O 1
ATOM 3293 N N . THR A 1 424 ? -15.916 11.665 25.436 1.00 97.06 424 THR A N 1
ATOM 3294 C CA . THR A 1 424 ? -15.126 10.804 26.331 1.00 97.06 424 THR A CA 1
ATOM 3295 C C . THR A 1 424 ? -14.721 9.517 25.606 1.00 97.06 424 THR A C 1
ATOM 3297 O O . THR A 1 424 ? -15.226 9.231 24.522 1.00 97.06 424 THR A O 1
ATOM 3300 N N . VAL A 1 425 ? -13.833 8.713 26.205 1.00 96.81 425 VAL A N 1
ATOM 3301 C CA . VAL A 1 425 ? -13.480 7.390 25.657 1.00 96.81 425 VAL A CA 1
ATOM 3302 C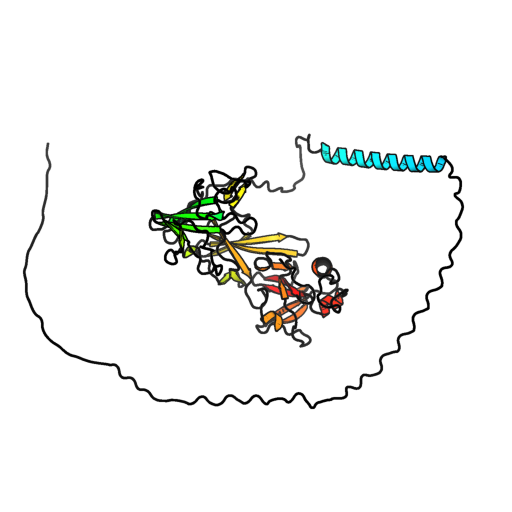 C . VAL A 1 425 ? -14.723 6.504 25.530 1.00 96.81 425 VAL A C 1
ATOM 3304 O O . VAL A 1 425 ? -14.950 5.951 24.462 1.00 96.81 425 VAL A O 1
ATOM 3307 N N . ASP A 1 426 ? -15.571 6.453 26.565 1.00 97.19 426 ASP A N 1
ATOM 3308 C CA . ASP A 1 426 ? -16.830 5.693 26.525 1.00 97.19 426 ASP A CA 1
ATOM 3309 C C . ASP A 1 426 ? -17.734 6.172 25.381 1.00 97.19 426 ASP A C 1
ATOM 3311 O O . ASP A 1 426 ? -18.174 5.376 24.565 1.00 97.19 426 ASP A O 1
ATOM 3315 N N . GLN A 1 427 ? -17.936 7.488 25.247 1.00 96.94 427 GLN A N 1
ATOM 3316 C CA . GLN A 1 427 ? -18.773 8.045 24.179 1.00 96.94 427 GLN A CA 1
ATOM 3317 C C . GLN A 1 427 ? -18.204 7.782 22.781 1.00 96.94 427 GLN A C 1
ATOM 3319 O O . GLN A 1 427 ? -18.962 7.597 21.835 1.00 96.94 427 GLN A O 1
ATOM 3324 N N . PHE A 1 428 ? -16.879 7.787 22.634 1.00 96.50 428 PHE A N 1
ATOM 3325 C CA . PHE A 1 428 ? -16.219 7.439 21.380 1.00 96.50 428 PHE A CA 1
ATOM 3326 C C . PHE A 1 428 ? -16.433 5.961 21.021 1.00 96.50 428 PHE A C 1
ATOM 3328 O O . PHE A 1 428 ? -16.694 5.656 19.857 1.00 96.50 428 PHE A O 1
ATOM 3335 N N . THR A 1 429 ? -16.380 5.059 22.004 1.00 96.62 429 THR A N 1
ATOM 3336 C CA . THR A 1 429 ? -16.669 3.628 21.820 1.00 96.62 429 THR A CA 1
ATOM 3337 C C . THR A 1 429 ? -18.146 3.375 21.519 1.00 96.62 429 THR A C 1
ATOM 3339 O O . THR A 1 429 ? -18.441 2.699 20.533 1.00 96.62 429 THR A O 1
ATOM 3342 N N . ASP A 1 430 ? -19.056 3.977 22.293 1.00 95.56 430 ASP A N 1
ATOM 3343 C CA . ASP A 1 430 ? -20.516 3.849 22.153 1.00 95.56 430 ASP A CA 1
ATOM 3344 C C . ASP A 1 430 ? -21.019 4.369 20.799 1.00 95.56 430 ASP A C 1
ATOM 3346 O O . ASP A 1 430 ? -22.004 3.879 20.259 1.00 95.56 430 ASP A O 1
ATOM 3350 N N . GLN A 1 431 ? -20.347 5.372 20.228 1.00 95.00 431 GLN A N 1
ATOM 3351 C CA . GLN A 1 431 ? -20.651 5.884 18.888 1.00 95.00 431 GLN A CA 1
ATOM 3352 C C . GLN A 1 431 ? -19.914 5.130 17.773 1.00 95.00 431 GLN A C 1
ATOM 3354 O O . GLN A 1 431 ? -19.894 5.582 16.628 1.00 95.00 431 GLN A O 1
ATOM 3359 N N . HIS A 1 432 ? -19.276 4.006 18.103 1.00 95.56 432 HIS A N 1
ATOM 3360 C CA . HIS A 1 432 ? -18.483 3.192 17.188 1.00 95.56 432 HIS A CA 1
ATOM 3361 C C . HIS A 1 432 ? -17.445 4.012 16.410 1.00 95.56 432 HIS A C 1
ATOM 3363 O O . HIS A 1 432 ? -17.255 3.828 15.205 1.00 95.56 432 HIS A O 1
ATOM 3369 N N . GLY A 1 433 ? -16.741 4.917 17.101 1.00 94.56 433 GLY A N 1
ATOM 3370 C CA . GLY A 1 433 ? -15.659 5.726 16.530 1.00 94.56 433 GLY A CA 1
ATOM 3371 C C . GLY A 1 433 ? -14.502 4.900 15.966 1.00 94.56 433 GLY A C 1
ATOM 3372 O O . GLY A 1 433 ? -13.732 5.381 15.132 1.00 94.56 433 GLY A O 1
ATOM 3373 N N . TYR A 1 434 ? -14.429 3.636 16.370 1.00 95.62 434 TYR A N 1
ATOM 3374 C CA . TYR A 1 434 ? -13.572 2.613 15.808 1.00 95.62 434 TYR A CA 1
ATOM 3375 C C . TYR A 1 434 ? -14.211 1.228 15.980 1.00 95.62 434 TYR A C 1
ATOM 3377 O O . TYR A 1 434 ? -15.137 1.043 16.779 1.00 95.62 434 TYR A O 1
ATOM 3385 N N . PHE A 1 435 ? -13.654 0.252 15.274 1.00 96.31 435 PHE A N 1
ATOM 3386 C CA . PHE A 1 435 ? -13.824 -1.166 15.561 1.00 96.31 435 PHE A CA 1
ATOM 3387 C C . PHE A 1 435 ? -12.615 -1.966 15.065 1.00 96.31 435 PHE A C 1
ATOM 3389 O O . PHE A 1 435 ? -11.734 -1.423 14.396 1.00 96.31 435 PHE A O 1
ATOM 3396 N N . LEU A 1 436 ? -12.570 -3.257 15.394 1.00 96.50 436 LEU A N 1
ATOM 3397 C CA . LEU A 1 436 ? -11.571 -4.194 14.901 1.00 96.50 436 LEU A CA 1
ATOM 3398 C C . LEU A 1 436 ? -12.207 -5.328 14.098 1.00 96.50 436 LEU A C 1
ATOM 3400 O O . LEU A 1 436 ? -13.326 -5.754 14.389 1.00 96.50 436 LEU A O 1
ATOM 3404 N N . ILE A 1 437 ? -11.465 -5.846 13.124 1.00 95.25 437 ILE A N 1
ATOM 3405 C CA . ILE A 1 437 ? -11.820 -7.046 12.357 1.00 95.25 437 ILE A CA 1
ATOM 3406 C C . ILE A 1 437 ? -10.653 -8.022 12.334 1.00 95.25 437 ILE A C 1
ATOM 3408 O O . ILE A 1 437 ? -9.501 -7.609 12.252 1.00 95.25 437 ILE A O 1
ATOM 3412 N N . GLU A 1 438 ? -10.963 -9.313 12.391 1.00 95.25 438 GLU A N 1
ATOM 3413 C CA . GLU A 1 438 ? -9.981 -10.386 12.221 1.00 95.25 438 GLU A CA 1
ATOM 3414 C C . GLU A 1 438 ? -9.712 -10.593 10.720 1.00 95.25 438 GLU A C 1
ATOM 3416 O O . GLU A 1 438 ? -10.660 -10.701 9.932 1.00 95.25 438 GLU A O 1
ATOM 3421 N N . ASN A 1 439 ? -8.438 -10.597 10.327 1.00 93.62 439 ASN A N 1
ATOM 3422 C CA . ASN A 1 439 ? -7.980 -10.875 8.964 1.00 93.62 439 ASN A CA 1
ATOM 3423 C C . ASN A 1 439 ? -7.579 -12.363 8.812 1.00 93.62 439 ASN A C 1
ATOM 3425 O O . ASN A 1 439 ? -7.538 -13.103 9.795 1.00 93.62 439 ASN A O 1
ATOM 3429 N N . GLY A 1 440 ? -7.280 -12.822 7.593 1.00 91.69 440 GLY A N 1
ATOM 3430 C CA . GLY A 1 440 ? -6.865 -14.212 7.332 1.00 91.69 440 GLY A CA 1
ATOM 3431 C C . GLY A 1 440 ? -5.515 -14.589 7.960 1.00 91.69 440 GLY A C 1
ATOM 3432 O O . GLY A 1 440 ? -5.276 -15.755 8.252 1.00 91.69 440 GLY A O 1
ATOM 3433 N N . PHE A 1 441 ? -4.682 -13.602 8.304 1.00 93.12 441 PHE A N 1
ATOM 3434 C CA . PHE A 1 441 ? -3.449 -13.802 9.074 1.00 93.12 441 PHE A CA 1
ATOM 3435 C C . PHE A 1 441 ? -3.693 -13.940 10.592 1.00 93.12 441 PHE A C 1
ATOM 3437 O O . PHE A 1 441 ? -2.740 -14.054 11.363 1.00 93.12 441 PHE A O 1
ATOM 3444 N N . ASN A 1 442 ? -4.955 -13.979 11.043 1.00 95.06 442 ASN A N 1
ATOM 3445 C CA . ASN A 1 442 ? -5.367 -13.992 12.455 1.00 95.06 442 ASN A CA 1
ATOM 3446 C C . ASN A 1 442 ? -4.938 -12.740 13.241 1.00 95.06 442 ASN A C 1
ATOM 3448 O O . ASN A 1 442 ? -4.631 -12.805 14.433 1.00 95.06 442 ASN A O 1
ATOM 3452 N N . GLU A 1 443 ? -4.924 -11.590 12.575 1.00 95.62 443 GLU A N 1
ATOM 3453 C CA . GLU A 1 443 ? -4.601 -10.292 13.161 1.00 95.62 443 GLU A CA 1
ATOM 3454 C C . GLU A 1 443 ? -5.836 -9.397 13.227 1.00 95.62 443 GLU A C 1
ATOM 3456 O O . GLU A 1 443 ? -6.768 -9.535 12.432 1.00 95.62 443 GLU A O 1
ATOM 3461 N N . TYR A 1 444 ? -5.826 -8.433 14.149 1.00 96.38 444 TYR A N 1
ATOM 3462 C CA . TYR A 1 444 ? -6.941 -7.511 14.344 1.00 96.38 444 TYR A CA 1
ATOM 3463 C C . TYR A 1 444 ? -6.650 -6.151 13.712 1.00 96.38 444 TYR A C 1
ATOM 3465 O O . TYR A 1 444 ? -5.893 -5.349 14.260 1.00 96.38 444 TYR A O 1
ATOM 3473 N N . ILE A 1 445 ? -7.270 -5.881 12.564 1.00 94.56 445 ILE A N 1
ATOM 3474 C CA . ILE A 1 445 ? -7.157 -4.603 11.855 1.00 94.56 445 ILE A CA 1
ATOM 3475 C C . ILE A 1 445 ? -8.059 -3.576 12.526 1.00 94.56 445 ILE A C 1
ATOM 3477 O O . ILE A 1 445 ? -9.240 -3.839 12.739 1.00 94.56 445 ILE A O 1
ATOM 3481 N N . ILE A 1 446 ? -7.523 -2.390 12.800 1.00 94.38 446 ILE A N 1
ATOM 3482 C CA . ILE A 1 446 ? -8.274 -1.251 13.325 1.00 94.38 446 ILE A CA 1
ATOM 3483 C C . ILE A 1 446 ? -8.901 -0.462 12.177 1.00 94.38 446 ILE A C 1
ATOM 3485 O O . ILE A 1 446 ? -8.208 0.048 11.291 1.00 94.38 446 ILE A O 1
ATOM 3489 N N . MET A 1 447 ? -10.215 -0.290 12.273 1.00 92.88 447 MET A N 1
ATOM 3490 C CA . MET A 1 447 ? -11.031 0.524 11.384 1.00 92.88 447 MET A CA 1
ATOM 3491 C C . MET A 1 447 ? -11.520 1.760 12.140 1.00 92.88 447 MET A C 1
ATOM 3493 O O . MET A 1 447 ? -12.025 1.642 13.256 1.00 92.88 447 MET A O 1
ATOM 3497 N N . LEU A 1 448 ? -11.380 2.948 11.552 1.00 92.00 448 LEU A N 1
ATOM 3498 C CA . LEU A 1 448 ? -11.775 4.224 12.160 1.00 92.00 448 LEU A CA 1
ATOM 3499 C C . LEU A 1 448 ? -12.980 4.827 11.441 1.00 92.00 448 LEU A C 1
ATOM 3501 O O . LEU A 1 448 ? -13.075 4.743 10.219 1.00 92.00 448 LEU A O 1
ATOM 3505 N N . SER A 1 449 ? -13.886 5.453 12.194 1.00 92.25 449 SER A N 1
ATOM 3506 C CA . SER A 1 449 ? -15.048 6.153 11.638 1.00 92.25 449 SER A CA 1
ATOM 3507 C C . SER A 1 449 ? -14.622 7.448 10.947 1.00 92.25 449 SER A C 1
ATOM 3509 O O . SER A 1 449 ? -14.115 8.359 11.593 1.00 92.25 449 SER A O 1
ATOM 3511 N N . GLY A 1 450 ? -14.926 7.576 9.656 1.00 89.06 450 GLY A N 1
ATOM 3512 C CA . GLY A 1 450 ? -14.710 8.783 8.856 1.00 89.06 450 GLY A CA 1
ATOM 3513 C C . GLY A 1 450 ? -15.587 9.972 9.256 1.00 89.06 450 GLY A C 1
ATOM 3514 O O . GLY A 1 450 ? -15.259 11.107 8.925 1.00 89.06 450 GLY A O 1
ATOM 3515 N N . THR A 1 451 ? -16.692 9.745 9.975 1.00 89.31 451 THR A N 1
ATOM 3516 C CA . THR A 1 451 ? -17.525 10.838 10.506 1.00 89.31 451 THR A CA 1
ATOM 3517 C C . THR A 1 451 ? -16.891 11.466 11.751 1.00 89.31 451 THR A C 1
ATOM 3519 O O . THR A 1 451 ? -16.901 12.687 11.902 1.00 89.31 451 THR A O 1
ATOM 3522 N N . ILE A 1 452 ? -16.326 10.641 12.638 1.00 92.44 452 ILE A N 1
ATOM 3523 C CA . ILE A 1 452 ? -15.746 11.090 13.915 1.00 92.44 452 ILE A CA 1
ATOM 3524 C C . ILE A 1 452 ? -14.277 11.496 13.742 1.00 92.44 452 ILE A C 1
ATOM 3526 O O . ILE A 1 452 ? -13.817 12.476 14.330 1.00 92.44 452 ILE A O 1
ATOM 3530 N N . ILE A 1 453 ? -13.545 10.759 12.910 1.00 89.94 453 ILE A N 1
ATOM 3531 C CA . ILE A 1 453 ? -12.150 10.997 12.563 1.00 89.94 453 ILE A CA 1
ATOM 3532 C C . ILE A 1 453 ? -12.089 11.104 11.037 1.00 89.94 453 ILE A C 1
ATOM 3534 O O . ILE A 1 453 ? -11.918 10.097 10.362 1.00 89.94 453 ILE A O 1
ATOM 3538 N N . PRO A 1 454 ? -12.263 12.295 10.446 1.00 82.69 454 PRO A N 1
ATOM 3539 C CA . PRO A 1 454 ? -12.158 12.416 9.000 1.00 82.69 454 PRO A CA 1
ATOM 3540 C C . PRO A 1 454 ? -10.766 12.016 8.524 1.00 82.69 454 PRO A C 1
ATOM 3542 O O . PRO A 1 454 ? -9.760 12.372 9.155 1.00 82.69 454 PRO A O 1
ATOM 3545 N N . ALA A 1 455 ? -10.717 11.285 7.407 1.00 76.75 455 ALA A N 1
ATOM 3546 C CA . ALA A 1 455 ? -9.469 11.005 6.718 1.00 76.75 455 ALA A CA 1
ATOM 3547 C C . ALA A 1 455 ? -8.753 12.338 6.459 1.00 76.75 455 ALA A C 1
ATOM 3549 O O . ALA A 1 455 ? -9.371 13.321 6.042 1.00 76.75 455 ALA A O 1
ATOM 3550 N N . SER A 1 456 ? -7.463 12.409 6.785 1.00 69.69 456 SER A N 1
ATOM 3551 C CA . SER A 1 456 ? -6.673 13.580 6.420 1.00 69.69 456 SER A CA 1
ATOM 3552 C C . SER A 1 456 ? -6.632 13.678 4.902 1.00 69.69 456 SER A C 1
ATOM 3554 O O . SER A 1 456 ? -6.259 12.700 4.259 1.00 69.69 456 SER A O 1
ATOM 3556 N N . GLU A 1 457 ? -6.981 14.845 4.355 1.00 59.88 457 GLU A N 1
ATOM 3557 C CA . GLU A 1 457 ? -6.680 15.157 2.958 1.00 59.88 457 GLU A CA 1
ATOM 3558 C C . GLU A 1 457 ? -5.181 14.919 2.732 1.00 59.88 457 GLU A C 1
ATOM 3560 O O . GLU A 1 457 ? -4.350 15.345 3.545 1.00 59.88 457 GLU A O 1
ATOM 3565 N N . CYS A 1 458 ? -4.888 14.130 1.702 1.00 56.25 458 CYS A N 1
ATOM 3566 C CA . CYS A 1 458 ? -3.547 13.729 1.302 1.00 56.25 458 CYS A CA 1
ATOM 3567 C C . CYS A 1 458 ? -2.992 14.697 0.266 1.00 56.25 458 CYS A C 1
ATOM 3569 O O . CYS A 1 458 ? -3.790 15.152 -0.587 1.00 56.25 458 CYS A O 1
#

Secondary structure (DSSP, 8-state):
-------------------------------------PPPPPP------SS----------PPPPPPPPPPPP-------------HHHHHHHHHHHHHHHHHHHHHHHHHHHGGGS------------------PPPPPEEETTEEEEEEEEE-TT---BGGGBPPTTS-EETTEETT-EEEEEEE-TT-PEEEEEE-S-GGG--EEEEEEETTEEEEE--TT--S---GGGB-TTEEE-SS---GGGS--SEEEETTEEEEE-SS-EEP-EEEPTTS-EEEPPP---EEEEEETTEEEEEEEEE-SSEEEEEEEEEETTTEEEEEEE-SSSSSTT-GGGGG-EETTSPBP-S-EEES--STTGGGEEEEE---GGGEEEEEE-TT--EEEEE-TT-HHHHHHIIIIIGGGTT-SSGGGSS--HHHHHHTTSEEEEE-TTS-EEEEEETTTSPPPP-

Foldseek 3Di:
DDDDDDDDDDDDDDDDDDDDDDDDDDDDDDDDDDDDDDDDDDPDDPPDDPPDDPDPDPDPDDDDDDDDDDDDDDDDDDDDDDDDDDPVVVVVVVVVVVVVVVVVVVVVCCVPVVVPDDDDDDDDPDPPPPPDPPPPQDDWDADPQKIFGSFWDWDQQDDFFQQQADDPPADDDNRGHLQWTKTQGTAHNVRWTWMWIWDPDVVPIDIWIWTDDPQATETEDAPPDPDDDPCVGTDPRYDDDPPDYPPVQHPDQWDAFLNWIKGFQDHKDWQDQDQPPVRDTDLPQPPFACFRDDDPQKTKGKDWDDDDQKIKIFIWIDNNSTIITTMWTDDQQGAFPRVQQQAKQWPVRDGHPFGKAAQDADDCRRGIHMFGNDDPVQWDFTTATPVGFTKTDGPLPDPVLVVCCCPQQVQQPVAPDPVLGNDRSVRCVVSCQWIWTQGSVRTTTIMGTCNNGNHPDD

pLDDT: mean 75.3, std 20.53, range [31.95, 98.31]